Protein AF-A0A1J7HUA4-F1 (afdb_monomer)

Foldseek 3Di:
DDDDDDDDDDDDDDDDDDDDDDDDDDDDDDDDDDDDDDDDDWAWDQDPVVRDTDTDDDDDDDDDDPSVVVVVVVVVVVVVVVVVVVVVVVVLVVLCVVDPPSPPDDPVRSVVSSVVVVVVVVVVVCVVCVPHPDADPDWDWDKDWDPPDDPPGPTKIKIKTKAFDDPCPVVLLCLLCVLLQKDFPDWDWDDDDRMIMIITIIDHPDPDDPVDPVVVVVVSVLSRVSSVLVHLDDCPPVDPDDDDDDDDDDDDDPPLVVVLCVQPPPPDDDDDDDDDDDDDDDDDLDDPDDDPDDDDDPPAFDWAPDLFAPLFDDDSLVSSLVSQLVSVVSLLVLLVSVVVSLQVVLVVQVLNQVVQLVCQVPDPLVVLLVVADDPPADDDPLQCCFFDSRRRHCQDSSNLSRVVSSVLSVLCVQVVVDPDSVRSCSLLLVLLLVVQVVLLCVQLPPDDFAEEEEEQCFLNPSVVSVCVSRLNHAYEYEHQHSSRLSNNVVVQVVDDDGPHRYHYHNYQLLCRVDQFQAGQEYEYAAPLLQDALVSVLSNLLSRLRRHHASGKYKYKHFDSGQNCNNPDDSVVVSSVCSNRVRNSNSSVHPPVVSNVVSQWPPWDWGDSTNTMIMIMTGHHD

Sequence (621 aa):
MEMEAFEWGSGINGDGSYKRVINEGFQVNNHGVMGSGYGSSLSLVLDREKKELVEAPVKLERKGVSTERSIEALKNHSEAERNRRSRINAHLDTLRAVIPGAIKMDKASLLAEVIGHLKELKRNAGQACEGLMIPKDVDEIRVEEHEGGLNGFRYSIKASLCCEYKPGLLSDIRQALDALHLMIMKADIATLGDRMKNVFVIISCEEQNFEDAEYRQFLAGSVHQALRCFVLFPVALFHTTTTQHNNTMALSSSPLQNLSSLIFANSNAPIMAMPPTTASRHRNWAVHVAAPDTTTTVTSYEYGNLARPKWTGETHLSRFVRAIISFKPLYSVLKFGARQVLISTAEKNNIPWREMAKEVLESEVYKELDSIQNNSVVYPDYYLNPFHAYDEGNLTWQAAAEAEPATMSMVKRAIPYAPSVDEANQVLRGNWLNAIEQHHIQHSGASMIGDILDIGCSVGISTRYLAEKFPTAKVTGLDLSPYFLSVAQLKEKRGAPRKFPIKWLHAKGEDTGLPSKSFDLVSIAYVFHECPERAIADLVRESFRLLRPGGTLALTDNSPKSKIVQELSPVLFTLMKSTEPFLDEYYLTDMDKTLGEAGFVNIRSILTDPRHMTMTATVPQ

Solvent-accessible surface area (backbone atoms only — not comparable to full-atom values): 36764 Å² total; per-residue (Å²): 134,84,86,84,82,88,81,89,83,83,86,87,89,85,85,88,82,90,91,89,83,86,92,88,81,90,88,88,89,84,88,88,86,89,85,87,84,91,87,89,86,88,48,73,44,73,39,85,87,78,75,46,74,45,76,60,95,78,85,87,84,94,75,97,65,60,69,65,58,56,51,50,51,52,51,52,51,53,51,52,52,51,53,51,52,51,53,54,52,54,53,52,53,52,51,31,72,73,40,89,86,36,79,80,53,54,75,66,59,43,54,53,50,53,53,52,51,52,53,50,52,52,50,51,51,51,63,76,41,62,95,52,80,68,43,59,100,54,77,45,75,47,63,42,80,37,84,88,33,57,98,87,37,87,62,27,38,33,38,36,45,24,38,72,67,55,93,64,48,71,59,52,53,49,52,57,37,47,48,70,45,34,43,78,78,42,77,52,78,29,74,53,92,65,25,25,24,41,37,36,35,32,34,68,73,67,95,67,74,81,84,38,65,68,58,53,53,49,51,45,50,50,53,44,53,61,56,47,56,70,65,79,52,76,68,86,78,78,71,81,81,83,79,94,74,93,78,93,76,90,78,82,80,68,78,66,59,68,59,55,55,73,77,57,80,83,80,87,79,94,78,90,86,82,86,91,83,89,88,84,91,74,98,67,91,75,69,95,66,78,72,98,70,78,97,70,81,76,84,73,63,58,69,34,97,46,88,44,38,77,61,48,67,90,32,74,66,26,51,52,41,52,25,54,49,70,39,58,77,58,32,56,50,51,33,54,52,48,47,53,51,52,48,55,51,27,42,76,69,76,35,60,36,71,59,53,21,46,53,46,73,74,45,72,39,74,70,38,34,79,81,46,51,47,90,83,62,76,80,57,73,79,66,68,39,59,35,79,63,32,85,71,12,58,78,31,65,67,46,36,29,39,47,61,50,50,50,49,43,52,35,35,68,56,34,66,85,40,96,42,63,68,54,13,43,50,50,51,50,47,39,41,54,47,52,50,52,54,50,37,64,74,62,19,84,75,61,74,71,45,29,37,38,26,42,54,25,49,57,32,64,68,47,50,53,51,42,65,76,35,65,83,23,44,36,35,32,26,22,75,33,39,45,16,42,14,47,22,51,48,52,55,72,72,44,80,87,57,96,52,66,73,42,77,41,46,34,45,67,54,63,63,86,67,67,65,49,64,22,34,31,39,37,36,56,72,45,54,50,72,26,48,55,70,52,46,54,33,32,50,43,36,47,55,46,29,31,24,66,25,11,31,43,35,39,34,38,81,25,47,40,13,29,60,58,45,66,54,51,76,69,59,47,44,52,52,50,66,35,29,87,22,38,50,41,35,67,67,52,60,59,70,58,54,42,44,76,59,56,42,38,80,74,45,74,45,73,42,44,50,40,30,24,35,35,36,29,28,34,61,116

Organism: Lupinus angustifolius (NCBI:txid3871)

Structure (mmCIF, N/CA/C/O backbone):
data_AF-A0A1J7HUA4-F1
#
_entry.id   AF-A0A1J7HUA4-F1
#
loop_
_atom_site.group_PDB
_atom_site.id
_atom_site.type_symbol
_atom_site.label_atom_id
_atom_site.label_alt_id
_atom_site.label_comp_id
_atom_site.label_asym_id
_atom_site.label_entity_id
_atom_site.label_seq_id
_atom_site.pdbx_PDB_ins_code
_atom_site.Cartn_x
_atom_site.Cartn_y
_atom_site.Cartn_z
_atom_site.occupancy
_atom_site.B_iso_or_equiv
_atom_site.auth_seq_id
_atom_site.auth_comp_id
_atom_site.auth_asym_id
_atom_site.auth_atom_id
_atom_site.pdbx_PDB_model_num
ATOM 1 N N . MET A 1 1 ? 30.845 24.655 -42.068 1.00 27.86 1 MET A N 1
ATOM 2 C CA . MET A 1 1 ? 31.244 25.853 -41.305 1.00 27.86 1 MET A CA 1
ATOM 3 C C . MET A 1 1 ? 31.526 25.383 -39.894 1.00 27.86 1 MET A C 1
ATOM 5 O O . MET A 1 1 ? 30.765 24.569 -39.389 1.00 27.86 1 MET A O 1
ATOM 9 N N . GLU A 1 2 ? 32.713 25.718 -39.416 1.00 23.03 2 GLU A N 1
ATOM 10 C CA . GLU A 1 2 ? 33.572 24.899 -38.560 1.00 23.03 2 GLU A CA 1
ATOM 11 C C . GLU A 1 2 ? 33.063 24.638 -37.138 1.00 23.03 2 GLU A C 1
ATOM 13 O O . GLU A 1 2 ? 32.405 25.465 -36.515 1.00 23.03 2 GLU A O 1
ATOM 18 N N . MET A 1 3 ? 33.421 23.445 -36.653 1.00 19.09 3 MET A N 1
ATOM 19 C CA . MET A 1 3 ? 33.454 23.070 -35.244 1.00 19.09 3 MET A CA 1
ATOM 20 C C . MET A 1 3 ? 34.627 23.789 -34.570 1.00 19.09 3 MET A C 1
ATOM 22 O O . MET A 1 3 ? 35.769 23.581 -34.977 1.00 19.09 3 MET A O 1
ATOM 26 N N . GLU A 1 4 ? 34.371 24.545 -33.505 1.00 24.02 4 GLU A N 1
ATOM 27 C CA . GLU A 1 4 ? 35.420 24.941 -32.564 1.00 24.02 4 GLU A CA 1
ATOM 28 C C . GLU A 1 4 ? 35.583 23.876 -31.475 1.00 24.02 4 GLU A C 1
ATOM 30 O O . GLU A 1 4 ? 34.640 23.480 -30.786 1.00 24.02 4 GLU A O 1
ATOM 35 N N . ALA A 1 5 ? 36.821 23.399 -31.362 1.00 22.41 5 ALA A N 1
ATOM 36 C CA . ALA A 1 5 ? 37.333 22.580 -30.282 1.00 22.41 5 ALA A CA 1
ATOM 37 C C . ALA A 1 5 ? 37.725 23.479 -29.101 1.00 22.41 5 ALA A C 1
ATOM 39 O O . ALA A 1 5 ? 38.349 24.518 -29.297 1.00 22.41 5 ALA A O 1
ATOM 40 N N . PHE A 1 6 ? 37.407 23.061 -27.875 1.00 21.94 6 PHE A N 1
ATOM 41 C CA . PHE A 1 6 ? 37.908 23.710 -26.664 1.00 21.94 6 PHE A CA 1
ATOM 42 C C . PHE A 1 6 ? 39.112 22.923 -26.128 1.00 21.94 6 PHE A C 1
ATOM 44 O O . PHE A 1 6 ? 38.979 21.789 -25.661 1.00 21.94 6 PHE A O 1
ATOM 51 N N . GLU A 1 7 ? 40.293 23.528 -26.260 1.00 22.72 7 GLU A N 1
ATOM 52 C CA . GLU A 1 7 ? 41.583 23.045 -25.765 1.00 22.72 7 GLU A CA 1
ATOM 53 C C . GLU A 1 7 ? 41.777 23.313 -24.264 1.00 22.72 7 GLU A C 1
ATOM 55 O O . GLU A 1 7 ? 41.275 24.280 -23.691 1.00 22.72 7 GLU A O 1
ATOM 60 N N . TRP A 1 8 ? 42.562 22.439 -23.631 1.00 21.36 8 TRP A N 1
ATOM 61 C CA . TRP A 1 8 ? 43.015 22.544 -22.246 1.00 21.36 8 TRP A CA 1
ATOM 62 C C . TRP A 1 8 ? 44.195 23.523 -22.126 1.00 21.36 8 TRP A C 1
ATOM 64 O O . TRP A 1 8 ? 45.307 23.225 -22.559 1.00 21.36 8 TRP A O 1
ATOM 74 N N . GLY A 1 9 ? 43.969 24.674 -21.490 1.00 24.28 9 GLY A N 1
ATOM 75 C CA . GLY A 1 9 ? 44.999 25.673 -21.200 1.00 24.28 9 GLY A CA 1
ATOM 76 C C . GLY A 1 9 ? 45.793 25.367 -19.927 1.00 24.28 9 GLY A C 1
ATOM 77 O O . GLY A 1 9 ? 45.254 25.361 -18.823 1.00 24.28 9 GLY A O 1
ATOM 78 N N . SER A 1 10 ? 47.097 25.154 -20.102 1.00 23.98 10 SER A N 1
ATOM 79 C CA . SER A 1 10 ? 48.126 25.111 -19.058 1.00 23.98 10 SER A CA 1
ATOM 80 C C . SER A 1 10 ? 48.645 26.531 -18.807 1.00 23.98 10 SER A C 1
ATOM 82 O O . SER A 1 10 ? 48.981 27.218 -19.768 1.00 23.98 10 SER A O 1
ATOM 84 N N . GLY A 1 11 ? 48.758 26.971 -17.551 1.00 24.19 11 GLY A N 1
ATOM 85 C CA . GLY A 1 11 ? 49.342 28.271 -17.197 1.00 24.19 11 GLY A CA 1
ATOM 86 C C . GLY A 1 11 ? 50.464 28.126 -16.169 1.00 24.19 11 GLY A C 1
ATOM 87 O O . GLY A 1 11 ? 50.204 27.764 -15.025 1.00 24.19 11 GLY A O 1
ATOM 88 N N . ILE A 1 12 ? 51.700 28.417 -16.583 1.00 25.81 12 ILE A N 1
ATOM 89 C CA . ILE A 1 12 ? 52.878 28.635 -15.727 1.00 25.81 12 ILE A CA 1
ATOM 90 C C . ILE A 1 12 ? 53.412 30.050 -16.020 1.00 25.81 12 ILE A C 1
ATOM 92 O O . ILE A 1 12 ? 53.353 30.477 -17.173 1.00 25.81 12 ILE A O 1
ATOM 96 N N . ASN A 1 13 ? 53.981 30.690 -14.983 1.00 25.47 13 ASN A N 1
ATOM 97 C CA . ASN A 1 13 ? 54.945 31.820 -14.924 1.00 25.47 13 ASN A CA 1
ATOM 98 C C . ASN A 1 13 ? 54.378 33.045 -14.185 1.00 25.47 13 ASN A C 1
ATOM 100 O O . ASN A 1 13 ? 53.257 33.454 -14.457 1.00 25.47 13 ASN A O 1
ATOM 104 N N . GLY A 1 14 ? 55.074 33.704 -13.252 1.00 24.91 14 GLY A N 1
ATOM 105 C CA . GLY A 1 14 ? 56.434 33.606 -12.677 1.00 24.91 14 GLY A CA 1
ATOM 106 C C . GLY A 1 14 ? 56.448 34.461 -11.388 1.00 24.91 14 GLY A C 1
ATOM 107 O O . GLY A 1 14 ? 55.375 34.798 -10.900 1.00 24.91 14 GLY A O 1
ATOM 108 N N . ASP A 1 15 ? 57.524 34.932 -10.763 1.00 25.50 15 ASP A N 1
ATOM 109 C CA . ASP A 1 15 ? 58.981 34.729 -10.700 1.00 25.50 15 ASP A CA 1
ATOM 110 C C . ASP A 1 15 ? 59.441 35.573 -9.470 1.00 25.50 15 ASP A C 1
ATOM 112 O O . ASP A 1 15 ? 58.773 36.546 -9.114 1.00 25.50 15 ASP A O 1
ATOM 116 N N . GLY A 1 16 ? 60.585 35.237 -8.860 1.00 24.59 16 GLY A N 1
ATOM 117 C CA . GLY A 1 16 ? 61.392 36.105 -7.986 1.00 24.59 16 GLY A CA 1
ATOM 118 C C . GLY A 1 16 ? 61.358 35.713 -6.501 1.00 24.59 16 GLY A C 1
ATOM 119 O O . GLY A 1 16 ? 60.300 35.690 -5.896 1.00 24.59 16 GLY A O 1
ATOM 120 N N . SER A 1 17 ? 62.452 35.423 -5.785 1.00 25.00 17 SER A N 1
ATOM 121 C CA . SER A 1 17 ? 63.867 35.736 -6.009 1.00 25.00 17 SER A CA 1
ATOM 122 C C . SER A 1 17 ? 64.793 34.936 -5.062 1.00 25.00 17 SER A C 1
ATOM 124 O O . SER A 1 17 ? 64.411 34.562 -3.957 1.00 25.00 17 SER A O 1
ATOM 126 N N . TYR A 1 18 ? 66.032 34.741 -5.521 1.00 24.66 18 TYR A N 1
ATOM 127 C CA . TYR A 1 18 ? 67.220 34.096 -4.938 1.00 24.66 18 TYR A CA 1
ATOM 128 C C . TYR A 1 18 ? 67.619 34.452 -3.486 1.00 24.66 18 TYR A C 1
ATOM 130 O O . TYR A 1 18 ? 67.643 35.628 -3.133 1.00 24.66 18 TYR A O 1
ATOM 138 N N . LYS A 1 19 ? 68.189 33.475 -2.746 1.00 26.00 19 LYS A N 1
ATOM 139 C CA . LYS A 1 19 ? 69.600 33.484 -2.258 1.00 26.00 19 LYS A CA 1
ATOM 140 C C . LYS A 1 19 ? 69.981 32.215 -1.466 1.00 26.00 19 LYS A C 1
ATOM 142 O O . LYS A 1 19 ? 69.215 31.710 -0.658 1.00 26.00 19 LYS A O 1
ATOM 147 N N . ARG A 1 20 ? 71.209 31.735 -1.700 1.00 25.86 20 ARG A N 1
ATOM 148 C CA . ARG A 1 20 ? 71.896 30.593 -1.065 1.00 25.86 20 ARG A CA 1
ATOM 149 C C . ARG A 1 20 ? 73.114 31.132 -0.294 1.00 25.86 20 ARG A C 1
ATOM 151 O O . ARG A 1 20 ? 73.946 31.755 -0.943 1.00 25.86 20 ARG A O 1
ATOM 158 N N . VAL A 1 21 ? 73.244 30.861 1.012 1.00 25.75 21 VAL A N 1
ATOM 159 C CA . VAL A 1 21 ? 74.482 30.969 1.837 1.00 25.75 21 VAL A CA 1
ATOM 160 C C . VAL A 1 21 ? 74.343 29.965 3.010 1.00 25.75 21 VAL A C 1
ATOM 162 O O . VAL A 1 21 ? 73.338 30.021 3.703 1.00 25.75 21 VAL A O 1
ATOM 165 N N . ILE A 1 22 ? 75.033 28.815 3.016 1.00 25.55 22 ILE A N 1
ATOM 166 C CA . ILE A 1 22 ? 76.278 28.434 3.741 1.00 25.55 22 ILE A CA 1
ATOM 167 C C . ILE A 1 22 ? 76.225 28.541 5.291 1.00 25.55 22 ILE A C 1
ATOM 169 O O . ILE A 1 22 ? 76.240 29.633 5.834 1.00 25.55 22 ILE A O 1
ATOM 173 N N . ASN A 1 23 ? 76.202 27.354 5.924 1.00 26.62 23 ASN A N 1
ATOM 174 C CA . ASN A 1 23 ? 76.897 26.825 7.122 1.00 26.62 23 ASN A CA 1
ATOM 175 C C . ASN A 1 23 ? 77.294 27.721 8.324 1.00 26.62 23 ASN A C 1
ATOM 177 O O . ASN A 1 23 ? 78.057 28.656 8.147 1.00 26.62 23 ASN A O 1
ATOM 181 N N . GLU A 1 24 ? 76.900 27.287 9.534 1.00 25.80 24 GLU A N 1
ATOM 182 C CA . GLU A 1 24 ? 77.531 27.375 10.883 1.00 25.80 24 GLU A CA 1
ATOM 183 C C . GLU A 1 24 ? 76.439 26.915 11.887 1.00 25.80 24 GLU A C 1
ATOM 185 O O . GLU A 1 24 ? 75.263 27.142 11.637 1.00 25.80 24 GLU A O 1
ATOM 190 N N . GLY A 1 25 ? 76.614 26.223 13.011 1.00 23.81 25 GLY A N 1
ATOM 191 C CA . GLY A 1 25 ? 77.728 25.853 13.872 1.00 23.81 25 GLY A CA 1
ATOM 192 C C . GLY A 1 25 ? 77.103 25.517 15.247 1.00 23.81 25 GLY A C 1
ATOM 193 O O . GLY A 1 25 ? 76.153 26.160 15.677 1.00 23.81 25 GLY A O 1
ATOM 194 N N . PHE A 1 26 ? 77.590 24.450 15.874 1.00 23.77 26 PHE A N 1
ATOM 195 C CA . PHE A 1 26 ? 77.247 23.850 17.178 1.00 23.77 26 PHE A CA 1
ATOM 196 C C . PHE A 1 26 ? 76.773 24.778 18.325 1.00 23.77 26 PHE A C 1
ATOM 198 O O . PHE A 1 26 ? 77.386 25.814 18.556 1.00 23.77 26 PHE A O 1
ATOM 205 N N . GLN A 1 27 ? 75.866 24.285 19.188 1.00 24.81 27 GLN A N 1
ATOM 206 C CA . GLN A 1 27 ? 76.027 24.391 20.653 1.00 24.81 27 GLN A CA 1
ATOM 207 C C . GLN A 1 27 ? 75.224 23.320 21.420 1.00 24.81 27 GLN A C 1
ATOM 209 O O . GLN A 1 27 ? 74.025 23.141 21.227 1.00 24.81 27 GLN A O 1
ATOM 214 N N . VAL A 1 28 ? 75.936 22.608 22.296 1.00 27.25 28 VAL A N 1
ATOM 215 C CA . VAL A 1 28 ? 75.455 21.601 23.253 1.00 27.25 28 VAL A CA 1
ATOM 216 C C . VAL A 1 28 ? 75.381 22.257 24.628 1.00 27.25 28 VAL A C 1
ATOM 218 O O . VAL A 1 28 ? 76.301 22.983 24.988 1.00 27.25 28 VAL A O 1
ATOM 221 N N . ASN A 1 29 ? 74.361 21.931 25.426 1.00 25.20 29 ASN A N 1
ATOM 222 C CA . ASN A 1 29 ? 74.452 22.006 26.884 1.00 25.20 29 ASN A CA 1
ATOM 223 C C . ASN A 1 29 ? 73.778 20.788 27.522 1.00 25.20 29 ASN A C 1
ATOM 225 O O . ASN A 1 29 ? 72.733 20.322 27.072 1.00 25.20 29 ASN A O 1
ATOM 229 N N . ASN A 1 30 ? 74.448 20.256 28.540 1.00 26.92 30 ASN A N 1
ATOM 230 C CA . ASN A 1 30 ? 74.249 18.947 29.150 1.00 26.92 30 ASN A CA 1
ATOM 231 C C . ASN A 1 30 ? 73.937 19.100 30.656 1.00 26.92 30 ASN A C 1
ATOM 233 O O . ASN A 1 30 ? 74.253 20.138 31.233 1.00 26.92 30 ASN A O 1
ATOM 237 N N . HIS A 1 31 ? 73.445 18.009 31.265 1.00 28.42 31 HIS A N 1
ATOM 238 C CA . HIS A 1 31 ? 73.193 17.745 32.706 1.00 28.42 31 HIS A CA 1
ATOM 239 C C . HIS A 1 31 ? 71.799 18.127 33.240 1.00 28.42 31 HIS A C 1
ATOM 241 O O . HIS A 1 31 ? 71.336 19.238 33.039 1.00 28.42 31 HIS A O 1
ATOM 247 N N . GLY A 1 32 ? 71.068 17.285 33.981 1.00 24.11 32 GLY A N 1
ATOM 248 C CA . GLY A 1 32 ? 71.284 15.922 34.484 1.00 24.11 32 GLY A CA 1
ATOM 249 C C . GLY A 1 32 ? 70.192 15.570 35.520 1.00 24.11 32 GLY A C 1
ATOM 250 O O . GLY A 1 32 ? 69.557 16.480 36.043 1.00 24.11 32 GLY A O 1
ATOM 251 N N . VAL A 1 33 ? 69.999 14.266 35.788 1.00 26.25 33 VAL A N 1
ATOM 252 C CA . VAL A 1 33 ? 69.530 13.582 37.032 1.00 26.25 33 VAL A CA 1
ATOM 253 C C . VAL A 1 33 ? 68.654 12.343 36.723 1.00 26.25 33 VAL A C 1
ATOM 255 O O . VAL A 1 33 ? 67.773 12.359 35.871 1.00 26.25 33 VAL A O 1
ATOM 258 N N . MET A 1 34 ? 69.005 11.252 37.417 1.00 25.89 34 MET A N 1
ATOM 259 C CA . MET A 1 34 ? 68.635 9.831 37.296 1.00 25.89 34 MET A CA 1
ATOM 260 C C . MET A 1 34 ? 67.206 9.443 37.736 1.00 25.89 34 MET A C 1
ATOM 262 O O . MET A 1 34 ? 66.646 10.070 38.629 1.00 25.89 34 MET A O 1
ATOM 266 N N . GLY A 1 35 ? 66.729 8.278 37.255 1.00 24.62 35 GLY A N 1
ATOM 267 C CA . GLY A 1 35 ? 65.801 7.393 37.992 1.00 24.62 35 GLY A CA 1
ATOM 268 C C . GLY A 1 35 ? 64.918 6.476 37.122 1.00 24.62 35 GLY A C 1
ATOM 269 O O . GLY A 1 35 ? 64.069 6.966 36.397 1.00 24.62 35 GLY A O 1
ATOM 270 N N . SER A 1 36 ? 65.116 5.153 37.203 1.00 26.78 36 SER A N 1
ATOM 271 C CA . SER A 1 36 ? 64.554 4.028 36.406 1.00 26.78 36 SER A CA 1
ATOM 272 C C . SER A 1 36 ? 63.040 3.734 36.586 1.00 26.78 36 SER A C 1
ATOM 274 O O . SER A 1 36 ? 62.495 4.073 37.625 1.00 26.78 36 SER A O 1
ATOM 276 N N . GLY A 1 37 ? 62.315 3.012 35.708 1.00 24.14 37 GLY A N 1
ATOM 277 C CA . GLY A 1 37 ? 62.749 2.183 34.577 1.00 24.14 37 GLY A CA 1
ATOM 278 C C . GLY A 1 37 ? 61.642 1.505 33.729 1.00 24.14 37 GLY A C 1
ATOM 279 O O . GLY A 1 37 ? 60.454 1.609 34.011 1.00 24.14 37 GLY A O 1
ATOM 280 N N . TYR A 1 38 ? 62.151 0.793 32.709 1.00 32.06 38 TYR A N 1
ATOM 281 C CA . TYR A 1 38 ? 61.637 -0.281 31.831 1.00 32.06 38 TYR A CA 1
ATOM 282 C C . TYR A 1 38 ? 60.456 -0.080 30.856 1.00 32.06 38 TYR A C 1
ATOM 284 O O . TYR A 1 38 ? 59.302 0.056 31.243 1.00 32.06 38 TYR A O 1
ATOM 292 N N . GLY A 1 39 ? 60.782 -0.270 29.561 1.00 27.11 39 GLY A N 1
ATOM 293 C CA . GLY A 1 39 ? 59.872 -0.741 28.505 1.00 27.11 39 GLY A CA 1
ATOM 294 C C . GLY A 1 39 ? 60.029 -0.038 27.146 1.00 27.11 39 GLY A C 1
ATOM 295 O O . GLY A 1 39 ? 59.169 0.759 26.790 1.00 27.11 39 GLY A O 1
ATOM 296 N N . SER A 1 40 ? 61.098 -0.311 26.381 1.00 30.42 40 SER A N 1
ATOM 297 C CA . SER A 1 40 ? 61.310 0.239 25.022 1.00 30.42 40 SER A CA 1
ATOM 298 C C . SER A 1 40 ? 60.784 -0.714 23.937 1.00 30.42 40 SER A C 1
ATOM 300 O O . SER A 1 40 ? 61.075 -1.907 23.986 1.00 30.42 40 SER A O 1
ATOM 302 N N . SER A 1 41 ? 60.043 -0.192 22.954 1.00 36.25 41 SER A N 1
ATOM 303 C CA . SER A 1 41 ? 59.642 -0.885 21.719 1.00 36.25 41 SER A CA 1
ATOM 304 C C . SER A 1 41 ? 60.108 -0.047 20.522 1.00 36.25 41 SER A C 1
ATOM 306 O O . SER A 1 41 ? 59.866 1.159 20.490 1.00 36.25 41 SER A O 1
ATOM 308 N N . LEU A 1 42 ? 60.824 -0.676 19.585 1.00 37.00 42 LEU A N 1
ATOM 309 C CA . LEU A 1 42 ? 61.508 -0.051 18.444 1.00 37.00 42 LEU A CA 1
ATOM 310 C C . LEU A 1 42 ? 60.688 -0.209 17.142 1.00 37.00 42 LEU A C 1
ATOM 312 O O . LEU A 1 42 ? 59.932 -1.172 17.006 1.00 37.00 42 LEU A O 1
ATOM 316 N N . SER A 1 43 ? 60.825 0.721 16.180 1.00 41.41 43 SER A N 1
ATOM 317 C CA . SER A 1 43 ? 60.146 0.673 14.866 1.00 41.41 43 SER A CA 1
ATOM 318 C C . SER A 1 43 ? 61.142 0.709 13.703 1.00 41.41 43 SER A C 1
ATOM 320 O O . SER A 1 43 ? 62.057 1.531 13.716 1.00 41.41 43 SER A O 1
ATOM 322 N N . LEU A 1 44 ? 60.936 -0.159 12.704 1.00 49.47 44 LEU A N 1
ATOM 323 C CA . LEU A 1 44 ? 61.804 -0.388 11.540 1.00 49.47 44 LEU A CA 1
ATOM 324 C C . LEU A 1 44 ? 61.286 0.317 10.265 1.00 49.47 44 LEU A C 1
ATOM 326 O O . LEU A 1 44 ? 60.100 0.244 9.946 1.00 49.47 44 LEU A O 1
ATOM 330 N N . VAL A 1 45 ? 62.189 0.928 9.495 1.00 47.91 45 VAL A N 1
ATOM 331 C CA . VAL A 1 45 ? 61.972 1.640 8.222 1.00 47.91 45 VAL A CA 1
ATOM 332 C C . VAL A 1 45 ? 62.861 1.034 7.132 1.00 47.91 45 VAL A C 1
ATOM 334 O O . VAL A 1 45 ? 64.024 0.738 7.374 1.00 47.91 45 VAL A O 1
ATOM 337 N N . LEU A 1 46 ? 62.337 0.835 5.918 1.00 48.09 46 LEU A N 1
ATOM 338 C CA . LEU A 1 46 ? 63.092 0.208 4.826 1.00 48.09 46 LEU A CA 1
ATOM 339 C C . LEU A 1 46 ? 64.046 1.208 4.156 1.00 48.09 46 LEU A C 1
ATOM 341 O O . LEU A 1 46 ? 63.602 2.185 3.546 1.00 48.09 46 LEU A O 1
ATOM 345 N N . ASP A 1 47 ? 65.341 0.916 4.217 1.00 48.88 47 ASP A N 1
ATOM 346 C CA . ASP A 1 47 ? 66.386 1.631 3.493 1.00 48.88 47 ASP A CA 1
ATOM 347 C C . ASP A 1 47 ? 66.262 1.340 1.987 1.00 48.88 47 ASP A C 1
ATOM 349 O O . ASP A 1 47 ? 66.273 0.187 1.541 1.00 48.88 47 ASP A O 1
ATOM 353 N N . ARG A 1 48 ? 66.104 2.396 1.181 1.00 47.25 48 ARG A N 1
ATOM 354 C CA . ARG A 1 48 ? 65.854 2.277 -0.264 1.00 47.25 48 ARG A CA 1
ATOM 355 C C . ARG A 1 48 ? 67.093 1.939 -1.090 1.00 47.25 48 ARG A C 1
ATOM 357 O O . ARG A 1 48 ? 66.919 1.469 -2.214 1.00 47.25 48 ARG A O 1
ATOM 364 N N . GLU A 1 49 ? 68.298 2.139 -0.571 1.00 45.22 49 GLU A N 1
ATOM 365 C CA . GLU A 1 49 ? 69.529 1.768 -1.274 1.00 45.22 49 GLU A CA 1
ATOM 366 C C . GLU A 1 49 ? 69.912 0.317 -0.982 1.00 45.22 49 GLU A C 1
ATOM 368 O O . GLU A 1 49 ? 70.287 -0.418 -1.897 1.00 45.22 49 GLU A O 1
ATOM 373 N N . LYS A 1 50 ? 69.745 -0.127 0.269 1.00 51.34 50 LYS A N 1
ATOM 374 C CA . LYS A 1 50 ? 70.143 -1.477 0.707 1.00 51.34 50 LYS A CA 1
ATOM 375 C C . LYS A 1 50 ? 69.023 -2.519 0.683 1.00 51.34 50 LYS A C 1
ATOM 377 O O . LYS A 1 50 ? 69.313 -3.708 0.733 1.00 51.34 50 LYS A O 1
ATOM 382 N N . LYS A 1 51 ? 67.759 -2.097 0.553 1.00 53.84 51 LYS A N 1
ATOM 383 C CA . LYS A 1 51 ? 66.556 -2.957 0.613 1.00 53.84 51 LYS A CA 1
ATOM 384 C C . LYS A 1 51 ? 66.416 -3.752 1.924 1.00 53.84 51 LYS A C 1
ATOM 386 O O . LYS A 1 51 ? 65.795 -4.813 1.925 1.00 53.84 51 LYS A O 1
ATOM 391 N N . GLU A 1 52 ? 66.931 -3.229 3.032 1.00 42.31 52 GLU A N 1
ATOM 392 C CA . GLU A 1 52 ? 66.836 -3.834 4.370 1.00 42.31 52 GLU A CA 1
ATOM 393 C C . GLU A 1 52 ? 66.146 -2.879 5.361 1.00 42.31 52 GLU A C 1
ATOM 395 O O . GLU A 1 52 ? 66.080 -1.672 5.131 1.00 42.31 52 GLU A O 1
ATOM 400 N N . LEU A 1 53 ? 65.562 -3.422 6.433 1.00 45.38 53 LEU A N 1
ATOM 401 C CA . LEU A 1 53 ? 64.798 -2.676 7.444 1.00 45.38 53 LEU A CA 1
ATOM 402 C C . LEU A 1 53 ? 65.724 -2.162 8.567 1.00 45.38 53 LEU A C 1
ATOM 404 O O . LEU A 1 53 ? 66.493 -2.944 9.117 1.00 45.38 53 LEU A O 1
ATOM 408 N N . VAL A 1 54 ? 65.628 -0.879 8.938 1.00 54.56 54 VAL A N 1
ATOM 409 C CA . VAL A 1 54 ? 66.496 -0.192 9.921 1.00 54.56 54 VAL A CA 1
ATOM 410 C C . VAL A 1 54 ? 65.681 0.697 10.872 1.00 54.56 54 VAL A C 1
ATOM 412 O O . VAL A 1 54 ? 64.710 1.317 10.451 1.00 54.56 54 VAL A O 1
ATOM 415 N N . GLU A 1 55 ? 66.037 0.775 12.157 1.00 44.09 55 GLU A N 1
ATOM 416 C CA . GLU A 1 55 ? 65.203 1.426 13.185 1.00 44.09 55 GLU A CA 1
ATOM 417 C C . GLU A 1 55 ? 65.351 2.956 13.260 1.00 44.09 55 GLU A C 1
ATOM 419 O O . GLU A 1 55 ? 66.461 3.484 13.202 1.00 44.09 55 GLU A O 1
ATOM 424 N N . ALA A 1 56 ? 64.234 3.672 13.454 1.00 45.50 56 ALA A N 1
ATOM 425 C CA . ALA A 1 56 ? 64.202 5.130 13.631 1.00 45.50 56 ALA A CA 1
ATOM 426 C C . ALA A 1 56 ? 63.390 5.551 14.882 1.00 45.50 56 ALA A C 1
ATOM 428 O O . ALA A 1 56 ? 62.356 4.934 15.163 1.00 45.50 56 ALA A O 1
ATOM 429 N N . PRO A 1 57 ? 63.799 6.601 15.634 1.00 35.97 57 PRO A N 1
ATOM 430 C CA . PRO A 1 57 ? 63.136 6.992 16.879 1.00 35.97 57 PRO A CA 1
ATOM 431 C C . PRO A 1 57 ? 62.063 8.073 16.652 1.00 35.97 57 PRO A C 1
ATOM 433 O O . PRO A 1 57 ? 62.386 9.200 16.283 1.00 35.97 57 PRO A O 1
ATOM 436 N N . VAL A 1 58 ? 60.788 7.773 16.933 1.00 37.69 58 VAL A N 1
ATOM 437 C CA . VAL A 1 58 ? 59.691 8.767 16.997 1.00 37.69 58 VAL A CA 1
ATOM 438 C C . VAL A 1 58 ? 58.728 8.440 18.157 1.00 37.69 58 VAL A C 1
ATOM 440 O O . VAL A 1 58 ? 58.442 7.277 18.429 1.00 37.69 58 VAL A O 1
ATOM 443 N N . LYS A 1 59 ? 58.255 9.479 18.866 1.00 35.97 59 LYS A N 1
ATOM 444 C CA . LYS A 1 59 ? 57.356 9.444 20.044 1.00 35.97 59 LYS A CA 1
ATOM 445 C C . LYS A 1 59 ? 55.856 9.425 19.666 1.00 35.97 59 LYS A C 1
ATOM 447 O O . LYS A 1 59 ? 55.459 10.311 18.923 1.00 35.97 59 LYS A O 1
ATOM 452 N N . LEU A 1 60 ? 55.085 8.541 20.342 1.00 34.91 60 LEU A N 1
ATOM 453 C CA . LEU A 1 60 ? 53.619 8.531 20.663 1.00 34.91 60 LEU A CA 1
ATOM 454 C C . LEU A 1 60 ? 52.609 8.628 19.478 1.00 34.91 60 LEU A C 1
ATOM 456 O O . LEU A 1 60 ? 52.862 9.332 18.521 1.00 34.91 60 LEU A O 1
ATOM 460 N N . GLU A 1 61 ? 51.442 7.961 19.397 1.00 31.48 61 GLU A N 1
ATOM 461 C CA . GLU A 1 61 ? 50.440 7.443 20.355 1.00 31.48 61 GLU A CA 1
ATOM 462 C C . GLU A 1 61 ? 49.785 6.105 19.895 1.00 31.48 61 GLU A C 1
ATOM 464 O O . GLU A 1 61 ? 49.888 5.681 18.747 1.00 31.48 61 GLU A O 1
ATOM 469 N N . ARG A 1 62 ? 49.085 5.428 20.821 1.00 41.72 62 ARG A N 1
ATOM 470 C CA . ARG A 1 62 ? 48.476 4.083 20.710 1.00 41.72 62 ARG A CA 1
ATOM 471 C C . ARG A 1 62 ? 47.299 3.958 19.716 1.00 41.72 62 ARG A C 1
ATOM 473 O O . ARG A 1 62 ? 46.275 4.608 19.895 1.00 41.72 62 ARG A O 1
ATOM 480 N N . LYS A 1 63 ? 47.325 2.905 18.884 1.00 37.16 63 LYS A N 1
ATOM 481 C CA . LYS A 1 63 ? 46.215 1.933 18.709 1.00 37.16 63 LYS A CA 1
ATOM 482 C C . LYS A 1 63 ? 46.767 0.628 18.123 1.00 37.16 63 LYS A C 1
ATOM 484 O O . LYS A 1 63 ? 47.457 0.642 17.112 1.00 37.16 63 LYS A O 1
ATOM 489 N N . GLY A 1 64 ? 46.518 -0.486 18.811 1.00 49.06 64 GLY A N 1
ATOM 490 C CA . GLY A 1 64 ? 47.141 -1.781 18.539 1.00 49.06 64 GLY A CA 1
ATOM 491 C C . GLY A 1 64 ? 46.769 -2.372 17.180 1.00 49.06 64 GLY A C 1
ATOM 492 O O . GLY A 1 64 ? 45.676 -2.901 17.004 1.00 49.06 64 GLY A O 1
ATOM 493 N N . VAL A 1 65 ? 47.726 -2.348 16.260 1.00 46.06 65 VAL A N 1
ATOM 494 C CA . VAL A 1 65 ? 47.865 -3.305 15.158 1.00 46.06 65 VAL A CA 1
ATOM 495 C C . VAL A 1 65 ? 49.260 -3.900 15.330 1.00 46.06 65 VAL A C 1
ATOM 497 O O . VAL A 1 65 ? 50.206 -3.140 15.541 1.00 46.06 65 VAL A O 1
ATOM 500 N N . SER A 1 66 ? 49.401 -5.234 15.336 1.00 56.53 66 SER A N 1
ATOM 501 C CA . SER A 1 66 ? 50.727 -5.843 15.512 1.00 56.53 66 SER A CA 1
ATOM 502 C C . SER A 1 66 ? 51.654 -5.361 14.394 1.00 56.53 66 SER A C 1
ATOM 504 O O . SER A 1 66 ? 51.260 -5.301 13.228 1.00 56.53 66 SER A O 1
ATOM 506 N N . THR A 1 67 ? 52.872 -4.971 14.755 1.00 58.31 67 THR A N 1
ATOM 507 C CA . THR A 1 67 ? 53.908 -4.474 13.836 1.00 58.31 67 THR A CA 1
ATOM 508 C C . THR A 1 67 ? 54.148 -5.438 12.670 1.00 58.31 67 THR A C 1
ATOM 510 O O . THR A 1 67 ? 54.350 -5.002 11.540 1.00 58.31 67 THR A O 1
ATOM 513 N N . GLU A 1 68 ? 53.998 -6.739 12.913 1.00 57.25 68 GLU A N 1
ATOM 514 C CA . GLU A 1 68 ? 54.036 -7.809 11.910 1.00 57.25 68 GLU A CA 1
ATOM 515 C C . GLU A 1 68 ? 52.922 -7.687 10.860 1.00 57.25 68 GLU A C 1
ATOM 517 O O . GLU A 1 68 ? 53.207 -7.767 9.669 1.00 57.25 68 GLU A O 1
ATOM 522 N N . ARG A 1 69 ? 51.669 -7.401 11.256 1.00 57.56 69 ARG A N 1
ATOM 523 C CA . ARG A 1 69 ? 50.564 -7.180 10.299 1.00 57.56 69 ARG A CA 1
ATOM 524 C C . ARG A 1 69 ? 50.787 -5.939 9.437 1.00 57.56 69 ARG A C 1
ATOM 526 O O . ARG A 1 69 ? 50.413 -5.940 8.267 1.00 57.56 69 ARG A O 1
ATOM 533 N N . SER A 1 70 ? 51.403 -4.898 9.991 1.00 56.25 70 SER A N 1
ATOM 534 C CA . SER A 1 70 ? 51.737 -3.677 9.247 1.00 56.25 70 SER A CA 1
ATOM 535 C C . SER A 1 70 ? 52.863 -3.909 8.229 1.00 56.25 70 SER A C 1
ATOM 537 O O . SER A 1 70 ? 52.791 -3.402 7.110 1.00 56.25 70 SER A O 1
ATOM 539 N N . ILE A 1 71 ? 53.870 -4.720 8.577 1.00 68.06 71 ILE A N 1
ATOM 540 C CA . ILE A 1 71 ? 54.954 -5.125 7.664 1.00 68.06 71 ILE A CA 1
ATOM 541 C C . ILE A 1 71 ? 54.413 -6.033 6.548 1.00 68.06 71 ILE A C 1
ATOM 543 O O . ILE A 1 71 ? 54.720 -5.815 5.375 1.00 68.06 71 ILE A O 1
ATOM 547 N N . GLU A 1 72 ? 53.556 -6.997 6.891 1.00 66.69 72 GLU A N 1
ATOM 548 C CA . GLU A 1 72 ? 52.889 -7.885 5.931 1.00 66.69 72 GLU A CA 1
ATOM 549 C C . GLU A 1 72 ? 52.013 -7.086 4.949 1.00 66.69 72 GLU A C 1
ATOM 551 O O . GLU A 1 72 ? 52.075 -7.290 3.737 1.00 66.69 72 GLU A O 1
ATOM 556 N N . ALA A 1 73 ? 51.250 -6.104 5.444 1.00 60.66 73 ALA A N 1
ATOM 557 C CA . ALA A 1 73 ? 50.426 -5.230 4.610 1.00 60.66 73 ALA A CA 1
ATOM 558 C C . ALA A 1 73 ? 51.260 -4.392 3.623 1.00 60.66 73 ALA A C 1
ATOM 560 O O . ALA A 1 73 ? 50.884 -4.256 2.457 1.00 60.66 73 ALA A O 1
ATOM 561 N N . LEU A 1 74 ? 52.416 -3.871 4.051 1.00 65.00 74 LEU A N 1
ATOM 562 C CA . LEU A 1 74 ? 53.332 -3.120 3.184 1.00 65.00 74 LEU A CA 1
ATOM 563 C C . LEU A 1 74 ? 53.985 -4.009 2.118 1.00 65.00 74 LEU A C 1
ATOM 565 O O . LEU A 1 74 ? 54.130 -3.590 0.964 1.00 65.00 74 LEU A O 1
ATOM 569 N N . LYS A 1 75 ? 54.344 -5.246 2.477 1.00 72.31 75 LYS A N 1
ATOM 570 C CA . LYS A 1 75 ? 54.899 -6.235 1.545 1.00 72.31 75 LYS A CA 1
ATOM 571 C C . LYS A 1 75 ? 53.863 -6.647 0.497 1.00 72.31 75 LYS A C 1
ATOM 573 O O . LYS A 1 75 ? 54.157 -6.576 -0.696 1.00 72.31 75 LYS A O 1
ATOM 578 N N . ASN A 1 76 ? 52.633 -6.931 0.929 1.00 68.38 76 ASN A N 1
ATOM 579 C CA . ASN A 1 76 ? 51.501 -7.224 0.049 1.00 68.38 76 ASN A CA 1
ATOM 580 C C . ASN A 1 76 ? 51.182 -6.053 -0.891 1.00 68.38 76 ASN A C 1
ATOM 582 O O . ASN A 1 76 ? 50.955 -6.262 -2.080 1.00 68.38 76 ASN A O 1
ATOM 586 N N . HIS A 1 77 ? 51.220 -4.810 -0.400 1.00 68.00 77 HIS A N 1
ATOM 587 C CA . HIS A 1 77 ? 51.010 -3.623 -1.234 1.00 68.00 77 HIS A CA 1
ATOM 588 C C . HIS A 1 77 ? 52.118 -3.447 -2.292 1.00 68.00 77 HIS A C 1
ATOM 590 O O . HIS A 1 77 ? 51.836 -3.141 -3.451 1.00 68.00 77 HIS A O 1
ATOM 596 N N . SER A 1 78 ? 53.382 -3.677 -1.923 1.00 74.50 78 SER A N 1
ATOM 597 C CA . SER A 1 78 ? 54.521 -3.629 -2.854 1.00 74.50 78 SER A CA 1
ATOM 598 C C . SER A 1 78 ? 54.425 -4.706 -3.943 1.00 74.50 78 SER A C 1
ATOM 600 O O . SER A 1 78 ? 54.645 -4.434 -5.127 1.00 74.50 78 SER A O 1
ATOM 602 N N . GLU A 1 79 ? 54.038 -5.923 -3.562 1.00 73.31 79 GLU A N 1
ATOM 603 C CA . GLU A 1 79 ? 53.847 -7.037 -4.488 1.00 73.31 79 GLU A CA 1
ATOM 604 C C . GLU A 1 79 ? 52.643 -6.815 -5.416 1.00 73.31 79 GLU A C 1
ATOM 606 O O . GLU A 1 79 ? 52.752 -7.009 -6.630 1.00 73.31 79 GLU A O 1
ATOM 611 N N . ALA A 1 80 ? 51.531 -6.296 -4.888 1.00 66.19 80 ALA A N 1
ATOM 612 C CA . ALA A 1 80 ? 50.373 -5.896 -5.682 1.00 66.19 80 ALA A CA 1
ATOM 613 C C . ALA A 1 80 ? 50.733 -4.825 -6.728 1.00 66.19 80 ALA A C 1
ATOM 615 O O . ALA A 1 80 ? 50.333 -4.930 -7.892 1.00 66.19 80 ALA A O 1
ATOM 616 N N . GLU A 1 81 ? 51.546 -3.831 -6.358 1.00 75.94 81 GLU A N 1
ATOM 617 C CA . GLU A 1 81 ? 52.020 -2.797 -7.283 1.00 75.94 81 GLU A CA 1
ATOM 618 C C . GLU A 1 81 ? 52.985 -3.364 -8.340 1.00 75.94 81 GLU A C 1
ATOM 620 O O . GLU A 1 81 ? 52.902 -3.002 -9.520 1.00 75.94 81 GLU A O 1
ATOM 625 N N . ARG A 1 82 ? 53.863 -4.308 -7.972 1.00 78.00 82 ARG A N 1
ATOM 626 C CA . ARG A 1 82 ? 54.734 -5.010 -8.931 1.00 78.00 82 ARG A CA 1
ATOM 627 C C . ARG A 1 82 ? 53.918 -5.818 -9.941 1.00 78.00 82 ARG A C 1
ATOM 629 O O . ARG A 1 82 ? 54.172 -5.721 -11.144 1.00 78.00 82 ARG A O 1
ATOM 636 N N . ASN A 1 83 ? 52.905 -6.546 -9.477 1.00 77.88 83 ASN A N 1
ATOM 637 C CA . ASN A 1 83 ? 51.998 -7.314 -10.331 1.00 77.88 83 ASN A CA 1
ATOM 638 C C . ASN A 1 83 ? 51.180 -6.399 -11.252 1.00 77.88 83 ASN A C 1
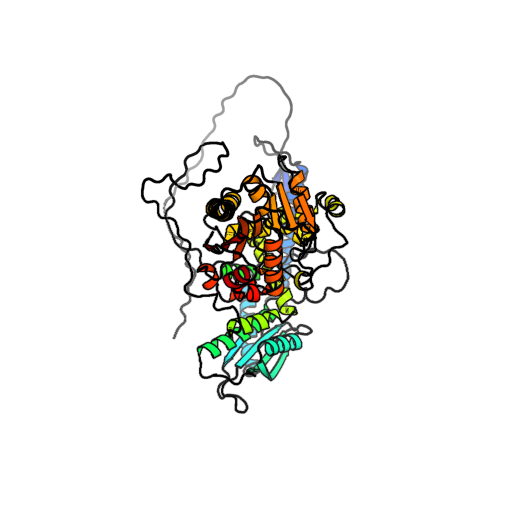ATOM 640 O O . ASN A 1 83 ? 51.018 -6.697 -12.437 1.00 77.88 83 ASN A O 1
ATOM 644 N N . ARG A 1 84 ? 50.737 -5.233 -10.764 1.00 84.50 84 ARG A N 1
ATOM 645 C CA . ARG A 1 84 ? 50.087 -4.209 -11.597 1.00 84.50 84 ARG A CA 1
ATOM 646 C C . ARG A 1 84 ? 51.002 -3.733 -12.728 1.00 84.50 84 ARG A C 1
ATOM 648 O O . ARG A 1 84 ? 50.566 -3.705 -13.877 1.00 84.50 84 ARG A O 1
ATOM 655 N N . ARG A 1 85 ? 52.264 -3.406 -12.429 1.00 81.69 85 ARG A N 1
ATOM 656 C CA . ARG A 1 85 ? 53.251 -2.967 -13.436 1.00 81.69 85 ARG A CA 1
ATOM 657 C C . ARG A 1 85 ? 53.566 -4.057 -14.455 1.00 81.69 85 ARG A C 1
ATOM 659 O O . ARG A 1 85 ? 53.669 -3.751 -15.640 1.00 81.69 85 ARG A O 1
ATOM 666 N N . SER A 1 86 ? 53.678 -5.305 -14.003 1.00 83.56 86 SER A N 1
ATOM 667 C CA . SER A 1 86 ? 53.881 -6.463 -14.878 1.00 83.56 86 SER A CA 1
ATOM 668 C C . SER A 1 86 ? 52.736 -6.606 -15.888 1.00 83.56 86 SER A C 1
ATOM 670 O O . SER A 1 86 ? 52.984 -6.640 -17.090 1.00 83.56 86 SER A O 1
ATOM 672 N N . ARG A 1 87 ? 51.477 -6.550 -15.425 1.00 85.50 87 ARG A N 1
ATOM 673 C CA . ARG A 1 87 ? 50.291 -6.604 -16.304 1.00 85.50 87 ARG A CA 1
ATOM 674 C C . ARG A 1 87 ? 50.245 -5.461 -17.318 1.00 85.50 87 ARG A C 1
ATOM 676 O O . ARG A 1 87 ? 49.977 -5.698 -18.489 1.00 85.50 87 ARG A O 1
ATOM 683 N N . ILE A 1 88 ? 50.538 -4.232 -16.887 1.00 82.06 88 ILE A N 1
ATOM 684 C CA . ILE A 1 88 ? 50.570 -3.071 -17.792 1.00 82.06 88 ILE A CA 1
ATOM 685 C C . ILE A 1 88 ? 51.626 -3.262 -18.884 1.00 82.06 88 ILE A C 1
ATOM 687 O O . ILE A 1 88 ? 51.349 -2.999 -20.051 1.00 82.06 88 ILE A O 1
ATOM 691 N N . ASN A 1 89 ? 52.825 -3.726 -18.527 1.00 85.25 89 ASN A N 1
ATOM 692 C CA . ASN A 1 89 ? 53.871 -3.980 -19.516 1.00 85.25 89 ASN A CA 1
ATOM 693 C C . ASN A 1 89 ? 53.471 -5.105 -20.484 1.00 85.25 89 ASN A C 1
ATOM 695 O O . ASN A 1 89 ? 53.637 -4.926 -21.683 1.00 85.25 89 ASN A O 1
ATOM 699 N N . ALA A 1 90 ? 52.845 -6.182 -19.998 1.00 87.50 90 ALA A N 1
ATOM 700 C CA . ALA A 1 90 ? 52.339 -7.258 -20.854 1.00 87.50 90 ALA A CA 1
ATOM 701 C C . ALA A 1 90 ? 51.277 -6.773 -21.865 1.00 87.50 90 ALA A C 1
ATOM 703 O O . ALA A 1 90 ? 51.298 -7.167 -23.032 1.00 87.50 90 ALA A O 1
ATOM 704 N N . HIS A 1 91 ? 50.371 -5.874 -21.457 1.00 86.69 91 HIS A N 1
ATOM 705 C CA . HIS A 1 91 ? 49.411 -5.254 -22.381 1.00 86.69 91 HIS A CA 1
ATOM 706 C C . HIS A 1 91 ? 50.111 -4.387 -23.438 1.00 86.69 91 HIS A C 1
ATOM 708 O O . HIS A 1 91 ? 49.749 -4.442 -24.610 1.00 86.69 91 HIS A O 1
ATOM 714 N N . LEU A 1 92 ? 51.133 -3.615 -23.051 1.00 87.31 92 LEU A N 1
ATOM 715 C CA . LEU A 1 92 ? 51.924 -2.822 -23.999 1.00 87.31 92 LEU A CA 1
ATOM 716 C C . LEU A 1 92 ? 52.677 -3.718 -24.991 1.00 87.31 92 LEU A C 1
ATOM 718 O O . LEU A 1 92 ? 52.732 -3.396 -26.173 1.00 87.31 92 LEU A O 1
ATOM 722 N N . ASP A 1 93 ? 53.202 -4.859 -24.550 1.00 85.38 93 ASP A N 1
ATOM 723 C CA . ASP A 1 93 ? 53.858 -5.823 -25.440 1.00 85.38 93 ASP A CA 1
ATOM 724 C C . ASP A 1 93 ? 52.869 -6.460 -26.425 1.00 85.38 93 ASP A C 1
ATOM 726 O O . ASP A 1 93 ? 53.192 -6.634 -27.599 1.00 85.38 93 ASP A O 1
ATOM 730 N N . THR A 1 94 ? 51.629 -6.705 -25.990 1.00 87.19 94 THR A N 1
ATOM 731 C CA . THR A 1 94 ? 50.546 -7.157 -26.879 1.00 87.19 94 THR A CA 1
ATOM 732 C C . THR A 1 94 ? 50.238 -6.106 -27.950 1.00 87.19 94 THR A C 1
ATOM 734 O O . THR A 1 94 ? 50.147 -6.435 -29.129 1.00 87.19 94 THR A O 1
ATOM 737 N N . LEU A 1 95 ? 50.150 -4.825 -27.574 1.00 87.81 95 LEU A N 1
ATOM 738 C CA . LEU A 1 95 ? 49.942 -3.733 -28.532 1.00 87.81 95 LEU A CA 1
ATOM 739 C C . LEU A 1 95 ? 51.093 -3.621 -29.543 1.00 87.81 95 LEU A C 1
ATOM 741 O O . LEU A 1 95 ? 50.842 -3.426 -30.730 1.00 87.81 95 LEU A O 1
ATOM 745 N N . ARG A 1 96 ? 52.347 -3.813 -29.108 1.00 87.94 96 ARG A N 1
ATOM 746 C CA . ARG A 1 96 ? 53.511 -3.839 -30.015 1.00 87.94 96 ARG A CA 1
ATOM 747 C C . ARG A 1 96 ? 53.462 -4.975 -31.031 1.00 87.94 96 ARG A C 1
ATOM 749 O O . ARG A 1 96 ? 54.023 -4.821 -32.109 1.00 87.94 96 ARG A O 1
ATOM 756 N N . ALA A 1 97 ? 52.839 -6.100 -30.687 1.00 84.75 97 ALA A N 1
ATOM 757 C CA . ALA A 1 97 ? 52.699 -7.239 -31.589 1.00 84.75 97 ALA A CA 1
ATOM 758 C C . ALA A 1 97 ? 51.619 -7.020 -32.663 1.00 84.75 97 ALA A C 1
ATOM 760 O O . ALA A 1 97 ? 51.723 -7.583 -33.749 1.00 84.75 97 ALA A O 1
ATOM 761 N N . VAL A 1 98 ? 50.595 -6.211 -32.368 1.00 83.81 98 VAL A N 1
ATOM 762 C CA . VAL A 1 98 ? 49.466 -5.943 -33.278 1.00 83.81 98 VAL A CA 1
ATOM 763 C C . VAL A 1 98 ? 49.761 -4.791 -34.243 1.00 83.81 98 VAL A C 1
ATOM 765 O O . VAL A 1 98 ? 49.252 -4.791 -35.361 1.00 83.81 98 VAL A O 1
ATOM 768 N N . ILE A 1 99 ? 50.594 -3.823 -33.845 1.00 83.38 99 ILE A N 1
ATOM 769 C CA . ILE A 1 99 ? 50.947 -2.674 -34.688 1.00 83.38 99 ILE A CA 1
ATOM 770 C C . ILE A 1 99 ? 52.218 -2.963 -35.507 1.00 83.38 99 ILE A C 1
ATOM 772 O O . ILE A 1 99 ? 53.281 -3.213 -34.925 1.00 83.38 99 ILE A O 1
ATOM 776 N N . PRO A 1 100 ? 52.165 -2.881 -36.850 1.00 77.94 100 PRO A N 1
ATOM 777 C CA . PRO A 1 100 ? 53.341 -3.058 -37.697 1.00 77.94 100 PRO A CA 1
ATOM 778 C C . PRO A 1 100 ? 54.477 -2.092 -37.319 1.00 77.94 100 PRO A C 1
ATOM 780 O O . PRO A 1 100 ? 54.286 -0.884 -37.264 1.00 77.94 100 PRO A O 1
ATOM 783 N N . GLY A 1 101 ? 55.682 -2.614 -37.060 1.00 78.50 101 GLY A N 1
ATOM 784 C CA . GLY A 1 101 ? 56.876 -1.793 -36.797 1.00 78.50 101 GLY A CA 1
ATOM 785 C C . GLY A 1 101 ? 57.004 -1.209 -35.379 1.00 78.50 101 GLY A C 1
ATOM 786 O O . GLY A 1 101 ? 57.998 -0.544 -35.089 1.00 78.50 101 GLY A O 1
ATOM 787 N N . ALA A 1 102 ? 56.081 -1.507 -34.459 1.00 77.88 102 ALA A N 1
ATOM 788 C CA . ALA A 1 102 ? 56.023 -0.875 -33.135 1.00 77.88 102 ALA A CA 1
ATOM 789 C C . ALA A 1 102 ? 57.004 -1.425 -32.071 1.00 77.88 102 ALA A C 1
ATOM 791 O O . ALA A 1 102 ? 57.021 -0.969 -30.924 1.00 77.88 102 ALA A O 1
ATOM 792 N N . ILE A 1 103 ? 57.865 -2.382 -32.438 1.00 73.69 103 ILE A N 1
ATOM 793 C CA . ILE A 1 103 ? 58.752 -3.127 -31.521 1.00 73.69 103 ILE A CA 1
ATOM 794 C C . ILE A 1 103 ? 59.699 -2.207 -30.726 1.00 73.69 103 ILE A C 1
ATOM 796 O O . ILE A 1 103 ? 60.033 -2.509 -29.582 1.00 73.69 103 ILE A O 1
ATOM 800 N N . LYS A 1 104 ? 60.122 -1.073 -31.301 1.00 78.06 104 LYS A N 1
ATOM 801 C CA . LYS A 1 104 ? 61.094 -0.146 -30.686 1.00 78.06 104 LYS A CA 1
ATOM 802 C C . LYS A 1 104 ? 60.478 1.129 -30.099 1.00 78.06 104 LYS A C 1
ATOM 804 O O . LYS A 1 104 ? 61.220 2.007 -29.669 1.00 78.06 104 LYS A O 1
ATOM 809 N N . MET A 1 105 ? 59.152 1.251 -30.080 1.00 85.50 105 MET A N 1
ATOM 810 C CA . MET A 1 105 ? 58.488 2.472 -29.616 1.00 85.50 105 MET A CA 1
ATOM 811 C C . MET A 1 105 ? 58.476 2.562 -28.085 1.00 85.50 105 MET A C 1
ATOM 813 O O . MET A 1 105 ? 58.228 1.571 -27.375 1.00 85.50 105 MET A O 1
ATOM 817 N N . ASP A 1 106 ? 58.712 3.770 -27.569 1.00 87.94 106 ASP A N 1
ATOM 818 C CA . ASP A 1 106 ? 58.448 4.082 -26.168 1.00 87.94 106 ASP A CA 1
ATOM 819 C C . ASP A 1 106 ? 56.935 4.025 -25.880 1.00 87.94 106 ASP A C 1
ATOM 821 O O . ASP A 1 106 ? 56.099 3.952 -26.782 1.00 87.94 106 ASP A O 1
ATOM 825 N N . LYS A 1 107 ? 56.567 4.011 -24.596 1.00 85.81 107 LYS A N 1
ATOM 826 C CA . LYS A 1 107 ? 55.184 3.748 -24.172 1.00 85.81 107 LYS A CA 1
ATOM 827 C C . LYS A 1 107 ? 54.191 4.806 -24.656 1.00 85.81 107 LYS A C 1
ATOM 829 O O . LYS A 1 107 ? 53.056 4.450 -24.956 1.00 85.81 107 LYS A O 1
ATOM 834 N N . ALA A 1 108 ? 54.591 6.076 -24.692 1.00 85.56 108 ALA A N 1
ATOM 835 C CA . ALA A 1 108 ? 53.701 7.159 -25.095 1.00 85.56 108 ALA A CA 1
ATOM 836 C C . ALA A 1 108 ? 53.495 7.136 -26.612 1.00 85.56 108 ALA A C 1
ATOM 838 O O . ALA A 1 108 ? 52.354 7.167 -27.075 1.00 85.56 108 ALA A O 1
ATOM 839 N N . SER A 1 109 ? 54.583 6.969 -27.367 1.00 87.88 109 SER A N 1
ATOM 840 C CA . SER A 1 109 ? 54.535 6.851 -28.827 1.00 87.88 109 SER A CA 1
ATOM 841 C C . SER A 1 109 ? 53.739 5.626 -29.280 1.00 87.88 109 SER A C 1
ATOM 843 O O . SER A 1 109 ? 52.933 5.730 -30.199 1.00 87.88 109 SER A O 1
ATOM 845 N N . LEU A 1 110 ? 53.893 4.482 -28.601 1.00 89.25 110 LEU A N 1
ATOM 846 C CA . LEU A 1 110 ? 53.116 3.274 -28.890 1.00 89.25 110 LEU A CA 1
ATOM 847 C C . LEU A 1 110 ? 51.609 3.521 -28.758 1.00 89.25 110 LEU A C 1
ATOM 849 O O . LEU A 1 110 ? 50.846 3.124 -29.629 1.00 89.25 110 LEU A O 1
ATOM 853 N N . LEU A 1 111 ? 51.167 4.165 -27.674 1.00 86.94 111 LEU A N 1
ATOM 854 C CA . LEU A 1 111 ? 49.743 4.433 -27.460 1.00 86.94 111 LEU A CA 1
ATOM 855 C C . LEU A 1 111 ? 49.188 5.418 -28.494 1.00 86.94 111 LEU A C 1
ATOM 857 O O . LEU A 1 111 ? 48.079 5.214 -28.984 1.00 86.94 111 LEU A O 1
ATOM 861 N N . ALA A 1 112 ? 49.955 6.453 -28.846 1.00 86.31 112 ALA A N 1
ATOM 862 C CA . ALA A 1 112 ? 49.567 7.400 -29.887 1.00 86.31 112 ALA A CA 1
ATOM 863 C C . ALA A 1 112 ? 49.400 6.703 -31.249 1.00 86.31 112 ALA A C 1
ATOM 865 O O . ALA A 1 112 ? 48.381 6.898 -31.913 1.00 86.31 112 ALA A O 1
ATOM 866 N N . GLU A 1 113 ? 50.345 5.834 -31.613 1.00 89.19 113 GLU A N 1
ATOM 867 C CA . GLU A 1 113 ? 50.316 5.073 -32.866 1.00 89.19 113 GLU A CA 1
ATOM 868 C C . GLU A 1 113 ? 49.171 4.058 -32.901 1.00 89.19 113 GLU A C 1
ATOM 870 O O . GLU A 1 113 ? 48.445 3.978 -33.886 1.00 89.19 113 GLU A O 1
ATOM 875 N N . VAL A 1 114 ? 48.933 3.336 -31.799 1.00 89.62 114 VAL A N 1
ATOM 876 C CA . VAL A 1 114 ? 47.787 2.421 -31.665 1.00 89.62 114 VAL A CA 1
ATOM 877 C C . VAL A 1 114 ? 46.473 3.163 -31.898 1.00 89.62 114 VAL A C 1
ATOM 879 O O . VAL A 1 114 ? 45.613 2.680 -32.632 1.00 89.62 114 VAL A O 1
ATOM 882 N N . ILE A 1 115 ? 46.305 4.345 -31.296 1.00 86.06 115 ILE A N 1
ATOM 883 C CA . ILE A 1 115 ? 45.101 5.165 -31.480 1.00 86.06 115 ILE A CA 1
ATOM 884 C C . ILE A 1 115 ? 44.988 5.638 -32.934 1.00 86.06 115 ILE A C 1
ATOM 886 O O . ILE A 1 115 ? 43.891 5.608 -33.496 1.00 86.06 115 ILE A O 1
ATOM 890 N N . GLY A 1 116 ? 46.096 6.069 -33.543 1.00 87.50 116 GLY A N 1
ATOM 891 C CA . GLY A 1 116 ? 46.151 6.472 -34.949 1.00 87.50 116 GLY A CA 1
ATOM 892 C C . GLY A 1 116 ? 45.719 5.344 -35.884 1.00 87.50 116 GLY A C 1
ATOM 893 O O . GLY A 1 116 ? 44.783 5.512 -36.667 1.00 87.50 116 GLY A O 1
ATOM 894 N N . HIS A 1 117 ? 46.317 4.166 -35.720 1.00 87.38 117 HIS A N 1
ATOM 895 C CA . HIS A 1 117 ? 46.011 2.986 -36.519 1.00 87.38 117 HIS A CA 1
ATOM 896 C C . HIS A 1 117 ? 44.565 2.509 -36.323 1.00 87.38 117 HIS A C 1
ATOM 898 O O . HIS A 1 117 ? 43.875 2.196 -37.290 1.00 87.38 117 HIS A O 1
ATOM 904 N N . LEU A 1 118 ? 44.046 2.532 -35.089 1.00 85.12 118 LEU A N 1
ATOM 905 C CA . LEU A 1 118 ? 42.647 2.195 -34.808 1.00 85.12 118 LEU A CA 1
ATOM 906 C C . LEU A 1 118 ? 41.675 3.163 -35.504 1.00 85.12 118 LEU A C 1
ATOM 908 O O . LEU A 1 118 ? 40.663 2.734 -36.061 1.00 85.12 118 LEU A O 1
ATOM 912 N N . LYS A 1 119 ? 41.975 4.469 -35.501 1.00 84.25 119 LYS A N 1
ATOM 913 C CA . LYS A 1 119 ? 41.172 5.476 -36.214 1.00 84.25 119 LYS A CA 1
ATOM 914 C C . LYS A 1 119 ? 41.194 5.243 -37.722 1.00 84.25 119 LYS A C 1
ATOM 916 O O . LYS A 1 119 ? 40.148 5.354 -38.362 1.00 84.25 119 LYS A O 1
ATOM 921 N N . GLU A 1 120 ? 42.349 4.898 -38.283 1.00 88.19 120 GLU A N 1
ATOM 922 C CA . GLU A 1 120 ? 42.478 4.583 -39.705 1.00 88.19 120 GLU A CA 1
ATOM 923 C C . GLU A 1 120 ? 41.702 3.317 -40.086 1.00 88.19 120 GLU A C 1
ATOM 925 O O . GLU A 1 120 ? 40.923 3.346 -41.039 1.00 88.19 120 GLU A O 1
ATOM 930 N N . LEU A 1 121 ? 41.831 2.240 -39.307 1.00 85.38 121 LEU A N 1
ATOM 931 C CA . LEU A 1 121 ? 41.057 1.014 -39.504 1.00 85.38 121 LEU A CA 1
ATOM 932 C C . LEU A 1 121 ? 39.551 1.281 -39.414 1.00 85.38 121 LEU A C 1
ATOM 934 O O . LEU A 1 121 ? 38.802 0.819 -40.271 1.00 85.38 121 LEU A O 1
ATOM 938 N N . LYS A 1 122 ? 39.101 2.085 -38.440 1.00 77.31 122 LYS A N 1
ATOM 939 C CA . LYS A 1 122 ? 37.687 2.473 -38.304 1.00 77.31 122 LYS A CA 1
ATOM 940 C C . LYS A 1 122 ? 37.198 3.301 -39.499 1.00 77.31 122 LYS A C 1
ATOM 942 O O . LYS A 1 122 ? 36.073 3.096 -39.950 1.00 77.31 122 LYS A O 1
ATOM 947 N N . ARG A 1 123 ? 38.036 4.191 -40.048 1.00 83.81 123 ARG A N 1
ATOM 948 C CA . ARG A 1 123 ? 37.734 4.962 -41.269 1.00 83.81 123 ARG A CA 1
ATOM 949 C C . ARG A 1 123 ? 37.628 4.055 -42.497 1.00 83.81 123 ARG A C 1
ATOM 951 O O . ARG A 1 123 ? 36.649 4.155 -43.230 1.00 83.81 123 ARG A O 1
ATOM 958 N N . ASN A 1 124 ? 38.603 3.170 -42.705 1.00 84.88 124 ASN A N 1
ATOM 959 C CA . ASN A 1 124 ? 38.630 2.240 -43.837 1.00 84.88 124 ASN A CA 1
ATOM 960 C C . ASN A 1 124 ? 37.448 1.263 -43.783 1.00 84.88 124 ASN A C 1
ATOM 962 O O . ASN A 1 124 ? 36.776 1.062 -44.790 1.00 84.88 124 ASN A O 1
ATOM 966 N N . ALA A 1 125 ? 37.148 0.718 -42.600 1.00 77.94 125 ALA A N 1
ATOM 967 C CA . ALA A 1 125 ? 35.960 -0.098 -42.381 1.00 77.94 125 ALA A CA 1
ATOM 968 C C . ALA A 1 125 ? 34.682 0.701 -42.678 1.00 77.94 125 ALA A C 1
ATOM 970 O O . ALA A 1 125 ? 33.831 0.223 -43.415 1.00 77.94 125 ALA A O 1
ATOM 971 N N . GLY A 1 126 ? 34.567 1.942 -42.190 1.00 72.50 126 GLY A N 1
ATOM 972 C CA . GLY A 1 126 ? 33.420 2.808 -42.479 1.00 72.50 126 GLY A CA 1
ATOM 973 C C . GLY A 1 126 ? 33.178 3.029 -43.977 1.00 72.50 126 GLY A C 1
ATOM 974 O O . GLY A 1 126 ? 32.043 2.903 -44.422 1.00 72.50 126 GLY A O 1
ATOM 975 N N . GLN A 1 127 ? 34.235 3.291 -44.752 1.00 81.25 127 GLN A N 1
ATOM 976 C CA . GLN A 1 127 ? 34.152 3.465 -46.210 1.00 81.25 127 GLN A CA 1
ATOM 977 C C . GLN A 1 127 ? 33.801 2.163 -46.940 1.00 81.25 127 GLN A C 1
ATOM 979 O O . GLN A 1 127 ? 32.957 2.157 -47.828 1.00 81.25 127 GLN A O 1
ATOM 984 N N . ALA A 1 128 ? 34.409 1.040 -46.550 1.00 77.88 128 ALA A N 1
ATOM 985 C CA . ALA A 1 128 ? 34.131 -0.261 -47.162 1.00 77.88 128 ALA A CA 1
ATOM 986 C C . ALA A 1 128 ? 32.705 -0.767 -46.877 1.00 77.88 128 ALA A C 1
ATOM 988 O O . ALA A 1 128 ? 32.177 -1.588 -47.622 1.00 77.88 128 ALA A O 1
ATOM 989 N N . CYS A 1 129 ? 32.090 -0.286 -45.794 1.00 69.81 129 CYS A N 1
ATOM 990 C CA . CYS A 1 129 ? 30.755 -0.682 -45.352 1.00 69.81 129 CYS A CA 1
ATOM 991 C C . CYS A 1 129 ? 29.667 0.332 -45.748 1.00 69.81 129 CYS A C 1
ATOM 993 O O . CYS A 1 129 ? 28.520 0.200 -45.313 1.00 69.81 129 CYS A O 1
ATOM 995 N N . GLU A 1 130 ? 30.002 1.352 -46.541 1.00 74.88 130 GLU A N 1
ATOM 996 C CA . GLU A 1 130 ? 29.055 2.374 -46.981 1.00 74.88 130 GLU A CA 1
ATOM 997 C C . GLU A 1 130 ? 27.918 1.746 -47.808 1.00 74.88 130 GLU A C 1
ATOM 999 O O . GLU A 1 130 ? 28.143 0.956 -48.721 1.00 74.88 130 GLU A O 1
ATOM 1004 N N . GLY A 1 131 ? 26.666 2.038 -47.439 1.00 71.00 131 GLY A N 1
ATOM 1005 C CA . GLY A 1 131 ? 25.475 1.436 -48.055 1.00 71.00 131 GLY A CA 1
ATOM 1006 C C . GLY A 1 131 ? 25.148 0.003 -47.605 1.00 71.00 131 GLY A C 1
ATOM 1007 O O . GLY A 1 131 ? 24.067 -0.494 -47.922 1.00 71.00 131 GLY A O 1
ATOM 1008 N N . LEU A 1 132 ? 26.015 -0.651 -46.823 1.00 76.06 132 LEU A N 1
ATOM 1009 C CA . LEU A 1 132 ? 25.771 -1.987 -46.279 1.00 76.06 132 LEU A CA 1
ATOM 1010 C C . LEU A 1 132 ? 25.171 -1.921 -44.867 1.00 76.06 132 LEU A C 1
ATOM 1012 O O . LEU A 1 132 ? 25.543 -1.109 -44.017 1.00 76.06 132 LEU A O 1
ATOM 1016 N N . MET A 1 133 ? 24.230 -2.821 -44.585 1.00 80.38 133 MET A N 1
ATOM 1017 C CA . MET A 1 133 ? 23.659 -2.998 -43.250 1.00 80.38 133 MET A CA 1
ATOM 1018 C C . MET A 1 133 ? 24.607 -3.828 -42.387 1.00 80.38 133 MET A C 1
ATOM 1020 O O . MET A 1 133 ? 24.457 -5.037 -42.286 1.00 80.38 133 MET A O 1
ATOM 1024 N N . ILE A 1 134 ? 25.592 -3.175 -41.766 1.00 83.62 134 ILE A N 1
ATOM 1025 C CA . ILE A 1 134 ? 26.560 -3.843 -40.885 1.00 83.62 134 ILE A CA 1
ATOM 1026 C C . ILE A 1 134 ? 26.330 -3.434 -39.421 1.00 83.62 134 ILE A C 1
ATOM 1028 O O . ILE A 1 134 ? 26.158 -2.238 -39.144 1.00 83.62 134 ILE A O 1
ATOM 1032 N N . PRO A 1 135 ? 26.280 -4.396 -38.476 1.00 86.69 135 PRO A N 1
ATOM 1033 C CA . PRO A 1 135 ? 26.236 -4.098 -37.049 1.00 86.69 135 PRO A CA 1
ATOM 1034 C C . PRO A 1 135 ? 27.449 -3.281 -36.595 1.00 86.69 135 PRO A C 1
ATOM 1036 O O . PRO A 1 135 ? 28.582 -3.565 -36.975 1.00 86.69 135 PRO A O 1
ATOM 1039 N N . LYS A 1 136 ? 27.206 -2.258 -35.773 1.00 81.50 136 LYS A N 1
ATOM 1040 C CA . LYS A 1 136 ? 28.254 -1.413 -35.192 1.00 81.50 136 LYS A CA 1
ATOM 1041 C C . LYS A 1 136 ? 28.825 -2.036 -33.918 1.00 81.50 136 LYS A C 1
ATOM 1043 O O . LYS A 1 136 ? 28.172 -2.847 -33.261 1.00 81.50 136 LYS A O 1
ATOM 1048 N N . ASP A 1 137 ? 30.016 -1.569 -33.550 1.00 77.25 137 ASP A N 1
ATOM 1049 C CA . ASP A 1 137 ? 30.720 -1.861 -32.292 1.00 77.25 137 ASP A CA 1
ATOM 1050 C C . ASP A 1 137 ? 30.050 -1.237 -31.053 1.00 77.25 137 ASP A C 1
ATOM 1052 O O . ASP A 1 137 ? 30.424 -1.543 -29.926 1.00 77.25 137 ASP A O 1
ATOM 1056 N N . VAL A 1 138 ? 29.054 -0.373 -31.255 1.00 79.38 138 VAL A N 1
ATOM 1057 C CA . VAL A 1 138 ? 28.292 0.307 -30.205 1.00 79.38 138 VAL A CA 1
ATOM 1058 C C . VAL A 1 138 ? 26.806 0.019 -30.339 1.00 79.38 138 VAL A C 1
ATOM 1060 O O . VAL A 1 138 ? 26.295 -0.159 -31.450 1.00 79.38 138 VAL A O 1
ATOM 1063 N N . ASP A 1 139 ? 26.106 -0.009 -29.207 1.00 84.81 139 ASP A N 1
ATOM 1064 C CA . ASP A 1 139 ? 24.652 -0.100 -29.202 1.00 84.81 139 ASP A CA 1
ATOM 1065 C C . ASP A 1 139 ? 24.026 1.164 -29.783 1.00 84.81 139 ASP A C 1
ATOM 1067 O O . ASP A 1 139 ? 24.397 2.286 -29.434 1.00 84.81 139 ASP A O 1
ATOM 1071 N N . GLU A 1 140 ? 23.070 0.982 -30.687 1.00 88.00 140 GLU A N 1
ATOM 1072 C CA . GLU A 1 140 ? 22.429 2.085 -31.393 1.00 88.00 140 GLU A CA 1
ATOM 1073 C C . GLU A 1 140 ? 20.947 1.801 -31.588 1.00 88.00 140 GLU A C 1
ATOM 1075 O O . GLU A 1 140 ? 20.558 0.718 -32.030 1.00 88.00 140 GLU A O 1
ATOM 1080 N N . ILE A 1 141 ? 20.125 2.809 -31.306 1.00 88.69 141 ILE A N 1
ATOM 1081 C CA . ILE A 1 141 ? 18.691 2.791 -31.575 1.00 88.69 141 ILE A CA 1
ATOM 1082 C C . ILE A 1 141 ? 18.360 4.024 -32.392 1.00 88.69 141 ILE A C 1
ATOM 1084 O O . ILE A 1 141 ? 18.794 5.126 -32.062 1.00 88.69 141 ILE A O 1
ATOM 1088 N N . ARG A 1 142 ? 17.597 3.833 -33.464 1.00 88.94 142 ARG A N 1
ATOM 1089 C CA . ARG A 1 142 ? 17.040 4.929 -34.258 1.00 88.94 142 ARG A CA 1
ATOM 1090 C C . ARG A 1 142 ? 15.582 4.647 -34.526 1.00 88.94 142 ARG A C 1
ATOM 1092 O O . ARG A 1 142 ? 15.237 3.518 -34.860 1.00 88.94 142 ARG A O 1
ATOM 1099 N N . VAL A 1 143 ? 14.744 5.659 -34.384 1.00 88.62 143 VAL A N 1
ATOM 1100 C CA . VAL A 1 143 ? 13.330 5.591 -34.738 1.00 88.62 143 VAL A CA 1
ATOM 1101 C C . VAL A 1 143 ? 13.032 6.838 -35.545 1.00 88.62 143 VAL A C 1
ATOM 1103 O O . VAL A 1 143 ? 13.196 7.947 -35.048 1.00 88.62 143 VAL A O 1
ATOM 1106 N N . GLU A 1 144 ? 12.676 6.638 -36.803 1.00 87.75 144 GLU A N 1
ATOM 1107 C CA . GLU A 1 144 ? 12.490 7.694 -37.792 1.00 87.75 144 GLU A CA 1
ATOM 1108 C C . GLU A 1 144 ? 11.145 7.476 -38.494 1.00 87.75 144 GLU A C 1
ATOM 1110 O O . GLU A 1 144 ? 10.698 6.337 -38.670 1.00 87.75 144 GLU A O 1
ATOM 1115 N N . GLU A 1 145 ? 10.488 8.561 -38.897 1.00 81.12 145 GLU A N 1
ATOM 1116 C CA . GLU A 1 145 ? 9.334 8.473 -39.790 1.00 81.12 145 GLU A CA 1
ATOM 1117 C C . GLU A 1 145 ? 9.801 7.957 -41.156 1.00 81.12 145 GLU A C 1
ATOM 1119 O O . GLU A 1 145 ? 10.832 8.369 -41.688 1.00 81.12 145 GLU A O 1
ATOM 1124 N N . HIS A 1 146 ? 9.067 7.001 -41.713 1.00 73.12 146 HIS A N 1
ATOM 1125 C CA . HIS A 1 146 ? 9.379 6.432 -43.012 1.00 73.12 146 HIS A CA 1
ATOM 1126 C C . HIS A 1 146 ? 8.647 7.223 -44.103 1.00 73.12 146 HIS A C 1
ATOM 1128 O O . HIS A 1 146 ? 7.429 7.098 -44.258 1.00 73.12 146 HIS A O 1
ATOM 1134 N N . GLU A 1 147 ? 9.402 8.054 -44.831 1.00 58.56 147 GLU A N 1
ATOM 1135 C CA . GLU A 1 147 ? 8.892 8.906 -45.910 1.00 58.56 147 GLU A CA 1
ATOM 1136 C C . GLU A 1 147 ? 8.179 8.093 -47.004 1.00 58.56 147 GLU A C 1
ATOM 1138 O O . GLU A 1 147 ? 8.698 7.092 -47.496 1.00 58.56 147 GLU A O 1
ATOM 1143 N N . GLY A 1 148 ? 6.989 8.556 -47.406 1.00 57.19 148 GLY A N 1
ATOM 1144 C CA . GLY A 1 148 ? 6.208 7.990 -48.514 1.00 57.19 148 GLY A CA 1
ATOM 1145 C C . GLY A 1 148 ? 5.140 6.964 -48.124 1.00 57.19 148 GLY A C 1
ATOM 1146 O O . GLY A 1 148 ? 4.342 6.587 -48.983 1.00 57.19 148 GLY A O 1
ATOM 1147 N N . GLY A 1 149 ? 5.073 6.553 -46.851 1.00 57.91 149 GLY A N 1
ATOM 1148 C CA . GLY A 1 149 ? 4.158 5.496 -46.414 1.00 57.91 149 GLY A CA 1
ATOM 1149 C C . GLY A 1 149 ? 4.495 4.133 -47.033 1.00 57.91 149 GLY A C 1
ATOM 1150 O O . GLY A 1 149 ? 5.340 4.012 -47.918 1.00 57.91 149 GLY A O 1
ATOM 1151 N N . LEU A 1 150 ? 3.839 3.067 -46.576 1.00 60.25 150 LEU A N 1
ATOM 1152 C CA . LEU A 1 150 ? 4.044 1.719 -47.120 1.00 60.25 150 LEU A CA 1
ATOM 1153 C C . LEU A 1 150 ? 2.686 1.104 -47.462 1.00 60.25 150 LEU A C 1
ATOM 1155 O O . LEU A 1 150 ? 1.787 1.135 -46.632 1.00 60.25 150 LEU A O 1
ATOM 1159 N N . ASN A 1 151 ? 2.519 0.541 -48.664 1.00 57.44 151 ASN A N 1
ATOM 1160 C CA . ASN A 1 151 ? 1.313 -0.201 -49.076 1.00 57.44 151 ASN A CA 1
ATOM 1161 C C . ASN A 1 151 ? -0.038 0.510 -48.803 1.00 57.44 151 ASN A C 1
ATOM 1163 O O . ASN A 1 151 ? -1.020 -0.144 -48.465 1.00 57.44 151 ASN A O 1
ATOM 1167 N N . GLY A 1 152 ? -0.106 1.840 -48.943 1.00 58.59 152 GLY A N 1
ATOM 1168 C CA . GLY A 1 152 ? -1.341 2.619 -48.743 1.00 58.59 152 GLY A CA 1
ATOM 1169 C C . GLY A 1 152 ? -1.558 3.169 -47.326 1.00 58.59 152 GLY A C 1
ATOM 1170 O O . GLY A 1 152 ? -2.492 3.942 -47.119 1.00 58.59 152 GLY A O 1
ATOM 1171 N N . PHE A 1 153 ? -0.681 2.856 -46.366 1.00 63.28 153 PHE A N 1
ATOM 1172 C CA . PHE A 1 153 ? -0.681 3.483 -45.041 1.00 63.28 153 PHE A CA 1
ATOM 1173 C C . PHE A 1 153 ? 0.030 4.842 -45.090 1.00 63.28 153 PHE A C 1
ATOM 1175 O O . PHE A 1 153 ? 1.180 4.923 -45.518 1.00 63.28 153 PHE A O 1
ATOM 1182 N N . ARG A 1 154 ? -0.640 5.914 -44.634 1.00 61.91 154 ARG A N 1
ATOM 1183 C CA . ARG A 1 154 ? -0.110 7.297 -44.679 1.00 61.91 154 ARG A CA 1
ATOM 1184 C C . ARG A 1 154 ? 1.038 7.568 -43.702 1.00 61.91 154 ARG A C 1
ATOM 1186 O O . ARG A 1 154 ? 1.712 8.581 -43.842 1.00 61.91 154 ARG A O 1
ATOM 1193 N N . TYR A 1 155 ? 1.236 6.701 -42.712 1.00 73.44 155 TYR A N 1
ATOM 1194 C CA . TYR A 1 155 ? 2.280 6.836 -41.704 1.00 73.44 155 TYR A CA 1
ATOM 1195 C C . TYR A 1 155 ? 2.897 5.472 -41.407 1.00 73.44 155 TYR A C 1
ATOM 1197 O O . TYR A 1 155 ? 2.191 4.495 -41.154 1.00 73.44 155 TYR A O 1
ATOM 1205 N N . SER A 1 156 ? 4.222 5.415 -41.437 1.00 82.31 156 SER A N 1
ATOM 1206 C CA . SER A 1 156 ? 5.001 4.228 -41.094 1.00 82.31 156 SER A CA 1
ATOM 1207 C C . SER A 1 156 ? 6.257 4.649 -40.349 1.00 82.31 156 SER A C 1
ATOM 1209 O O . SER A 1 156 ? 6.815 5.710 -40.616 1.00 82.31 156 SER A O 1
ATOM 1211 N N . ILE A 1 157 ? 6.704 3.816 -39.416 1.00 86.81 157 ILE A N 1
ATOM 1212 C CA . ILE A 1 157 ? 7.892 4.057 -38.600 1.00 86.81 157 ILE A CA 1
ATOM 1213 C C . ILE A 1 157 ? 8.990 3.107 -39.057 1.00 86.81 157 ILE A C 1
ATOM 1215 O O . ILE A 1 157 ? 8.777 1.897 -39.159 1.00 86.81 157 ILE A O 1
ATOM 1219 N N . LYS A 1 158 ? 10.186 3.643 -39.283 1.00 90.31 158 LYS A N 1
ATOM 1220 C CA . LYS A 1 158 ? 11.401 2.857 -39.464 1.00 90.31 158 LYS A CA 1
ATOM 1221 C C . LYS A 1 158 ? 12.176 2.839 -38.152 1.00 90.31 158 LYS A C 1
ATOM 1223 O O . LYS A 1 158 ? 12.675 3.866 -37.702 1.00 90.31 158 LYS A O 1
ATOM 1228 N N . ALA A 1 159 ? 12.295 1.664 -37.547 1.00 91.25 159 ALA A N 1
ATOM 1229 C CA . ALA A 1 159 ? 12.997 1.478 -36.286 1.00 91.25 159 ALA A CA 1
ATOM 1230 C C . ALA A 1 159 ? 14.225 0.581 -36.478 1.00 91.25 159 ALA A C 1
ATOM 1232 O O . ALA A 1 159 ? 14.124 -0.503 -37.038 1.00 91.25 159 ALA A O 1
ATOM 1233 N N . SER A 1 160 ? 15.390 1.023 -36.016 1.00 92.19 160 SER A N 1
ATOM 1234 C CA . SER A 1 160 ? 16.660 0.298 -36.077 1.00 92.19 160 SER A CA 1
ATOM 1235 C C . SER A 1 160 ? 17.162 0.014 -34.668 1.00 92.19 160 SER A C 1
ATOM 1237 O O . SER A 1 160 ? 17.225 0.927 -33.851 1.00 92.19 160 SER A O 1
ATOM 1239 N N . LEU A 1 161 ? 17.605 -1.216 -34.420 1.00 92.31 161 LEU A N 1
ATOM 1240 C CA . LEU A 1 161 ? 18.256 -1.661 -33.190 1.00 92.31 161 LEU A CA 1
ATOM 1241 C C . LEU A 1 161 ? 19.550 -2.398 -33.542 1.00 92.31 161 LEU A C 1
ATOM 1243 O O . LEU A 1 161 ? 19.504 -3.440 -34.192 1.00 92.31 161 LEU A O 1
ATOM 1247 N N . CYS A 1 162 ? 20.691 -1.883 -33.091 1.00 90.62 162 CYS A N 1
ATOM 1248 C CA . CYS A 1 162 ? 21.969 -2.583 -33.120 1.00 90.62 162 CYS A CA 1
ATOM 1249 C C . CYS A 1 162 ? 22.396 -2.935 -31.695 1.00 90.62 162 CYS A C 1
ATOM 1251 O O . CYS A 1 162 ? 22.527 -2.039 -30.863 1.00 90.62 162 CYS A O 1
ATOM 1253 N N . CYS A 1 163 ? 22.585 -4.224 -31.424 1.00 87.25 163 CYS A N 1
ATOM 1254 C CA . CYS A 1 163 ? 22.943 -4.749 -30.110 1.00 87.25 163 CYS A CA 1
ATOM 1255 C C . CYS A 1 163 ? 23.677 -6.093 -30.223 1.00 87.25 163 CYS A C 1
ATOM 1257 O O . CYS A 1 163 ? 23.818 -6.649 -31.313 1.00 87.25 163 CYS A O 1
ATOM 1259 N N . GLU A 1 164 ? 24.155 -6.622 -29.099 1.00 85.44 164 GLU A N 1
ATOM 1260 C CA . GLU A 1 164 ? 24.624 -8.008 -29.026 1.00 85.44 164 GLU A CA 1
ATOM 1261 C C . GLU A 1 164 ? 23.472 -8.991 -29.273 1.00 85.44 164 GLU A C 1
ATOM 1263 O O . GLU A 1 164 ? 22.336 -8.781 -28.834 1.00 85.44 164 GLU A O 1
ATOM 1268 N N . TYR A 1 165 ? 23.782 -10.08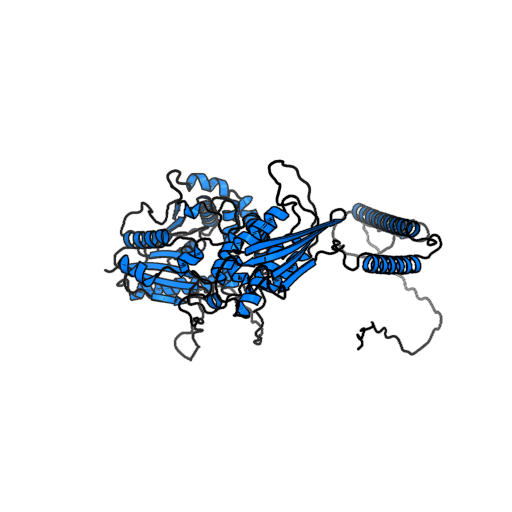2 -29.967 1.00 83.31 165 TYR A N 1
ATOM 1269 C CA . TYR A 1 165 ? 22.876 -11.181 -30.230 1.00 83.31 165 TYR A CA 1
ATOM 1270 C C . TYR A 1 165 ? 22.467 -11.865 -28.929 1.00 83.31 165 TYR A C 1
ATOM 1272 O O . TYR A 1 165 ? 23.299 -12.234 -28.099 1.00 83.31 165 TYR A O 1
ATOM 1280 N N . LYS A 1 166 ? 21.157 -12.065 -28.773 1.00 78.50 166 LYS A N 1
ATOM 1281 C CA . LYS A 1 166 ? 20.551 -12.707 -27.606 1.00 78.50 166 LYS A CA 1
ATOM 1282 C C . LYS A 1 166 ? 19.517 -13.735 -28.079 1.00 78.50 166 LYS A C 1
ATOM 1284 O O . LYS A 1 166 ? 18.694 -13.400 -28.938 1.00 78.50 166 LYS A O 1
ATOM 1289 N N . PRO A 1 167 ? 19.514 -14.966 -27.534 1.00 76.88 167 PRO A N 1
ATOM 1290 C CA . PRO A 1 167 ? 18.439 -15.920 -27.791 1.00 76.88 167 PRO A CA 1
ATOM 1291 C C . PRO A 1 167 ? 17.081 -15.302 -27.441 1.00 76.88 167 PRO A C 1
ATOM 1293 O O . PRO A 1 167 ? 16.949 -14.660 -26.405 1.00 76.88 167 PRO A O 1
ATOM 1296 N N . GLY A 1 168 ? 16.084 -15.468 -28.310 1.00 76.12 168 GLY A N 1
ATOM 1297 C CA . GLY A 1 168 ? 14.732 -14.940 -28.083 1.00 76.12 168 GLY A CA 1
ATOM 1298 C C . GLY A 1 168 ? 14.520 -13.467 -28.455 1.00 76.12 168 GLY A C 1
ATOM 1299 O O . GLY A 1 168 ? 13.370 -13.067 -28.605 1.00 76.12 168 GLY A O 1
ATOM 1300 N N . LEU A 1 169 ? 15.575 -12.689 -28.738 1.00 81.44 169 LEU A N 1
ATOM 1301 C CA . LEU A 1 169 ? 15.460 -11.242 -28.974 1.00 81.44 169 LEU A CA 1
ATOM 1302 C C . LEU A 1 169 ? 14.424 -10.862 -30.043 1.00 81.44 169 LEU A C 1
ATOM 1304 O O . LEU A 1 169 ? 13.659 -9.924 -29.860 1.00 81.44 169 LEU A O 1
ATOM 1308 N N . LEU A 1 170 ? 14.390 -11.574 -31.171 1.00 83.25 170 LEU A N 1
ATOM 1309 C CA . LEU A 1 170 ? 13.431 -11.281 -32.243 1.00 83.25 170 LEU A CA 1
ATOM 1310 C C . LEU A 1 170 ? 11.981 -11.543 -31.812 1.00 83.25 170 LEU A C 1
ATOM 1312 O O . LEU A 1 170 ? 11.082 -10.806 -32.211 1.00 83.25 170 LEU A O 1
ATOM 1316 N N . SER A 1 171 ? 11.765 -12.572 -30.988 1.00 78.44 171 SER A N 1
ATOM 1317 C CA . SER A 1 171 ? 10.457 -12.869 -30.399 1.00 78.44 171 SER A CA 1
ATOM 1318 C C . SER A 1 171 ? 10.047 -11.771 -29.421 1.00 78.44 171 SER A C 1
ATOM 1320 O O . SER A 1 171 ? 8.915 -11.300 -29.472 1.00 78.44 171 SER A O 1
ATOM 1322 N N . ASP A 1 172 ? 10.982 -11.322 -28.586 1.00 72.44 172 ASP A N 1
ATOM 1323 C CA . ASP A 1 172 ? 10.756 -10.269 -27.598 1.00 72.44 172 ASP A CA 1
ATOM 1324 C C . ASP A 1 172 ? 10.448 -8.919 -28.256 1.00 72.44 172 ASP A C 1
ATOM 1326 O O . ASP A 1 172 ? 9.515 -8.227 -27.852 1.00 72.44 172 ASP A O 1
ATOM 1330 N N . ILE A 1 173 ? 11.189 -8.557 -29.312 1.00 80.56 173 ILE A N 1
ATOM 1331 C CA . ILE A 1 173 ? 10.926 -7.343 -30.095 1.00 80.56 173 ILE A CA 1
ATOM 1332 C C . ILE A 1 173 ? 9.538 -7.417 -30.727 1.00 80.56 173 ILE A C 1
ATOM 1334 O O . ILE A 1 173 ? 8.775 -6.458 -30.631 1.00 80.56 173 ILE A O 1
ATOM 1338 N N . ARG A 1 174 ? 9.193 -8.548 -31.353 1.00 81.12 174 ARG A N 1
ATOM 1339 C CA . ARG A 1 174 ? 7.867 -8.737 -31.946 1.00 81.12 174 ARG A CA 1
ATOM 1340 C C . ARG A 1 174 ? 6.770 -8.579 -30.896 1.00 81.12 174 ARG A C 1
ATOM 1342 O O . ARG A 1 174 ? 5.845 -7.812 -31.118 1.00 81.12 174 ARG A O 1
ATOM 1349 N N . GLN A 1 175 ? 6.898 -9.243 -29.751 1.00 69.12 175 GLN A N 1
ATOM 1350 C CA . GLN A 1 175 ? 5.902 -9.175 -28.685 1.00 69.12 175 GLN A CA 1
ATOM 1351 C C . GLN A 1 175 ? 5.750 -7.754 -28.122 1.00 69.12 175 GLN A C 1
ATOM 1353 O O . GLN A 1 175 ? 4.632 -7.315 -27.856 1.00 69.12 175 GLN A O 1
ATOM 1358 N N . ALA A 1 176 ? 6.856 -7.020 -27.971 1.00 68.19 176 ALA A N 1
ATOM 1359 C CA . ALA A 1 176 ? 6.825 -5.631 -27.528 1.00 68.19 176 ALA A CA 1
ATOM 1360 C C . ALA A 1 176 ? 6.115 -4.715 -28.538 1.00 68.19 176 ALA A C 1
ATOM 1362 O O . ALA A 1 176 ? 5.365 -3.832 -28.131 1.00 68.19 176 ALA A O 1
ATOM 1363 N N . LEU A 1 177 ? 6.318 -4.927 -29.842 1.00 77.12 177 LEU A N 1
ATOM 1364 C CA . LEU A 1 177 ? 5.627 -4.170 -30.889 1.00 77.12 177 LEU A CA 1
ATOM 1365 C C . LEU A 1 177 ? 4.141 -4.558 -30.992 1.00 77.12 177 LEU A C 1
ATOM 1367 O O . LEU A 1 177 ? 3.293 -3.670 -31.048 1.00 77.12 177 LEU A O 1
ATOM 1371 N N . ASP A 1 178 ? 3.813 -5.848 -30.905 1.00 74.00 178 ASP A N 1
ATOM 1372 C CA . ASP A 1 178 ? 2.429 -6.341 -30.905 1.00 74.00 178 ASP A CA 1
ATOM 1373 C C . ASP A 1 178 ? 1.629 -5.749 -29.724 1.00 74.00 178 ASP A C 1
ATOM 1375 O O . ASP A 1 178 ? 0.488 -5.323 -29.898 1.00 74.00 178 ASP A O 1
ATOM 1379 N N . ALA A 1 179 ? 2.236 -5.632 -28.533 1.00 64.44 179 ALA A N 1
ATOM 1380 C CA . ALA A 1 179 ? 1.608 -5.000 -27.366 1.00 64.44 179 ALA A CA 1
ATOM 1381 C C . ALA A 1 179 ? 1.258 -3.520 -27.611 1.00 64.44 179 ALA A C 1
ATOM 1383 O O . ALA A 1 179 ? 0.251 -3.016 -27.112 1.00 64.44 179 ALA A O 1
ATOM 1384 N N . LEU A 1 180 ? 2.055 -2.823 -28.425 1.00 67.75 180 LEU A N 1
ATOM 1385 C CA . LEU A 1 180 ? 1.793 -1.446 -28.851 1.00 67.75 180 LEU A CA 1
ATOM 1386 C C . LEU A 1 180 ? 0.745 -1.348 -29.969 1.00 67.75 180 LEU A C 1
ATOM 1388 O O . LEU A 1 180 ? 0.514 -0.251 -30.468 1.00 67.75 180 LEU A O 1
ATOM 1392 N N . HIS A 1 181 ? 0.098 -2.459 -30.338 1.00 72.12 181 HIS A N 1
ATOM 1393 C CA . HIS A 1 181 ? -0.820 -2.555 -31.477 1.00 72.12 181 HIS A CA 1
ATOM 1394 C C . HIS A 1 181 ? -0.134 -2.153 -32.791 1.00 72.12 181 HIS A C 1
ATOM 1396 O O . HIS A 1 181 ? -0.737 -1.530 -33.666 1.00 72.12 181 HIS A O 1
ATOM 1402 N N . LEU A 1 182 ? 1.150 -2.495 -32.917 1.00 79.75 182 LEU A N 1
ATOM 1403 C CA . LEU A 1 182 ? 1.962 -2.224 -34.090 1.00 79.75 182 LEU A CA 1
ATOM 1404 C C . LEU A 1 182 ? 2.236 -3.514 -34.863 1.00 79.75 182 LEU A C 1
ATOM 1406 O O . LEU A 1 182 ? 2.535 -4.549 -34.278 1.00 79.75 182 LEU A O 1
ATOM 1410 N N . MET A 1 183 ? 2.205 -3.431 -36.189 1.00 81.88 183 MET A N 1
ATOM 1411 C CA . MET A 1 183 ? 2.483 -4.538 -37.097 1.00 81.88 183 MET A CA 1
ATOM 1412 C C . MET A 1 183 ? 3.800 -4.314 -37.835 1.00 81.88 183 MET A C 1
ATOM 1414 O O . MET A 1 183 ? 4.026 -3.263 -38.440 1.00 81.88 183 MET A O 1
ATOM 1418 N N . ILE A 1 184 ? 4.672 -5.323 -37.819 1.00 87.25 184 ILE A N 1
ATOM 1419 C CA . ILE A 1 184 ? 5.919 -5.321 -38.590 1.00 87.25 184 ILE A CA 1
ATOM 1420 C C . ILE A 1 184 ? 5.594 -5.665 -40.048 1.00 87.25 184 ILE A C 1
ATOM 1422 O O . ILE A 1 184 ? 5.189 -6.784 -40.350 1.00 87.25 184 ILE A O 1
ATOM 1426 N N . MET A 1 185 ? 5.823 -4.720 -40.957 1.00 86.44 185 MET A N 1
ATOM 1427 C CA . MET A 1 185 ? 5.619 -4.898 -42.400 1.00 86.44 185 MET A CA 1
ATOM 1428 C C . MET A 1 185 ? 6.872 -5.395 -43.113 1.00 86.44 185 MET A C 1
ATOM 1430 O O . MET A 1 185 ? 6.789 -6.116 -44.106 1.00 86.44 185 MET A O 1
ATOM 1434 N N . LYS A 1 186 ? 8.044 -4.993 -42.619 1.00 87.06 186 LYS A N 1
ATOM 1435 C CA . LYS A 1 186 ? 9.341 -5.414 -43.148 1.00 87.06 186 LYS A CA 1
ATOM 1436 C C . LYS A 1 186 ? 10.341 -5.541 -42.010 1.00 87.06 186 LYS A C 1
ATOM 1438 O O . LYS A 1 186 ? 10.342 -4.706 -41.109 1.00 87.06 186 LYS A O 1
ATOM 1443 N N . ALA A 1 187 ? 11.208 -6.544 -42.080 1.00 90.81 187 ALA A N 1
ATOM 1444 C CA . ALA A 1 187 ? 12.340 -6.704 -41.180 1.00 90.81 187 ALA A CA 1
ATOM 1445 C C . ALA A 1 187 ? 13.597 -7.044 -41.991 1.00 90.81 187 ALA A C 1
ATOM 1447 O O . ALA A 1 187 ? 13.621 -8.046 -42.700 1.00 90.81 187 ALA A O 1
ATOM 1448 N N . ASP A 1 188 ? 14.629 -6.214 -41.871 1.00 90.38 188 ASP A N 1
ATOM 1449 C CA . ASP A 1 188 ? 15.959 -6.447 -42.426 1.00 90.38 188 ASP A CA 1
ATOM 1450 C C . ASP A 1 188 ? 16.920 -6.726 -41.259 1.00 90.38 188 ASP A C 1
ATOM 1452 O O . ASP A 1 188 ? 17.042 -5.913 -40.338 1.00 90.38 188 ASP A O 1
ATOM 1456 N N . ILE A 1 189 ? 17.592 -7.879 -41.277 1.00 91.75 189 ILE A N 1
ATOM 1457 C CA . ILE A 1 189 ? 18.457 -8.341 -40.182 1.00 91.75 189 ILE A CA 1
ATOM 1458 C C . ILE A 1 189 ? 19.860 -8.599 -40.725 1.00 91.75 189 ILE A C 1
ATOM 1460 O O . ILE A 1 189 ? 20.025 -9.266 -41.744 1.00 91.75 189 ILE A O 1
ATOM 1464 N N . ALA A 1 190 ? 20.868 -8.096 -40.020 1.00 90.38 190 ALA A N 1
ATOM 1465 C CA . ALA A 1 190 ? 22.271 -8.355 -40.302 1.00 90.38 190 ALA A CA 1
ATOM 1466 C C . ALA A 1 190 ? 23.014 -8.772 -39.033 1.00 90.38 190 ALA A C 1
ATOM 1468 O O . ALA A 1 190 ? 22.741 -8.258 -37.949 1.00 90.38 190 ALA A O 1
ATOM 1469 N N . THR A 1 191 ? 23.982 -9.672 -39.173 1.00 89.12 191 THR A N 1
ATOM 1470 C CA . THR A 1 191 ? 24.791 -10.196 -38.065 1.00 89.12 191 THR A CA 1
ATOM 1471 C C . THR A 1 191 ? 26.271 -10.132 -38.410 1.00 89.12 191 THR A C 1
ATOM 1473 O O . THR A 1 191 ? 26.654 -10.446 -39.535 1.00 89.12 191 THR A O 1
ATOM 1476 N N . LEU A 1 192 ? 27.101 -9.760 -37.439 1.00 85.75 192 LEU A N 1
ATOM 1477 C CA . LEU A 1 192 ? 28.555 -9.751 -37.553 1.00 85.75 192 LEU A CA 1
ATOM 1478 C C . LEU A 1 192 ? 29.152 -10.141 -36.199 1.00 85.75 192 LEU A C 1
ATOM 1480 O O . LEU A 1 192 ? 29.067 -9.377 -35.241 1.00 85.75 192 LEU A O 1
ATOM 1484 N N . GLY A 1 193 ? 29.743 -11.334 -36.122 1.00 85.62 193 GLY A N 1
ATOM 1485 C CA . GLY A 1 193 ? 30.207 -11.895 -34.853 1.00 85.62 193 GLY A CA 1
ATOM 1486 C C . GLY A 1 193 ? 29.044 -12.122 -33.885 1.00 85.62 193 GLY A C 1
ATOM 1487 O O . GLY A 1 193 ? 28.052 -12.755 -34.237 1.00 85.62 193 GLY A O 1
ATOM 1488 N N . ASP A 1 194 ? 29.170 -11.583 -32.680 1.00 86.88 194 ASP A N 1
ATOM 1489 C CA . ASP A 1 194 ? 28.147 -11.566 -31.633 1.00 86.88 194 ASP A CA 1
ATOM 1490 C C . ASP A 1 194 ? 27.209 -10.354 -31.729 1.00 86.88 194 ASP A C 1
ATOM 1492 O O . ASP A 1 194 ? 26.333 -10.195 -30.887 1.00 86.88 194 ASP A O 1
ATOM 1496 N N . ARG A 1 195 ? 27.353 -9.492 -32.741 1.00 89.19 195 ARG A N 1
ATOM 1497 C CA . ARG A 1 195 ? 26.514 -8.305 -32.933 1.00 89.19 195 ARG A CA 1
ATOM 1498 C C . ARG A 1 195 ? 25.434 -8.564 -33.969 1.00 89.19 195 ARG A C 1
ATOM 1500 O O . ARG A 1 195 ? 25.661 -9.205 -34.997 1.00 89.19 195 ARG A O 1
ATOM 1507 N N . MET A 1 196 ? 24.271 -7.970 -33.746 1.00 90.69 196 MET A N 1
ATOM 1508 C CA . MET A 1 196 ? 23.174 -7.947 -34.701 1.00 90.69 196 MET A CA 1
ATOM 1509 C C . MET A 1 196 ? 22.615 -6.541 -34.884 1.00 90.69 196 MET A C 1
ATOM 1511 O O . MET A 1 196 ? 22.638 -5.704 -33.982 1.00 90.69 196 MET A O 1
ATOM 1515 N N . LYS A 1 197 ? 22.107 -6.277 -36.084 1.00 91.38 197 LYS A N 1
ATOM 1516 C CA . LYS A 1 197 ? 21.381 -5.067 -36.439 1.00 91.38 197 LYS A CA 1
ATOM 1517 C C . LYS A 1 197 ? 20.053 -5.469 -37.053 1.00 91.38 197 LYS A C 1
ATOM 1519 O O . LYS A 1 197 ? 20.025 -6.183 -38.049 1.00 91.38 197 LYS A O 1
ATOM 1524 N N . ASN A 1 198 ? 18.976 -4.989 -36.457 1.00 91.94 198 ASN A N 1
ATOM 1525 C CA . ASN A 1 198 ? 17.609 -5.230 -36.881 1.00 91.94 198 ASN A CA 1
ATOM 1526 C C . ASN A 1 198 ? 17.008 -3.904 -37.324 1.00 91.94 198 ASN A C 1
ATOM 1528 O O . ASN A 1 198 ? 17.074 -2.929 -36.578 1.00 91.94 198 ASN A O 1
ATOM 1532 N N . VAL A 1 199 ? 16.426 -3.858 -38.516 1.00 91.50 199 VAL A N 1
ATOM 1533 C CA . VAL A 1 199 ? 15.678 -2.703 -39.008 1.00 91.50 199 VAL A CA 1
ATOM 1534 C C . VAL A 1 199 ? 14.276 -3.152 -39.362 1.00 91.50 199 VAL A C 1
ATOM 1536 O O . VAL A 1 199 ? 14.089 -4.013 -40.214 1.00 91.50 199 VAL A O 1
ATOM 1539 N N . PHE A 1 200 ? 13.296 -2.547 -38.713 1.00 91.25 200 PHE A N 1
ATOM 1540 C CA . PHE A 1 200 ? 11.884 -2.831 -38.878 1.00 91.25 200 PHE A CA 1
ATOM 1541 C C . PHE A 1 200 ? 11.201 -1.651 -39.560 1.00 91.25 200 PHE A C 1
ATOM 1543 O O . PHE A 1 200 ? 11.462 -0.497 -39.219 1.00 91.25 200 PHE A O 1
ATOM 1550 N N . VAL A 1 201 ? 10.303 -1.942 -40.495 1.00 89.06 201 VAL A N 1
ATOM 1551 C CA . VAL A 1 201 ? 9.290 -0.993 -40.963 1.00 89.06 201 VAL A CA 1
ATOM 1552 C C . VAL A 1 201 ? 7.972 -1.421 -40.346 1.00 89.06 201 VAL A C 1
ATOM 1554 O O . VAL A 1 201 ? 7.548 -2.564 -40.522 1.00 89.06 201 VAL A O 1
ATOM 1557 N N . ILE A 1 202 ? 7.368 -0.522 -39.582 1.00 88.12 202 ILE A N 1
ATOM 1558 C CA . ILE A 1 202 ? 6.275 -0.815 -38.665 1.00 88.12 202 ILE A CA 1
ATOM 1559 C C . ILE A 1 202 ? 5.111 0.133 -38.966 1.00 88.12 202 ILE A C 1
ATOM 1561 O O . ILE A 1 202 ? 5.323 1.323 -39.208 1.00 88.12 202 ILE A O 1
ATOM 1565 N N . ILE A 1 203 ? 3.888 -0.387 -38.932 1.00 82.19 203 ILE A N 1
ATOM 1566 C CA . ILE A 1 203 ? 2.644 0.387 -39.044 1.00 82.19 203 ILE A CA 1
ATOM 1567 C C . ILE A 1 203 ? 1.785 0.174 -37.797 1.00 82.19 203 ILE A C 1
ATOM 1569 O O . ILE A 1 203 ? 1.932 -0.839 -37.119 1.00 82.19 203 ILE A O 1
ATOM 1573 N N . SER A 1 204 ? 0.894 1.110 -37.482 1.00 72.44 204 SER A N 1
ATOM 1574 C CA . SER A 1 204 ? -0.099 0.911 -36.420 1.00 72.44 204 SER A CA 1
ATOM 1575 C C . SER A 1 204 ? -1.335 0.198 -36.967 1.00 72.44 204 SER A C 1
ATOM 1577 O O . SER A 1 204 ? -1.767 0.474 -38.085 1.00 72.44 204 SER A O 1
ATOM 1579 N N . CYS A 1 205 ? -1.887 -0.725 -36.177 1.00 62.97 205 CYS A N 1
ATOM 1580 C CA . CYS A 1 205 ? -3.110 -1.466 -36.485 1.00 62.97 205 CYS A CA 1
ATOM 1581 C C . CYS A 1 205 ? -4.389 -0.648 -36.235 1.00 62.97 205 CYS A C 1
ATOM 1583 O O . CYS A 1 205 ? -5.477 -1.119 -36.555 1.00 62.97 205 CYS A O 1
ATOM 1585 N N . GLU A 1 206 ? -4.286 0.541 -35.635 1.00 62.56 206 GLU A N 1
ATOM 1586 C CA . GLU A 1 206 ? -5.439 1.392 -35.334 1.00 62.56 206 GLU A CA 1
ATOM 1587 C C . GLU A 1 206 ? -5.726 2.379 -36.472 1.00 62.56 206 GLU A C 1
ATOM 1589 O O . GLU A 1 206 ? -4.880 3.191 -36.847 1.00 62.56 206 GLU A O 1
ATOM 1594 N N . GLU A 1 207 ? -6.951 2.346 -37.000 1.00 50.72 207 GLU A N 1
ATOM 1595 C CA . GLU A 1 207 ? -7.440 3.282 -38.019 1.00 50.72 207 GLU A CA 1
ATOM 1596 C C . GLU A 1 207 ? -7.861 4.635 -37.408 1.00 50.72 207 GLU A C 1
ATOM 1598 O O . GLU A 1 207 ? -9.026 5.003 -37.516 1.00 50.72 207 GLU A O 1
ATOM 1603 N N . GLN A 1 208 ? -6.981 5.403 -36.744 1.00 54.09 208 GLN A N 1
ATOM 1604 C CA . GLN A 1 208 ? -7.338 6.776 -36.323 1.00 54.09 208 GLN A CA 1
ATOM 1605 C C . GLN A 1 208 ? -6.201 7.810 -36.428 1.00 54.09 208 GLN A C 1
ATOM 1607 O O . GLN A 1 208 ? -5.045 7.543 -36.119 1.00 54.09 208 GLN A O 1
ATOM 1612 N N . ASN A 1 209 ? -6.599 9.001 -36.906 1.00 53.22 209 ASN A N 1
ATOM 1613 C CA . ASN A 1 209 ? -5.924 10.305 -37.017 1.00 53.22 209 ASN A CA 1
ATOM 1614 C C . ASN A 1 209 ? -4.390 10.361 -36.916 1.00 53.22 209 ASN A C 1
ATOM 1616 O O . ASN A 1 209 ? -3.824 11.114 -36.127 1.00 53.22 209 ASN A O 1
ATOM 1620 N N . PHE A 1 210 ? -3.706 9.725 -37.866 1.00 56.91 210 PHE A N 1
ATOM 1621 C CA . PHE A 1 210 ? -2.292 10.006 -38.129 1.00 56.91 210 PHE A CA 1
ATOM 1622 C C . PHE A 1 210 ? -2.028 11.444 -38.599 1.00 56.91 210 PHE A C 1
ATOM 1624 O O . PHE A 1 210 ? -0.883 11.752 -38.873 1.00 56.91 210 PHE A O 1
ATOM 1631 N N . GLU A 1 211 ? -3.005 12.341 -38.748 1.00 57.75 211 GLU A N 1
ATOM 1632 C CA . GLU A 1 211 ? -2.721 13.761 -39.041 1.00 57.75 211 GLU A CA 1
ATOM 1633 C C . GLU A 1 211 ? -2.264 14.550 -37.802 1.00 57.75 211 GLU A C 1
ATOM 1635 O O . GLU A 1 211 ? -1.738 15.651 -37.941 1.00 57.75 211 GLU A O 1
ATOM 1640 N N . ASP A 1 212 ? -2.385 13.967 -36.605 1.00 65.62 212 ASP A N 1
ATOM 1641 C CA . ASP A 1 212 ? -1.899 14.560 -35.362 1.00 65.62 212 ASP A CA 1
ATOM 1642 C C . ASP A 1 212 ? -0.388 14.320 -35.168 1.00 65.62 212 ASP A C 1
ATOM 1644 O O . ASP A 1 212 ? 0.080 13.191 -34.974 1.00 65.62 212 ASP A O 1
ATOM 1648 N N . ALA A 1 213 ? 0.387 15.405 -35.211 1.00 68.75 213 ALA A N 1
ATOM 1649 C CA . ALA A 1 213 ? 1.831 15.385 -35.001 1.00 68.75 213 ALA A CA 1
ATOM 1650 C C . ALA A 1 213 ? 2.225 14.972 -33.570 1.00 68.75 213 ALA A C 1
ATOM 1652 O O . ALA A 1 213 ? 3.258 14.322 -33.394 1.00 68.75 213 ALA A O 1
ATOM 1653 N N . GLU A 1 214 ? 1.410 15.286 -32.555 1.00 62.97 214 GLU A N 1
ATOM 1654 C CA . GLU A 1 214 ? 1.675 14.869 -31.172 1.00 62.97 214 GLU A CA 1
ATOM 1655 C C . GLU A 1 214 ? 1.552 13.349 -31.031 1.00 62.97 214 GLU A C 1
ATOM 1657 O O . GLU A 1 214 ? 2.400 12.711 -30.400 1.00 62.97 214 GLU A O 1
ATOM 1662 N N . TYR A 1 215 ? 0.557 12.746 -31.689 1.00 67.00 215 TYR A N 1
ATOM 1663 C CA . TYR A 1 215 ? 0.374 11.294 -31.708 1.00 67.00 215 TYR A CA 1
ATOM 1664 C C . TYR A 1 215 ? 1.525 10.569 -32.424 1.00 67.00 215 TYR A C 1
ATOM 1666 O O . TYR A 1 215 ? 2.035 9.566 -31.917 1.00 67.00 215 TYR A O 1
ATOM 1674 N N . ARG A 1 216 ? 1.999 11.095 -33.564 1.00 72.00 216 ARG A N 1
ATOM 1675 C CA . ARG A 1 216 ? 3.172 10.544 -34.277 1.00 72.00 216 ARG A CA 1
ATOM 1676 C C . ARG A 1 216 ? 4.427 10.569 -33.409 1.00 72.00 216 ARG A C 1
ATOM 1678 O O . ARG A 1 216 ? 5.122 9.555 -33.301 1.00 72.00 216 ARG A O 1
ATOM 1685 N N . GLN A 1 217 ? 4.684 11.706 -32.761 1.00 70.50 217 GLN A N 1
ATOM 1686 C CA . GLN A 1 217 ? 5.834 11.893 -31.880 1.00 70.50 217 GLN A CA 1
ATOM 1687 C C . GLN A 1 217 ? 5.763 10.968 -30.660 1.00 70.50 217 GLN A C 1
ATOM 1689 O O . GLN A 1 217 ? 6.767 10.361 -30.279 1.00 70.50 217 GLN A O 1
ATOM 1694 N N . PHE A 1 218 ? 4.574 10.824 -30.072 1.00 67.62 218 PHE A N 1
ATOM 1695 C CA . PHE A 1 218 ? 4.319 9.884 -28.987 1.00 67.62 218 PHE A CA 1
ATOM 1696 C C . PHE A 1 218 ? 4.631 8.447 -29.414 1.00 67.62 218 PHE A C 1
ATOM 1698 O O . PHE A 1 218 ? 5.429 7.779 -28.760 1.00 67.62 218 PHE A O 1
ATOM 1705 N N . LEU A 1 219 ? 4.085 7.996 -30.547 1.00 69.75 219 LEU A N 1
ATOM 1706 C CA . LEU A 1 219 ? 4.262 6.630 -31.038 1.00 69.75 219 LEU A CA 1
ATOM 1707 C C . LEU A 1 219 ? 5.728 6.315 -31.381 1.00 69.75 219 LEU A C 1
ATOM 1709 O O . LEU A 1 219 ? 6.228 5.238 -31.052 1.00 69.75 219 LEU A O 1
ATOM 1713 N N . ALA A 1 220 ? 6.452 7.263 -31.982 1.00 76.19 220 ALA A N 1
ATOM 1714 C CA . ALA A 1 220 ? 7.888 7.129 -32.221 1.00 76.19 220 ALA A CA 1
ATOM 1715 C C . ALA A 1 220 ? 8.680 7.032 -30.902 1.00 76.19 220 ALA A C 1
ATOM 1717 O O . ALA A 1 220 ? 9.549 6.166 -30.755 1.00 76.19 220 ALA A O 1
ATOM 1718 N N . GLY A 1 221 ? 8.342 7.862 -29.908 1.00 67.25 221 GLY A N 1
ATOM 1719 C CA . GLY A 1 221 ? 8.923 7.797 -28.564 1.00 67.25 221 GLY A CA 1
ATOM 1720 C C . GLY A 1 221 ? 8.656 6.460 -27.865 1.00 67.25 221 GLY A C 1
ATOM 1721 O O . GLY A 1 221 ? 9.558 5.886 -27.251 1.00 67.25 221 GLY A O 1
ATOM 1722 N N . SER A 1 222 ? 7.447 5.922 -28.022 1.00 69.06 222 SER A N 1
ATOM 1723 C CA . SER A 1 222 ? 7.023 4.616 -27.517 1.00 69.06 222 SER A CA 1
ATOM 1724 C C . SER A 1 222 ? 7.849 3.465 -28.092 1.00 69.06 222 SER A C 1
ATOM 1726 O O . SER A 1 222 ? 8.377 2.648 -27.334 1.00 69.06 222 SER A O 1
ATOM 1728 N N . VAL A 1 223 ? 8.027 3.426 -29.417 1.00 77.81 223 VAL A N 1
ATOM 1729 C CA . VAL A 1 223 ? 8.862 2.418 -30.094 1.00 77.81 223 VAL A CA 1
ATOM 1730 C C . VAL A 1 223 ? 10.321 2.543 -29.661 1.00 77.81 223 VAL A C 1
ATOM 1732 O O . VAL A 1 223 ? 10.966 1.540 -29.350 1.00 77.81 223 VAL A O 1
ATOM 1735 N N . HIS A 1 224 ? 10.843 3.769 -29.581 1.00 80.38 224 HIS A N 1
ATOM 1736 C CA . HIS A 1 224 ? 12.217 4.010 -29.147 1.00 80.38 224 HIS A CA 1
ATOM 1737 C C . HIS A 1 224 ? 12.450 3.485 -27.727 1.00 80.38 224 HIS A C 1
ATOM 1739 O O . HIS A 1 224 ? 13.449 2.814 -27.462 1.00 80.38 224 HIS A O 1
ATOM 1745 N N . GLN A 1 225 ? 11.521 3.759 -26.809 1.00 64.94 225 GLN A N 1
ATOM 1746 C CA . GLN A 1 225 ? 11.627 3.303 -25.429 1.00 64.94 225 GLN A CA 1
ATOM 1747 C C . GLN A 1 225 ? 11.528 1.777 -25.316 1.00 64.94 225 GLN A C 1
ATOM 1749 O O . GLN A 1 225 ? 12.324 1.187 -24.587 1.00 64.94 225 GLN A O 1
ATOM 1754 N N . ALA A 1 226 ? 10.624 1.137 -26.065 1.00 68.44 226 ALA A N 1
ATOM 1755 C CA . ALA A 1 226 ? 10.515 -0.321 -26.105 1.00 68.44 226 ALA A CA 1
ATOM 1756 C C . ALA A 1 226 ? 11.821 -0.974 -26.590 1.00 68.44 226 ALA A C 1
ATOM 1758 O O . ALA A 1 226 ? 12.329 -1.897 -25.954 1.00 68.44 226 ALA A O 1
ATOM 1759 N N . LEU A 1 227 ? 12.426 -0.445 -27.661 1.00 78.25 227 LEU A N 1
ATOM 1760 C CA . LEU A 1 227 ? 13.696 -0.961 -28.179 1.00 78.25 227 LEU A CA 1
ATOM 1761 C C . LEU A 1 227 ? 14.875 -0.717 -27.228 1.00 78.25 227 LEU A C 1
ATOM 1763 O O . LEU A 1 227 ? 15.781 -1.546 -27.129 1.00 78.25 227 LEU A O 1
ATOM 1767 N N . ARG A 1 228 ? 14.852 0.399 -26.488 1.00 76.38 228 ARG A N 1
ATOM 1768 C CA . ARG A 1 228 ? 15.887 0.763 -25.506 1.00 76.38 228 ARG A CA 1
ATOM 1769 C C . ARG A 1 228 ? 16.041 -0.260 -24.396 1.00 76.38 228 ARG A C 1
ATOM 1771 O O . ARG A 1 228 ? 17.155 -0.471 -23.910 1.00 76.38 228 ARG A O 1
ATOM 1778 N N . CYS A 1 229 ? 14.963 -0.940 -24.043 1.00 63.75 229 CYS A N 1
ATOM 1779 C CA . CYS A 1 229 ? 14.993 -2.005 -23.056 1.00 63.75 229 CYS A CA 1
ATOM 1780 C C . CYS A 1 229 ? 15.873 -3.188 -23.493 1.00 63.75 229 CYS A C 1
ATOM 1782 O O . CYS A 1 229 ? 16.545 -3.781 -22.658 1.00 63.75 229 CYS A O 1
ATOM 1784 N N . PHE A 1 230 ? 15.981 -3.495 -24.785 1.00 70.25 230 PHE A N 1
ATOM 1785 C CA . PHE A 1 230 ? 16.806 -4.623 -25.239 1.00 70.25 230 PHE A CA 1
ATOM 1786 C C . PHE A 1 230 ? 18.314 -4.342 -25.209 1.00 70.25 230 PHE A C 1
ATOM 1788 O O . PHE A 1 230 ? 19.116 -5.278 -25.201 1.00 70.25 230 PHE A O 1
ATOM 1795 N N . VAL A 1 231 ? 18.702 -3.066 -25.159 1.00 68.50 231 VAL A N 1
ATOM 1796 C CA . VAL A 1 231 ? 20.099 -2.617 -25.066 1.00 68.50 231 VAL A CA 1
ATOM 1797 C C . VA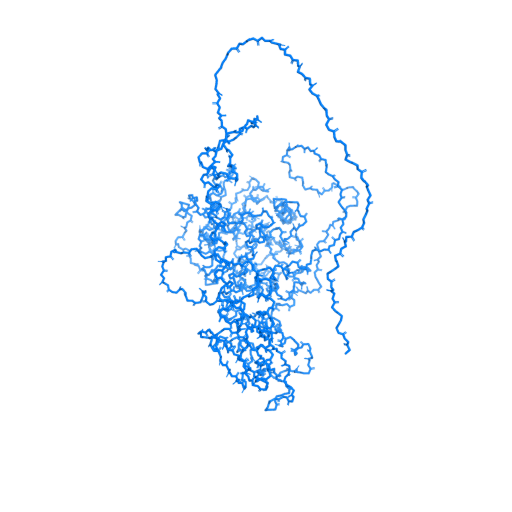L A 1 231 ? 20.575 -2.567 -23.615 1.00 68.50 231 VAL A C 1
ATOM 1799 O O . VAL A 1 231 ? 21.648 -3.064 -23.297 1.00 68.50 231 VAL A O 1
ATOM 1802 N N . LEU A 1 232 ? 19.770 -1.999 -22.713 1.00 54.75 232 LEU A N 1
ATOM 1803 C CA . LEU A 1 232 ? 20.209 -1.666 -21.351 1.00 54.75 232 LEU A CA 1
ATOM 1804 C C . LEU A 1 232 ? 20.341 -2.860 -20.389 1.00 54.75 232 LEU A C 1
ATOM 1806 O O . LEU A 1 232 ? 20.896 -2.691 -19.304 1.00 54.75 232 LEU A O 1
ATOM 1810 N N . PHE A 1 233 ? 19.849 -4.047 -20.754 1.00 50.31 233 PHE A N 1
ATOM 1811 C CA . PHE A 1 233 ? 19.774 -5.190 -19.841 1.00 50.31 233 PHE A CA 1
ATOM 1812 C C . PHE A 1 233 ? 20.461 -6.448 -20.427 1.00 50.31 233 PHE A C 1
ATOM 1814 O O . PHE A 1 233 ? 20.019 -6.979 -21.456 1.00 50.31 233 PHE A O 1
ATOM 1821 N N . PRO A 1 234 ? 21.559 -6.941 -19.812 1.00 40.00 234 PRO A N 1
ATOM 1822 C CA . PRO A 1 234 ? 22.157 -8.242 -20.126 1.00 40.00 234 PRO A CA 1
ATOM 1823 C C . PRO A 1 234 ? 21.261 -9.397 -19.662 1.00 40.00 234 PRO A C 1
ATOM 1825 O O . PRO A 1 234 ? 20.639 -9.333 -18.603 1.00 40.00 234 PRO A O 1
ATOM 1828 N N . VAL A 1 235 ? 21.230 -10.488 -20.431 1.00 40.47 235 VAL A N 1
ATOM 1829 C CA . VAL A 1 235 ? 20.261 -11.589 -20.274 1.00 40.47 235 VAL A CA 1
ATOM 1830 C C . VAL A 1 235 ? 20.593 -12.576 -19.140 1.00 40.47 235 VAL A C 1
ATOM 1832 O O . VAL A 1 235 ? 19.889 -13.560 -18.941 1.00 40.47 235 VAL A O 1
ATOM 1835 N N . ALA A 1 236 ? 21.587 -12.282 -18.297 1.00 35.75 236 ALA A N 1
ATOM 1836 C CA . ALA A 1 236 ? 21.894 -13.101 -17.117 1.00 35.75 236 ALA A CA 1
ATOM 1837 C C . ALA A 1 236 ? 20.723 -13.215 -16.106 1.00 35.75 236 ALA A C 1
ATOM 1839 O O . ALA A 1 236 ? 20.804 -13.994 -15.165 1.00 35.75 236 ALA A O 1
ATOM 1840 N N . LEU A 1 237 ? 19.628 -12.474 -16.313 1.00 38.09 237 LEU A N 1
ATOM 1841 C CA . LEU A 1 237 ? 18.396 -12.516 -15.520 1.00 38.09 237 LEU A CA 1
ATOM 1842 C C . LEU A 1 237 ? 17.230 -13.301 -16.160 1.00 38.09 237 LEU A C 1
ATOM 1844 O O . LEU A 1 237 ? 16.200 -13.437 -15.510 1.00 38.09 237 LEU A O 1
ATOM 1848 N N . PHE A 1 238 ? 17.345 -13.829 -17.388 1.00 36.25 238 PHE A N 1
ATOM 1849 C CA . PHE A 1 238 ? 16.207 -14.499 -18.058 1.00 36.25 238 PHE A CA 1
ATOM 1850 C C . PHE A 1 238 ? 16.271 -16.033 -18.074 1.00 36.25 238 PHE A C 1
ATOM 1852 O O . PHE A 1 238 ? 15.296 -16.677 -18.459 1.00 36.25 238 PHE A O 1
ATOM 1859 N N . HIS A 1 239 ? 17.362 -16.640 -17.597 1.00 29.17 239 HIS A N 1
ATOM 1860 C CA . HIS A 1 239 ? 17.451 -18.085 -17.363 1.00 29.17 239 HIS A CA 1
ATOM 1861 C C . HIS A 1 239 ? 18.093 -18.385 -16.004 1.00 29.17 239 HIS A C 1
ATOM 1863 O O . HIS A 1 239 ? 19.283 -18.663 -15.907 1.00 29.17 239 HIS A O 1
ATOM 1869 N N . THR A 1 240 ? 17.279 -18.391 -14.950 1.00 27.05 240 THR A N 1
ATOM 1870 C CA . THR A 1 240 ? 17.568 -19.167 -13.736 1.00 27.05 240 THR A CA 1
ATOM 1871 C C . THR A 1 240 ? 16.376 -20.056 -13.413 1.00 27.05 240 THR A C 1
ATOM 1873 O O . THR A 1 240 ? 15.646 -19.833 -12.453 1.00 27.05 240 THR A O 1
ATOM 1876 N N . THR A 1 241 ? 16.184 -21.098 -14.217 1.00 27.20 241 THR A N 1
ATOM 1877 C CA . THR A 1 241 ? 15.648 -22.351 -13.683 1.00 27.20 241 THR A CA 1
ATOM 1878 C C . THR A 1 241 ? 16.824 -23.164 -13.160 1.00 27.20 241 THR A C 1
ATOM 1880 O O . THR A 1 241 ? 17.637 -23.661 -13.933 1.00 27.20 241 THR A O 1
ATOM 1883 N N . THR A 1 242 ? 16.880 -23.271 -11.833 1.00 28.94 242 THR A N 1
ATOM 1884 C CA . THR A 1 242 ? 17.494 -24.378 -11.090 1.00 28.94 242 THR A CA 1
ATOM 1885 C C . THR A 1 242 ? 19.005 -24.567 -11.254 1.00 28.94 242 THR A C 1
ATOM 1887 O O . THR A 1 242 ? 19.447 -25.394 -12.040 1.00 28.94 242 THR A O 1
ATOM 1890 N N . THR A 1 243 ? 19.808 -23.900 -10.417 1.00 23.36 243 THR A N 1
ATOM 1891 C CA . THR A 1 243 ? 20.853 -24.558 -9.594 1.00 23.36 243 THR A CA 1
ATOM 1892 C C . THR A 1 243 ? 21.523 -23.562 -8.642 1.00 23.36 243 THR A C 1
ATOM 1894 O O . THR A 1 243 ? 22.033 -22.523 -9.048 1.00 23.36 243 THR A O 1
ATOM 1897 N N . GLN A 1 244 ? 21.523 -23.891 -7.347 1.00 32.91 244 GLN A N 1
ATOM 1898 C CA . GLN A 1 244 ? 22.330 -23.228 -6.323 1.00 32.91 244 GLN A CA 1
ATOM 1899 C C . GLN A 1 244 ? 23.823 -23.427 -6.622 1.00 32.91 244 GLN A C 1
ATOM 1901 O O . GLN A 1 244 ? 24.288 -24.563 -6.553 1.00 32.91 244 GLN A O 1
ATOM 1906 N N . HIS A 1 245 ? 24.591 -22.351 -6.816 1.00 24.70 245 HIS A N 1
ATOM 1907 C CA . HIS A 1 245 ? 25.870 -22.180 -6.114 1.00 24.70 245 HIS A CA 1
ATOM 1908 C C . HIS A 1 245 ? 26.428 -20.755 -6.204 1.00 24.70 245 HIS A C 1
ATOM 1910 O O . HIS A 1 245 ? 26.329 -20.076 -7.221 1.00 24.70 245 HIS A O 1
ATOM 1916 N N . ASN A 1 246 ? 27.026 -20.345 -5.085 1.00 29.61 246 ASN A N 1
ATOM 1917 C CA . ASN A 1 246 ? 27.719 -19.087 -4.834 1.00 29.61 246 ASN A CA 1
ATOM 1918 C C . ASN A 1 246 ? 28.729 -18.718 -5.931 1.00 29.61 246 ASN A C 1
ATOM 1920 O O . ASN A 1 246 ? 29.623 -19.510 -6.215 1.00 29.61 246 ASN A O 1
ATOM 1924 N N . ASN A 1 247 ? 28.660 -17.480 -6.433 1.00 23.31 247 ASN A N 1
ATOM 1925 C CA . ASN A 1 247 ? 29.839 -16.637 -6.657 1.00 23.31 247 ASN A CA 1
ATOM 1926 C C . ASN A 1 247 ? 29.448 -15.170 -6.889 1.00 23.31 247 ASN A C 1
ATOM 1928 O O . ASN A 1 247 ? 28.618 -14.833 -7.729 1.00 23.31 247 ASN A O 1
ATOM 1932 N N . THR A 1 248 ? 30.079 -14.294 -6.116 1.00 25.78 248 THR A N 1
ATOM 1933 C CA . THR A 1 248 ? 29.937 -12.839 -6.122 1.00 25.78 248 THR A CA 1
ATOM 1934 C C . THR A 1 248 ? 30.606 -12.253 -7.372 1.00 25.78 248 THR A C 1
ATOM 1936 O O . THR A 1 248 ? 31.826 -12.321 -7.501 1.00 25.78 248 THR A O 1
ATOM 1939 N N . MET A 1 249 ? 29.839 -11.639 -8.280 1.00 23.27 249 MET A N 1
ATOM 1940 C CA . MET A 1 249 ? 30.376 -10.777 -9.345 1.00 23.27 249 MET A CA 1
ATOM 1941 C C . MET A 1 249 ? 30.017 -9.315 -9.068 1.00 23.27 249 MET A C 1
ATOM 1943 O O . MET A 1 249 ? 28.849 -8.956 -8.934 1.00 23.27 249 MET A O 1
ATOM 1947 N N . ALA A 1 250 ? 31.044 -8.471 -8.976 1.00 24.03 250 ALA A N 1
ATOM 1948 C CA . ALA A 1 250 ? 30.914 -7.027 -8.850 1.00 24.03 250 ALA A CA 1
ATOM 1949 C C . ALA A 1 250 ? 30.510 -6.413 -10.204 1.00 24.03 250 ALA A C 1
ATOM 1951 O O . ALA A 1 250 ? 31.267 -6.493 -11.169 1.00 24.03 250 ALA A O 1
ATOM 1952 N N . LEU A 1 251 ? 29.331 -5.790 -10.266 1.00 25.72 251 LEU A N 1
ATOM 1953 C CA . LEU A 1 251 ? 28.863 -5.005 -11.413 1.00 25.72 251 LEU A CA 1
ATOM 1954 C C . LEU A 1 251 ? 29.190 -3.520 -11.198 1.00 25.72 251 LEU A C 1
ATOM 1956 O O . LEU A 1 251 ? 28.888 -2.947 -10.150 1.00 25.72 251 LEU A O 1
ATOM 1960 N N . SER A 1 252 ? 29.827 -2.902 -12.195 1.00 24.27 252 SER A N 1
ATOM 1961 C CA . SER A 1 252 ? 30.162 -1.477 -12.227 1.00 24.27 252 SER A CA 1
ATOM 1962 C C . SER A 1 252 ? 28.908 -0.603 -12.403 1.00 24.27 252 SER A C 1
ATOM 1964 O O . SER A 1 252 ? 27.956 -0.938 -13.103 1.00 24.27 252 SER A O 1
ATOM 1966 N N . SER A 1 253 ? 28.899 0.536 -11.714 1.00 27.41 253 SER A N 1
ATOM 1967 C CA . SER A 1 253 ? 27.729 1.322 -11.295 1.00 27.41 253 SER A CA 1
ATOM 1968 C C . SER A 1 253 ? 27.188 2.355 -12.305 1.00 27.41 253 SER A C 1
ATOM 1970 O O . SER A 1 253 ? 26.564 3.340 -11.910 1.00 27.41 253 SER A O 1
ATOM 1972 N N . SER A 1 254 ? 27.392 2.169 -13.608 1.00 29.88 254 SER A N 1
ATOM 1973 C CA . SER A 1 254 ? 27.167 3.235 -14.604 1.00 29.88 254 SER A CA 1
ATOM 1974 C C . SER A 1 254 ? 25.715 3.424 -15.101 1.00 29.88 254 SER A C 1
ATOM 1976 O O . SER A 1 254 ? 25.296 4.573 -15.233 1.00 29.88 254 SER A O 1
ATOM 1978 N N . PRO A 1 255 ? 24.893 2.383 -15.368 1.00 28.41 255 PRO A N 1
ATOM 1979 C CA . PRO A 1 255 ? 23.581 2.590 -16.008 1.00 28.41 255 PRO A CA 1
ATOM 1980 C C . PRO A 1 255 ? 22.484 3.103 -15.056 1.00 28.41 255 PRO A C 1
ATOM 1982 O O . PRO A 1 255 ? 21.512 3.715 -15.496 1.00 28.41 255 PRO A O 1
ATOM 1985 N N . LEU A 1 256 ? 22.637 2.877 -13.745 1.00 30.69 256 LEU A N 1
ATOM 1986 C CA . LEU A 1 256 ? 21.622 3.179 -12.722 1.00 30.69 256 LEU A CA 1
ATOM 1987 C C . LEU A 1 256 ? 21.533 4.671 -12.358 1.00 30.69 256 LEU A C 1
ATOM 1989 O O . LEU A 1 256 ? 20.526 5.113 -11.804 1.00 30.69 256 LEU A O 1
ATOM 1993 N N . GLN A 1 257 ? 22.553 5.470 -12.683 1.00 27.97 257 GLN A N 1
ATOM 1994 C CA . GLN A 1 257 ? 22.574 6.898 -12.346 1.00 27.97 257 GLN A CA 1
ATOM 1995 C C . GLN A 1 257 ? 21.578 7.718 -13.188 1.00 27.97 257 GLN A C 1
ATOM 1997 O O . GLN A 1 257 ? 20.960 8.641 -12.660 1.00 27.97 257 GLN A O 1
ATOM 2002 N N . ASN A 1 258 ? 21.313 7.327 -14.440 1.00 29.94 258 ASN A N 1
ATOM 2003 C CA . ASN A 1 258 ? 20.399 8.056 -15.336 1.00 29.94 258 ASN A CA 1
ATOM 2004 C C . ASN A 1 258 ? 18.904 7.822 -15.051 1.00 29.94 258 ASN A C 1
ATOM 2006 O O . ASN A 1 258 ? 18.075 8.639 -15.436 1.00 29.94 258 ASN A O 1
ATOM 2010 N N . LEU A 1 259 ? 18.539 6.742 -14.352 1.00 29.62 259 LEU A N 1
ATOM 2011 C CA . LEU A 1 259 ? 17.168 6.541 -13.856 1.00 29.62 259 LEU A CA 1
ATOM 2012 C C . LEU A 1 259 ? 16.876 7.411 -12.625 1.00 29.62 259 LEU A C 1
ATOM 2014 O O . LEU A 1 259 ? 15.747 7.853 -12.434 1.00 29.62 259 LEU A O 1
ATOM 2018 N N . SER A 1 260 ? 17.899 7.707 -11.816 1.00 28.30 260 SER A N 1
ATOM 2019 C CA . SER A 1 260 ? 17.740 8.517 -10.604 1.00 28.30 260 SER A CA 1
ATOM 2020 C C . SER A 1 260 ? 17.425 9.991 -10.891 1.00 28.30 260 SER A C 1
ATOM 2022 O O . SER A 1 260 ? 16.652 10.599 -10.155 1.00 28.30 260 SER A O 1
ATOM 2024 N N . SER A 1 261 ? 17.941 10.556 -11.987 1.00 28.48 261 SER A N 1
ATOM 2025 C CA . SER A 1 261 ? 17.669 11.944 -12.391 1.00 28.48 261 SER A CA 1
ATOM 2026 C C . SER A 1 261 ? 16.248 12.147 -12.934 1.00 28.48 261 SER A C 1
ATOM 2028 O O . SER A 1 261 ? 15.666 13.207 -12.728 1.00 28.48 261 SER A O 1
ATOM 2030 N N . LEU A 1 262 ? 15.652 11.124 -13.556 1.00 30.23 262 LEU A N 1
ATOM 2031 C CA . LEU A 1 262 ? 14.281 11.164 -14.088 1.00 30.23 262 LEU A CA 1
ATOM 2032 C C . LEU A 1 262 ? 13.195 11.065 -13.002 1.00 30.23 262 LEU A C 1
ATOM 2034 O O . LEU A 1 262 ? 12.078 11.527 -13.218 1.00 30.23 262 LEU A O 1
ATOM 2038 N N . ILE A 1 263 ? 13.512 10.488 -11.838 1.00 32.59 263 ILE A N 1
ATOM 2039 C CA . ILE A 1 263 ? 12.567 10.331 -10.716 1.00 32.59 263 ILE A CA 1
ATOM 2040 C C . ILE A 1 263 ? 12.514 11.593 -9.833 1.00 32.59 263 ILE A C 1
ATOM 2042 O O . ILE A 1 263 ? 11.502 11.836 -9.178 1.00 32.59 263 ILE A O 1
ATOM 2046 N N . PHE A 1 264 ? 13.567 12.420 -9.835 1.00 34.19 264 PHE A N 1
ATOM 2047 C CA . PHE A 1 264 ? 13.746 13.524 -8.877 1.00 34.19 264 PHE A CA 1
ATOM 2048 C C . PHE A 1 264 ? 13.864 14.928 -9.490 1.00 34.19 264 PHE A C 1
ATOM 2050 O O . PHE A 1 264 ? 14.083 15.894 -8.760 1.00 34.19 264 PHE A O 1
ATOM 2057 N N . ALA A 1 265 ? 13.678 15.091 -10.801 1.00 26.16 265 ALA A N 1
ATOM 2058 C CA . ALA A 1 265 ? 13.678 16.405 -11.447 1.00 26.16 265 ALA A CA 1
ATOM 2059 C C . ALA A 1 265 ? 12.381 17.197 -11.168 1.00 26.16 265 ALA A C 1
ATOM 2061 O O . ALA A 1 265 ? 11.607 17.447 -12.082 1.00 26.16 265 ALA A O 1
ATOM 2062 N N . ASN A 1 266 ? 12.114 17.549 -9.902 1.00 28.88 266 ASN A N 1
ATOM 2063 C CA . ASN A 1 266 ? 11.279 18.703 -9.527 1.00 28.88 266 ASN A CA 1
ATOM 2064 C C . ASN A 1 266 ? 11.388 19.066 -8.032 1.00 28.88 266 ASN A C 1
ATOM 2066 O O . ASN A 1 266 ? 10.396 19.259 -7.334 1.00 28.88 266 ASN A O 1
ATOM 2070 N N . SER A 1 267 ? 12.611 19.185 -7.516 1.00 33.62 267 SER A N 1
ATOM 2071 C CA . SER A 1 267 ? 12.855 19.749 -6.183 1.00 33.62 267 SER A CA 1
ATOM 2072 C C . SER A 1 267 ? 13.927 20.833 -6.243 1.00 33.62 267 SER A C 1
ATOM 2074 O O . SER A 1 267 ? 15.031 20.630 -5.757 1.00 33.62 267 SER A O 1
ATOM 2076 N N . ASN A 1 268 ? 13.624 21.970 -6.870 1.00 24.81 268 ASN A N 1
ATOM 2077 C CA . ASN A 1 268 ? 14.426 23.186 -6.729 1.00 24.81 268 ASN A CA 1
ATOM 2078 C C . ASN A 1 268 ? 13.505 24.414 -6.724 1.00 24.81 268 ASN A C 1
ATOM 2080 O O . ASN A 1 268 ? 13.183 24.967 -7.771 1.00 24.81 268 ASN A O 1
ATOM 2084 N N . ALA A 1 269 ? 13.111 24.848 -5.529 1.00 24.98 269 ALA A N 1
ATOM 2085 C CA . ALA A 1 269 ? 12.673 26.215 -5.263 1.00 24.98 269 ALA A CA 1
ATOM 2086 C C . ALA A 1 269 ? 13.452 26.714 -4.028 1.00 24.98 269 ALA A C 1
ATOM 2088 O O . ALA A 1 269 ? 13.509 25.984 -3.036 1.00 24.98 269 ALA A O 1
ATOM 2089 N N . PRO A 1 270 ? 14.103 27.893 -4.065 1.00 24.61 270 PRO A N 1
ATOM 2090 C CA . PRO A 1 270 ? 14.963 28.344 -2.976 1.00 24.61 270 PRO A CA 1
ATOM 2091 C C . PRO A 1 270 ? 14.168 29.186 -1.975 1.00 24.61 270 PRO A C 1
ATOM 2093 O O . PRO A 1 270 ? 13.575 30.185 -2.370 1.00 24.61 270 PRO A O 1
ATOM 2096 N N . ILE A 1 271 ? 14.197 28.851 -0.679 1.00 26.34 271 ILE A N 1
ATOM 2097 C CA . ILE A 1 271 ? 13.819 29.794 0.389 1.00 26.34 271 ILE A CA 1
ATOM 2098 C C . ILE A 1 271 ? 14.804 29.669 1.565 1.00 26.34 271 ILE A C 1
ATOM 2100 O O . ILE A 1 271 ? 15.197 28.572 1.958 1.00 26.34 271 ILE A O 1
ATOM 2104 N N . MET A 1 272 ? 15.244 30.833 2.053 1.00 23.95 272 MET A N 1
ATOM 2105 C CA . MET A 1 272 ? 16.333 31.084 3.007 1.00 23.95 272 MET A CA 1
ATOM 2106 C C . MET A 1 272 ? 16.191 30.353 4.352 1.00 23.95 272 MET A C 1
ATOM 2108 O O . MET A 1 272 ? 15.132 30.367 4.973 1.00 23.95 272 MET A O 1
ATOM 2112 N N . ALA A 1 273 ? 17.306 29.801 4.838 1.00 23.11 273 ALA A N 1
ATOM 2113 C CA . ALA A 1 273 ? 17.447 29.207 6.167 1.00 23.11 273 ALA A CA 1
ATOM 2114 C C . ALA A 1 273 ? 17.866 30.247 7.228 1.00 23.11 273 ALA A C 1
ATOM 2116 O O . ALA A 1 273 ? 18.663 31.142 6.944 1.00 23.11 273 ALA A O 1
ATOM 2117 N N . MET A 1 274 ? 17.399 30.073 8.470 1.00 23.59 274 MET A N 1
ATOM 2118 C CA . MET A 1 274 ? 17.939 30.724 9.676 1.00 23.59 274 MET A CA 1
ATOM 2119 C C . MET A 1 274 ? 18.345 29.672 10.733 1.00 23.59 274 MET A C 1
ATOM 2121 O O . MET A 1 274 ? 17.826 28.555 10.692 1.00 23.59 274 MET A O 1
ATOM 2125 N N . PRO A 1 275 ? 19.308 29.978 11.632 1.00 25.72 275 PRO A N 1
ATOM 2126 C CA . PRO A 1 275 ? 20.064 28.971 12.383 1.00 25.72 275 PRO A CA 1
ATOM 2127 C C . PRO A 1 275 ? 19.387 28.524 13.698 1.00 25.72 275 PRO A C 1
ATOM 2129 O O . PRO A 1 275 ? 18.500 29.216 14.198 1.00 25.72 275 PRO A O 1
ATOM 2132 N N . PRO A 1 276 ? 19.810 27.380 14.282 1.00 27.41 276 PRO A N 1
ATOM 2133 C CA . PRO A 1 276 ? 19.085 26.711 15.359 1.00 27.41 276 PRO A CA 1
ATOM 2134 C C . PRO A 1 276 ? 19.517 27.170 16.760 1.00 27.41 276 PRO A C 1
ATOM 2136 O O . PRO A 1 276 ? 20.691 27.453 17.005 1.00 27.41 276 PRO A O 1
ATOM 2139 N N . THR A 1 277 ? 18.582 27.135 17.712 1.00 25.67 277 THR A N 1
ATOM 2140 C CA . THR A 1 277 ? 18.856 27.196 19.156 1.00 25.67 277 THR A CA 1
ATOM 2141 C C . THR A 1 277 ? 18.414 25.910 19.857 1.00 25.67 277 THR A C 1
ATOM 2143 O O . THR A 1 277 ? 17.382 25.312 19.567 1.00 25.67 277 THR A O 1
ATOM 2146 N N . THR A 1 278 ? 19.269 25.457 20.768 1.00 28.34 278 THR A N 1
ATOM 2147 C CA . THR A 1 278 ? 19.226 24.204 21.533 1.00 28.34 278 THR A CA 1
ATOM 2148 C C . THR A 1 278 ? 18.317 24.281 22.766 1.00 28.34 278 THR A C 1
ATOM 2150 O O . THR A 1 278 ? 18.437 25.264 23.493 1.00 28.34 278 THR A O 1
ATOM 2153 N N . ALA A 1 279 ? 17.539 23.228 23.080 1.00 25.91 279 ALA A N 1
ATOM 2154 C CA . ALA A 1 279 ? 17.418 22.597 24.419 1.00 25.91 279 ALA A CA 1
ATOM 2155 C C . ALA A 1 279 ? 16.281 21.542 24.503 1.00 25.91 279 ALA A C 1
ATOM 2157 O O . ALA A 1 279 ? 15.482 21.373 23.594 1.00 25.91 279 ALA A O 1
ATOM 2158 N N . SER A 1 280 ? 16.283 20.782 25.602 1.00 25.44 280 SER A N 1
ATOM 2159 C CA . SER A 1 280 ? 15.896 19.377 25.785 1.00 25.44 280 SER A CA 1
ATOM 2160 C C . SER A 1 280 ? 14.450 19.032 26.199 1.00 25.44 280 SER A C 1
ATOM 2162 O O . SER A 1 280 ? 13.854 19.708 27.026 1.00 25.44 280 SER A O 1
ATOM 2164 N N . ARG A 1 281 ? 14.024 17.834 25.751 1.00 35.75 281 ARG A N 1
ATOM 2165 C CA . ARG A 1 281 ? 13.220 16.771 26.413 1.00 35.75 281 ARG A CA 1
ATOM 2166 C C . ARG A 1 281 ? 12.075 17.174 27.366 1.00 35.75 281 ARG A C 1
ATOM 2168 O O . ARG A 1 281 ? 12.286 17.266 28.565 1.00 35.75 281 ARG A O 1
ATOM 2175 N N . HIS A 1 282 ? 10.851 17.133 26.834 1.00 27.17 282 HIS A N 1
ATOM 2176 C CA . HIS A 1 282 ? 9.695 16.383 27.362 1.00 27.17 282 HIS A CA 1
ATOM 2177 C C . HIS A 1 282 ? 8.728 16.126 26.185 1.00 27.17 282 HIS A C 1
ATOM 2179 O O . HIS A 1 282 ? 8.404 17.052 25.448 1.00 27.17 282 HIS A O 1
ATOM 2185 N N . ARG A 1 283 ? 8.325 14.866 25.940 1.00 37.72 283 ARG A N 1
ATOM 2186 C CA . ARG A 1 283 ? 7.429 14.486 24.825 1.00 37.72 283 ARG A CA 1
ATOM 2187 C C . ARG A 1 283 ? 5.988 14.921 25.134 1.00 37.72 283 ARG A C 1
ATOM 2189 O O . ARG A 1 283 ? 5.208 14.129 25.647 1.00 37.72 283 ARG A O 1
ATOM 2196 N N . ASN A 1 284 ? 5.662 16.170 24.814 1.00 28.16 284 ASN A N 1
ATOM 2197 C CA . ASN A 1 284 ? 4.290 16.627 24.600 1.00 28.16 284 ASN A CA 1
ATOM 2198 C C . ASN A 1 284 ? 3.997 16.587 23.095 1.00 28.16 284 ASN A C 1
ATOM 2200 O O . ASN A 1 284 ? 4.843 16.987 22.299 1.00 28.16 284 ASN A O 1
ATOM 2204 N N . TRP A 1 285 ? 2.802 16.128 22.713 1.00 38.03 285 TRP A N 1
ATOM 2205 C CA . TRP A 1 285 ? 2.285 16.113 21.335 1.00 38.03 285 TRP A CA 1
ATOM 2206 C C . TRP A 1 285 ? 1.950 17.538 20.846 1.00 38.03 285 TRP A C 1
ATOM 2208 O O . TRP A 1 285 ? 0.834 17.835 20.427 1.00 38.03 285 TRP A O 1
ATOM 2218 N N . ALA A 1 286 ? 2.896 18.470 20.959 1.00 24.19 286 ALA A N 1
ATOM 2219 C CA . ALA A 1 286 ? 2.709 19.840 20.514 1.00 24.19 286 ALA A CA 1
ATOM 2220 C C . ALA A 1 286 ? 2.801 19.890 18.985 1.00 24.19 286 ALA A C 1
ATOM 2222 O O . ALA A 1 286 ? 3.864 20.086 18.403 1.00 24.19 286 ALA A O 1
ATOM 2223 N N . VAL A 1 287 ? 1.653 19.716 18.338 1.00 34.41 287 VAL A N 1
ATOM 2224 C CA . VAL A 1 287 ? 1.415 20.280 17.014 1.00 34.41 287 VAL A CA 1
ATOM 2225 C C . VAL A 1 287 ? 1.549 21.799 17.159 1.00 34.41 287 VAL A C 1
ATOM 2227 O O . VAL A 1 287 ? 0.863 22.404 17.984 1.00 34.41 287 VAL A O 1
ATOM 2230 N N . HIS A 1 288 ? 2.408 22.430 16.359 1.00 27.44 288 HIS A N 1
ATOM 2231 C CA . HIS A 1 288 ? 2.316 23.867 16.115 1.00 27.44 288 HIS A CA 1
ATOM 2232 C C . HIS A 1 288 ? 1.029 24.150 15.327 1.00 27.44 288 HIS A C 1
ATOM 2234 O O . HIS A 1 288 ? 1.037 24.257 14.106 1.00 27.44 288 HIS A O 1
ATOM 2240 N N . VAL A 1 289 ? -0.088 24.273 16.038 1.00 31.48 289 VAL A N 1
ATOM 2241 C CA . VAL A 1 289 ? -1.192 25.140 15.631 1.00 31.48 289 VAL A CA 1
ATOM 2242 C C . VAL A 1 289 ? -1.331 26.147 16.758 1.00 31.48 289 VAL A C 1
ATOM 2244 O O . VAL A 1 289 ? -1.678 25.796 17.885 1.00 31.48 289 VAL A O 1
ATOM 2247 N N . ALA A 1 290 ? -0.943 27.386 16.465 1.00 23.36 290 ALA A N 1
ATOM 2248 C CA . ALA A 1 290 ? -1.105 28.510 17.367 1.00 23.36 290 ALA A CA 1
ATOM 2249 C C . ALA A 1 290 ? -2.562 28.586 17.848 1.00 23.36 290 ALA A C 1
ATOM 2251 O O . ALA A 1 290 ? -3.500 28.412 17.066 1.00 23.36 290 ALA A O 1
ATOM 2252 N N . ALA A 1 291 ? -2.735 28.854 19.142 1.00 24.05 291 ALA A N 1
ATOM 2253 C CA . ALA A 1 291 ? -3.995 29.338 19.688 1.00 24.05 291 ALA A CA 1
ATOM 2254 C C . ALA A 1 291 ? -4.465 30.576 18.887 1.00 24.05 291 ALA A C 1
ATOM 2256 O O . ALA A 1 291 ? -3.631 31.251 18.276 1.00 24.05 291 ALA A O 1
ATOM 2257 N N . PRO A 1 292 ? -5.777 30.861 18.845 1.00 31.27 292 PRO A N 1
ATOM 2258 C CA . PRO A 1 292 ? -6.371 31.747 17.858 1.00 31.27 292 PRO A CA 1
ATOM 2259 C C . PRO A 1 292 ? -6.118 33.202 18.233 1.00 31.27 292 PRO A C 1
ATOM 2261 O O . PRO A 1 292 ? -6.995 33.860 18.761 1.00 31.27 292 PRO A O 1
ATOM 2264 N N . ASP A 1 293 ? -4.920 33.690 17.954 1.00 26.62 293 ASP A N 1
ATOM 2265 C CA . ASP A 1 293 ? -4.637 35.108 17.817 1.00 26.62 293 ASP A CA 1
ATOM 2266 C C . ASP A 1 293 ? -3.459 35.256 16.854 1.00 26.62 293 ASP A C 1
ATOM 2268 O O . ASP A 1 293 ? -2.420 34.621 17.011 1.00 26.62 293 ASP A O 1
ATOM 2272 N N . THR A 1 294 ? -3.647 36.103 15.841 1.00 25.45 294 THR A N 1
ATOM 2273 C CA . THR A 1 294 ? -2.748 36.419 14.714 1.00 25.45 294 THR A CA 1
ATOM 2274 C C . THR A 1 294 ? -2.649 35.383 13.579 1.00 25.45 294 THR A C 1
ATOM 2276 O O . THR A 1 294 ? -1.951 34.375 13.639 1.00 25.45 294 THR A O 1
ATOM 2279 N N . THR A 1 295 ? -3.374 35.698 12.495 1.00 29.03 295 THR A N 1
ATOM 2280 C CA . THR A 1 295 ? -3.110 35.385 11.073 1.00 29.03 295 THR A CA 1
ATOM 2281 C C . THR A 1 295 ? -1.879 34.515 10.803 1.00 29.03 295 THR A C 1
ATOM 2283 O O . THR A 1 295 ? -0.832 35.006 10.388 1.00 29.03 295 THR A O 1
ATOM 2286 N N . THR A 1 296 ? -2.032 33.205 10.984 1.00 25.92 296 THR A N 1
ATOM 2287 C CA . THR A 1 296 ? -1.116 32.200 10.446 1.00 25.92 296 THR A CA 1
ATOM 2288 C C . THR A 1 296 ? -1.890 31.470 9.359 1.00 25.92 296 THR A C 1
ATOM 2290 O O . THR A 1 296 ? -2.885 30.802 9.630 1.00 25.92 296 THR A O 1
ATOM 2293 N N . THR A 1 297 ? -1.501 31.687 8.106 1.00 26.89 297 THR A N 1
ATOM 2294 C CA . THR A 1 297 ? -2.070 31.015 6.936 1.00 26.89 297 THR A CA 1
ATOM 2295 C C . THR A 1 297 ? -2.028 29.503 7.142 1.00 26.89 297 THR A C 1
ATOM 2297 O O . THR A 1 297 ? -0.945 28.922 7.194 1.00 26.89 297 THR A O 1
ATOM 2300 N N . VAL A 1 298 ? -3.199 28.870 7.244 1.00 35.91 298 VAL A N 1
ATOM 2301 C CA . VAL A 1 298 ? -3.358 27.428 7.032 1.00 35.91 298 VAL A CA 1
ATOM 2302 C C . VAL A 1 298 ? -2.708 27.130 5.685 1.00 35.91 298 VAL A C 1
ATOM 2304 O O . VAL A 1 298 ? -3.173 27.633 4.663 1.00 35.91 298 VAL A O 1
ATOM 2307 N N . THR A 1 299 ? -1.609 26.382 5.662 1.00 44.47 299 THR A N 1
ATOM 2308 C CA . THR A 1 299 ? -1.038 25.868 4.416 1.00 44.47 299 THR A CA 1
ATOM 2309 C C . THR A 1 299 ? -2.040 24.878 3.831 1.00 44.47 299 THR A C 1
ATOM 2311 O O . THR A 1 299 ? -2.023 23.690 4.132 1.00 44.47 299 THR A O 1
ATOM 2314 N N . SER A 1 300 ? -2.989 25.381 3.042 1.00 67.38 300 SER A N 1
ATOM 2315 C CA . SER A 1 300 ? -3.934 24.556 2.302 1.00 67.38 300 SER A CA 1
ATOM 2316 C C . SER A 1 300 ? -3.160 23.755 1.258 1.00 67.38 300 SER A C 1
ATOM 2318 O O . SER A 1 300 ? -2.520 24.347 0.388 1.00 67.38 300 SER A O 1
ATOM 2320 N N . TYR A 1 301 ? -3.206 22.425 1.339 1.00 87.88 301 TYR A N 1
ATOM 2321 C CA . TYR A 1 301 ? -2.665 21.563 0.289 1.00 87.88 301 TYR A CA 1
ATOM 2322 C C . TYR A 1 301 ? -3.372 21.841 -1.042 1.00 87.88 301 TYR A C 1
ATOM 2324 O O . TYR A 1 301 ? -4.582 22.072 -1.080 1.00 87.88 301 TYR A O 1
ATOM 2332 N N . GLU A 1 302 ? -2.609 21.844 -2.133 1.00 88.06 302 GLU A N 1
ATOM 2333 C CA . GLU A 1 302 ? -3.120 22.240 -3.444 1.00 88.06 302 GLU A CA 1
ATOM 2334 C C . GLU A 1 302 ? -3.951 21.122 -4.086 1.00 88.06 302 GLU A C 1
ATOM 2336 O O . GLU A 1 302 ? -3.468 20.012 -4.341 1.00 88.06 302 GLU A O 1
ATOM 2341 N N . TYR A 1 303 ? -5.205 21.446 -4.395 1.00 89.31 303 TYR A N 1
ATOM 2342 C CA . TYR A 1 303 ? -6.074 20.603 -5.205 1.00 89.31 303 TYR A CA 1
ATOM 2343 C C . TYR A 1 303 ? -5.753 20.807 -6.687 1.00 89.31 303 TYR A C 1
ATOM 2345 O O . TYR A 1 303 ? -5.513 21.926 -7.140 1.00 89.31 303 TYR A O 1
ATOM 2353 N N . GLY A 1 304 ? -5.739 19.718 -7.444 1.00 84.31 304 GLY A N 1
ATOM 2354 C CA . GLY A 1 304 ? -5.637 19.763 -8.893 1.00 84.31 304 GLY A CA 1
ATOM 2355 C C . GLY A 1 304 ? -6.958 20.184 -9.542 1.00 84.31 304 GLY A C 1
ATOM 2356 O O . GLY A 1 304 ? -8.027 20.107 -8.937 1.00 84.31 304 GLY A O 1
ATOM 2357 N N . ASN A 1 305 ? -6.884 20.616 -10.801 1.00 85.81 305 ASN A N 1
ATOM 2358 C CA . ASN A 1 305 ? -8.040 21.132 -11.546 1.00 85.81 305 ASN A CA 1
ATOM 2359 C C . ASN A 1 305 ? -8.867 20.036 -12.238 1.00 85.81 305 ASN A C 1
ATOM 2361 O O . ASN A 1 305 ? -9.868 20.335 -12.888 1.00 85.81 305 ASN A O 1
ATOM 2365 N N . LEU A 1 306 ? -8.440 18.774 -12.161 1.00 82.06 306 LEU A N 1
ATOM 2366 C CA . LEU A 1 306 ? -9.128 17.647 -12.784 1.00 82.06 306 LEU A CA 1
ATOM 2367 C C . LEU A 1 306 ? -9.951 16.878 -11.750 1.00 82.06 306 LEU A C 1
ATOM 2369 O O . LEU A 1 306 ? -9.601 16.830 -10.572 1.00 82.06 306 LEU A O 1
ATOM 2373 N N . ALA A 1 307 ? -11.006 16.202 -12.209 1.00 77.25 307 ALA A N 1
ATOM 2374 C CA . ALA A 1 307 ? -11.753 15.264 -11.369 1.00 77.25 307 ALA A CA 1
ATOM 2375 C C . ALA A 1 307 ? -10.883 14.072 -10.925 1.00 77.25 307 ALA A C 1
ATOM 2377 O O . ALA A 1 307 ? -11.025 13.578 -9.810 1.00 77.25 307 ALA A O 1
ATOM 2378 N N . ARG A 1 308 ? -9.974 13.633 -11.805 1.00 79.06 308 ARG A N 1
ATOM 2379 C CA . ARG A 1 308 ? -9.018 12.541 -11.595 1.00 79.06 308 ARG A CA 1
ATOM 2380 C C . ARG A 1 308 ? -7.776 12.732 -12.476 1.00 79.06 308 ARG A C 1
ATOM 2382 O O . ARG A 1 308 ? -7.832 13.521 -13.426 1.00 79.06 308 ARG A O 1
ATOM 2389 N N . PRO A 1 309 ? -6.667 12.021 -12.219 1.00 77.56 309 PRO A N 1
ATOM 2390 C CA . PRO A 1 309 ? -5.465 12.136 -13.039 1.00 77.56 309 PRO A CA 1
ATOM 2391 C C . PRO A 1 309 ? -5.692 11.713 -14.505 1.00 77.56 309 PRO A C 1
ATOM 2393 O O . PRO A 1 309 ? -6.395 10.736 -14.773 1.00 77.56 309 PRO A O 1
ATOM 2396 N N . LYS A 1 310 ? -5.064 12.412 -15.470 1.00 72.69 310 LYS A N 1
ATOM 2397 C CA . LYS A 1 310 ? -5.257 12.195 -16.931 1.00 72.69 310 LYS A CA 1
ATOM 2398 C C . LYS A 1 310 ? -4.841 10.803 -17.433 1.00 72.69 310 LYS A C 1
ATOM 2400 O O . LYS A 1 310 ? -5.176 10.413 -18.548 1.00 72.69 310 LYS A O 1
ATOM 2405 N N . TRP A 1 311 ? -4.075 10.073 -16.634 1.00 69.81 311 TRP A N 1
ATOM 2406 C CA . TRP A 1 311 ? -3.524 8.757 -16.961 1.00 69.81 311 TRP A CA 1
ATOM 2407 C C . TRP A 1 311 ? -4.403 7.587 -16.489 1.00 69.81 311 TRP A C 1
ATOM 2409 O O . TRP A 1 311 ? -4.029 6.434 -16.683 1.00 69.81 311 TRP A O 1
ATOM 2419 N N . THR A 1 312 ? -5.569 7.870 -15.903 1.00 66.81 312 THR A N 1
ATOM 2420 C CA . THR A 1 312 ? -6.557 6.863 -15.477 1.00 66.81 312 THR A CA 1
ATOM 2421 C C . THR A 1 312 ? -7.591 6.595 -16.580 1.00 66.81 312 THR A C 1
ATOM 2423 O O . THR A 1 312 ? -7.883 7.472 -17.399 1.00 66.81 312 THR A O 1
ATOM 2426 N N . GLY A 1 313 ? -8.159 5.385 -16.621 1.00 69.56 313 GLY A N 1
ATOM 2427 C CA . GLY A 1 313 ? -9.180 4.996 -17.606 1.00 69.56 313 GLY A CA 1
ATOM 2428 C C . GLY A 1 313 ? -8.618 4.627 -18.987 1.00 69.56 313 GLY A C 1
ATOM 2429 O O . GLY A 1 313 ? -7.512 4.098 -19.094 1.00 69.56 313 GLY A O 1
ATOM 2430 N N . GLU A 1 314 ? -9.380 4.888 -20.054 1.00 64.38 314 GLU A N 1
ATOM 2431 C CA . GLU A 1 314 ? -9.086 4.462 -21.441 1.00 64.38 314 GLU A CA 1
ATOM 2432 C C . GLU A 1 314 ? -8.328 5.510 -22.284 1.00 64.38 314 GLU A C 1
ATOM 2434 O O . GLU A 1 314 ? -8.451 5.563 -23.507 1.00 64.38 314 GLU A O 1
ATOM 2439 N N . THR A 1 315 ? -7.526 6.377 -21.658 1.00 65.81 315 THR A N 1
ATOM 2440 C CA . THR A 1 315 ? -6.721 7.366 -22.400 1.00 65.81 315 THR A CA 1
ATOM 2441 C C . THR A 1 315 ? -5.574 6.707 -23.180 1.00 65.81 315 THR A C 1
ATOM 2443 O O . THR A 1 315 ? -5.062 5.661 -22.777 1.00 65.81 315 THR A O 1
ATOM 2446 N N . HIS A 1 316 ? -5.108 7.326 -24.278 1.00 61.00 316 HIS A N 1
ATOM 2447 C CA . HIS A 1 316 ? -3.998 6.796 -25.098 1.00 61.00 316 HIS A CA 1
ATOM 2448 C C . HIS A 1 316 ? -2.745 6.472 -24.266 1.00 61.00 316 HIS A C 1
ATOM 2450 O O . HIS A 1 316 ? -2.117 5.427 -24.432 1.00 61.00 316 HIS A O 1
ATOM 2456 N N . LEU A 1 317 ? -2.432 7.344 -23.307 1.00 60.66 317 LEU A N 1
ATOM 2457 C CA . LEU A 1 317 ? -1.319 7.184 -22.379 1.00 60.66 317 LEU A CA 1
ATOM 2458 C C . LEU A 1 317 ? -1.518 5.991 -21.421 1.00 60.66 317 LEU A C 1
ATOM 2460 O O . LEU A 1 317 ? -0.578 5.239 -21.170 1.00 60.66 317 LEU A O 1
ATOM 2464 N N . SER A 1 318 ? -2.744 5.776 -20.932 1.00 64.88 318 SER A N 1
ATOM 2465 C CA . SER A 1 318 ? -3.097 4.625 -20.090 1.00 64.88 318 SER A CA 1
ATOM 2466 C C . SER A 1 318 ? -2.987 3.298 -20.847 1.00 64.88 318 SER A C 1
ATOM 2468 O O . SER A 1 318 ? -2.447 2.324 -20.314 1.00 64.88 318 SER A O 1
ATOM 2470 N N . ARG A 1 319 ? -3.449 3.266 -22.105 1.00 65.19 319 ARG A N 1
ATOM 2471 C CA . ARG A 1 319 ? -3.372 2.089 -22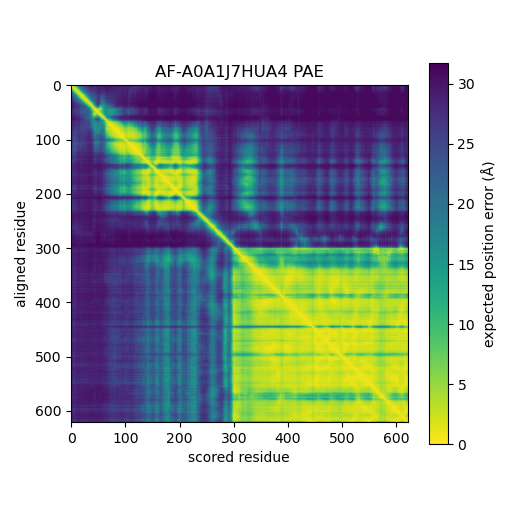.987 1.00 65.19 319 ARG A CA 1
ATOM 2472 C C . ARG A 1 319 ? -1.922 1.710 -23.293 1.00 65.19 319 ARG A C 1
ATOM 2474 O O . ARG A 1 319 ? -1.557 0.544 -23.166 1.00 65.19 319 ARG A O 1
ATOM 2481 N N . PHE A 1 320 ? -1.080 2.698 -23.595 1.00 62.91 320 PHE A N 1
ATOM 2482 C CA . PHE A 1 320 ? 0.357 2.503 -23.805 1.00 62.91 320 PHE A CA 1
ATOM 2483 C C . PHE A 1 320 ? 1.062 1.903 -22.582 1.00 62.91 320 PHE A C 1
ATOM 2485 O O . PHE A 1 320 ? 1.860 0.975 -22.703 1.00 62.91 320 PHE A O 1
ATOM 2492 N N . VAL A 1 321 ? 0.743 2.385 -21.381 1.00 61.88 321 VAL A N 1
ATOM 2493 C CA . VAL A 1 321 ? 1.337 1.839 -20.156 1.00 61.88 321 VAL A CA 1
ATOM 2494 C C . VAL A 1 321 ? 0.848 0.432 -19.849 1.00 61.88 321 VAL A C 1
ATOM 2496 O O . VAL A 1 321 ? 1.660 -0.414 -19.477 1.00 61.88 321 VAL A O 1
ATOM 2499 N N . ARG A 1 322 ? -0.439 0.137 -20.074 1.00 65.38 322 ARG A N 1
ATOM 2500 C CA . ARG A 1 322 ? -0.955 -1.237 -19.977 1.00 65.38 322 ARG A CA 1
ATOM 2501 C C . ARG A 1 322 ? -0.233 -2.182 -20.938 1.00 65.38 322 ARG A C 1
ATOM 2503 O O . ARG A 1 322 ? 0.143 -3.276 -20.527 1.00 65.38 322 ARG A O 1
ATOM 2510 N N . ALA A 1 323 ? 0.034 -1.741 -22.166 1.00 64.00 323 ALA A N 1
ATOM 2511 C CA . ALA A 1 323 ? 0.818 -2.505 -23.132 1.00 64.00 323 ALA A CA 1
ATOM 2512 C C . ALA A 1 323 ? 2.234 -2.821 -22.616 1.00 64.00 323 ALA A C 1
ATOM 2514 O O . ALA A 1 323 ? 2.630 -3.987 -22.615 1.00 64.00 323 ALA A O 1
ATOM 2515 N N . ILE A 1 324 ? 2.961 -1.824 -22.093 1.00 61.47 324 ILE A N 1
ATOM 2516 C CA . ILE A 1 324 ? 4.296 -2.024 -21.497 1.00 61.47 324 ILE A CA 1
ATOM 2517 C C . ILE A 1 324 ? 4.255 -3.025 -20.335 1.00 61.47 324 ILE A C 1
ATOM 2519 O O . ILE A 1 324 ? 5.100 -3.916 -20.266 1.00 61.47 324 ILE A O 1
ATOM 2523 N N . ILE A 1 325 ? 3.278 -2.893 -19.432 1.00 61.94 325 ILE A N 1
ATOM 2524 C CA . ILE A 1 325 ? 3.128 -3.768 -18.257 1.00 61.94 325 ILE A CA 1
ATOM 2525 C C . ILE A 1 325 ? 2.782 -5.205 -18.671 1.00 61.94 325 ILE A C 1
ATOM 2527 O O . ILE A 1 325 ? 3.263 -6.156 -18.060 1.00 61.94 325 ILE A O 1
ATOM 2531 N N . SER A 1 326 ? 1.985 -5.385 -19.728 1.00 63.81 326 SER A N 1
ATOM 2532 C CA . SER A 1 326 ? 1.569 -6.711 -20.204 1.00 63.81 326 SER A CA 1
ATOM 2533 C C . SER A 1 326 ? 2.722 -7.563 -20.762 1.00 63.81 326 SER A C 1
ATOM 2535 O O . SER A 1 326 ? 2.622 -8.793 -20.814 1.00 63.81 326 SER A O 1
ATOM 2537 N N . PHE A 1 327 ? 3.849 -6.942 -21.131 1.00 64.31 327 PHE A N 1
ATOM 2538 C CA . PHE A 1 327 ? 5.031 -7.642 -21.623 1.00 64.31 327 PHE A CA 1
ATOM 2539 C C . PHE A 1 327 ? 5.899 -8.148 -20.455 1.00 64.31 327 PHE A C 1
ATOM 2541 O O . PHE A 1 327 ? 6.794 -7.457 -19.967 1.00 64.31 327 PHE A O 1
ATOM 2548 N N . LYS A 1 328 ? 5.638 -9.386 -20.005 1.00 60.25 328 LYS A N 1
ATOM 2549 C CA . LYS A 1 328 ? 6.259 -10.009 -18.813 1.00 60.25 328 LYS A CA 1
ATOM 2550 C C . LYS A 1 328 ? 7.793 -9.876 -18.712 1.00 60.25 328 LYS A C 1
ATOM 2552 O O . LYS A 1 328 ? 8.253 -9.506 -17.635 1.00 60.25 328 LYS A O 1
ATOM 2557 N N . PRO A 1 329 ? 8.599 -10.132 -19.763 1.00 56.53 329 PRO A N 1
ATOM 2558 C CA . PRO A 1 329 ? 10.057 -9.999 -19.672 1.00 56.53 329 PRO A CA 1
ATOM 2559 C C . PRO A 1 329 ? 10.505 -8.571 -19.331 1.00 56.53 329 PRO A C 1
ATOM 2561 O O . PRO A 1 329 ? 11.358 -8.368 -18.467 1.00 56.53 329 PRO A O 1
ATOM 2564 N N . LEU A 1 330 ? 9.894 -7.567 -19.966 1.00 57.97 330 LEU A N 1
ATOM 2565 C CA . LEU A 1 330 ? 10.154 -6.157 -19.678 1.00 57.97 330 LEU A CA 1
ATOM 2566 C C . LEU A 1 330 ? 9.647 -5.765 -18.293 1.00 57.97 330 LEU A C 1
ATOM 2568 O O . LEU A 1 330 ? 10.350 -5.082 -17.551 1.00 57.97 330 LEU A O 1
ATOM 2572 N N . TYR A 1 331 ? 8.451 -6.229 -17.941 1.00 61.44 331 TYR A N 1
ATOM 2573 C CA . TYR A 1 331 ? 7.844 -5.999 -16.642 1.00 61.44 331 TYR A CA 1
ATOM 2574 C C . TYR A 1 331 ? 8.741 -6.486 -15.496 1.00 61.44 331 TYR A C 1
ATOM 2576 O O . TYR A 1 331 ? 9.046 -5.710 -14.594 1.00 61.44 331 TYR A O 1
ATOM 2584 N N . SER A 1 332 ? 9.248 -7.722 -15.560 1.00 60.25 332 SER A N 1
ATOM 2585 C CA . SER A 1 332 ? 10.136 -8.291 -14.536 1.00 60.25 332 SER A CA 1
ATOM 2586 C C . SER A 1 332 ? 11.433 -7.492 -14.364 1.00 60.25 332 SER A C 1
ATOM 2588 O O . SER A 1 332 ? 11.885 -7.269 -13.240 1.00 60.25 332 SER A O 1
ATOM 2590 N N . VAL A 1 333 ? 12.014 -6.992 -15.457 1.00 60.88 333 VAL A N 1
ATOM 2591 C CA . VAL A 1 333 ? 13.233 -6.172 -15.399 1.00 60.88 333 VAL A CA 1
ATOM 2592 C C . VAL A 1 333 ? 12.961 -4.768 -14.857 1.00 60.88 333 VAL A C 1
ATOM 2594 O O . VAL A 1 333 ? 13.709 -4.292 -13.998 1.00 60.88 333 VAL A O 1
ATOM 2597 N N . LEU A 1 334 ? 11.891 -4.108 -15.315 1.00 62.44 334 LEU A N 1
ATOM 2598 C CA . LEU A 1 334 ? 11.469 -2.803 -14.795 1.00 62.44 334 LEU A CA 1
ATOM 2599 C C . LEU A 1 334 ? 11.188 -2.885 -13.295 1.00 62.44 334 LEU A C 1
ATOM 2601 O O . LEU A 1 334 ? 11.656 -2.036 -12.541 1.00 62.44 334 LEU A O 1
ATOM 2605 N N . LYS A 1 335 ? 10.506 -3.946 -12.861 1.00 64.31 335 LYS A N 1
ATOM 2606 C CA . LYS A 1 335 ? 10.194 -4.241 -11.463 1.00 64.31 335 LYS A CA 1
ATOM 2607 C C . LYS A 1 335 ? 11.455 -4.418 -10.613 1.00 64.31 335 LYS A C 1
ATOM 2609 O O . LYS A 1 335 ? 11.593 -3.769 -9.575 1.00 64.31 335 LYS A O 1
ATOM 2614 N N . PHE A 1 336 ? 12.417 -5.225 -11.071 1.00 65.00 336 PHE A N 1
ATOM 2615 C CA . PHE A 1 336 ? 13.686 -5.421 -10.361 1.00 65.00 336 PHE A CA 1
ATOM 2616 C C . PHE A 1 336 ? 14.498 -4.120 -10.259 1.00 65.00 336 PHE A C 1
ATOM 2618 O O . PHE A 1 336 ? 14.967 -3.755 -9.177 1.00 65.00 336 PHE A O 1
ATOM 2625 N N . GLY A 1 337 ? 14.633 -3.393 -11.374 1.00 63.34 337 GLY A N 1
ATOM 2626 C CA . GLY A 1 337 ? 15.337 -2.112 -11.418 1.00 63.34 337 GLY A CA 1
ATOM 2627 C C . GLY A 1 337 ? 14.682 -1.065 -10.517 1.00 63.34 337 GLY A C 1
ATOM 2628 O O . GLY A 1 337 ? 15.367 -0.410 -9.731 1.00 63.34 337 GLY A O 1
ATOM 2629 N N . ALA A 1 338 ? 13.355 -0.964 -10.562 1.00 68.00 338 ALA A N 1
ATOM 2630 C CA . ALA A 1 338 ? 12.576 -0.079 -9.709 1.00 68.00 338 ALA A CA 1
ATOM 2631 C C . ALA A 1 338 ? 12.796 -0.365 -8.228 1.00 68.00 338 ALA A C 1
ATOM 2633 O O . ALA A 1 338 ? 13.066 0.559 -7.462 1.00 68.00 338 ALA A O 1
ATOM 2634 N N . ARG A 1 339 ? 12.763 -1.640 -7.828 1.00 74.12 339 ARG A N 1
ATOM 2635 C CA . ARG A 1 339 ? 13.005 -2.033 -6.440 1.00 74.12 339 ARG A CA 1
ATOM 2636 C C . ARG A 1 339 ? 14.408 -1.636 -5.974 1.00 74.12 339 ARG A C 1
ATOM 2638 O O . ARG A 1 339 ? 14.544 -1.038 -4.911 1.00 74.12 339 ARG A O 1
ATOM 2645 N N . GLN A 1 340 ? 15.454 -1.872 -6.770 1.00 74.81 340 GLN A N 1
ATOM 2646 C CA . GLN A 1 340 ? 16.815 -1.440 -6.405 1.00 74.81 340 GLN A CA 1
ATOM 2647 C C . GLN A 1 340 ? 16.945 0.087 -6.307 1.00 74.81 340 GLN A C 1
ATOM 2649 O O . GLN A 1 340 ? 17.641 0.603 -5.425 1.00 74.81 340 GLN A O 1
ATOM 2654 N N . VAL A 1 341 ? 16.262 0.826 -7.183 1.00 72.44 341 VAL A N 1
ATOM 2655 C CA . VAL A 1 341 ? 16.221 2.291 -7.125 1.00 72.44 341 VAL A CA 1
ATOM 2656 C C . VAL A 1 341 ? 15.488 2.770 -5.872 1.00 72.44 341 VAL A C 1
ATOM 2658 O O . VAL A 1 341 ? 16.001 3.660 -5.197 1.00 72.44 341 VAL A O 1
ATOM 2661 N N . LEU A 1 342 ? 14.353 2.167 -5.511 1.00 79.62 342 LEU A N 1
ATOM 2662 C CA . LEU A 1 342 ? 13.618 2.489 -4.285 1.00 79.62 342 LEU A CA 1
ATOM 2663 C C . LEU A 1 342 ? 14.486 2.274 -3.043 1.00 79.62 342 LEU A C 1
ATOM 2665 O O . LEU A 1 342 ? 14.646 3.201 -2.252 1.00 79.62 342 LEU A O 1
ATOM 2669 N N . ILE A 1 343 ? 15.119 1.105 -2.926 1.00 84.06 343 ILE A N 1
ATOM 2670 C CA . ILE A 1 343 ? 15.977 0.763 -1.785 1.00 84.06 343 ILE A CA 1
ATOM 2671 C C . ILE A 1 343 ? 17.169 1.726 -1.692 1.00 84.06 343 ILE A C 1
ATOM 2673 O O . ILE A 1 343 ? 17.414 2.321 -0.646 1.00 84.06 343 ILE A O 1
ATOM 2677 N N . SER A 1 344 ? 17.901 1.930 -2.792 1.00 79.94 344 SER A N 1
ATOM 2678 C CA . SER A 1 344 ? 19.072 2.823 -2.789 1.00 79.94 344 SER A CA 1
ATOM 2679 C C . SER A 1 344 ? 18.705 4.287 -2.530 1.00 79.94 344 SER A C 1
ATOM 2681 O O . SER A 1 344 ? 19.478 5.031 -1.930 1.00 79.94 344 SER A O 1
ATOM 2683 N N . THR A 1 345 ? 17.522 4.716 -2.963 1.00 79.31 345 THR A N 1
ATOM 2684 C CA . THR A 1 345 ? 16.989 6.051 -2.679 1.00 79.31 345 THR A CA 1
ATOM 2685 C C . THR A 1 345 ? 16.612 6.196 -1.211 1.00 79.31 345 THR A C 1
ATOM 2687 O O . THR A 1 345 ? 16.897 7.236 -0.620 1.00 79.31 345 THR A O 1
ATOM 2690 N N . ALA A 1 346 ? 15.995 5.178 -0.614 1.00 88.88 346 ALA A N 1
ATOM 2691 C CA . ALA A 1 346 ? 15.671 5.167 0.807 1.00 88.88 346 ALA A CA 1
ATOM 2692 C C . ALA A 1 346 ? 16.941 5.315 1.656 1.00 88.88 346 ALA A C 1
ATOM 2694 O O . ALA A 1 346 ? 17.021 6.208 2.498 1.00 88.88 346 ALA A O 1
ATOM 2695 N N . GLU A 1 347 ? 17.980 4.539 1.342 1.00 91.00 347 GLU A N 1
ATOM 2696 C CA . GLU A 1 347 ? 19.272 4.591 2.039 1.00 91.00 347 GLU A CA 1
ATOM 2697 C C . GLU A 1 347 ? 19.953 5.959 1.901 1.00 91.00 347 GLU A C 1
ATOM 2699 O O . GLU A 1 347 ? 20.452 6.501 2.885 1.00 91.00 347 GLU A O 1
ATOM 2704 N N . LYS A 1 348 ? 19.894 6.582 0.714 1.00 87.62 348 LYS A N 1
ATOM 2705 C CA . LYS A 1 348 ? 20.365 7.968 0.512 1.00 87.62 348 LYS A CA 1
ATOM 2706 C C . LYS A 1 348 ? 19.593 8.998 1.342 1.00 87.62 348 LYS A C 1
ATOM 2708 O O . LYS A 1 348 ? 20.137 10.053 1.646 1.00 87.62 348 LYS A O 1
ATOM 2713 N N . ASN A 1 349 ? 18.343 8.706 1.695 1.00 84.25 349 ASN A N 1
ATOM 2714 C CA . ASN A 1 349 ? 17.489 9.548 2.533 1.00 84.25 349 ASN A CA 1
ATOM 2715 C C . ASN A 1 349 ? 17.506 9.123 4.014 1.00 84.25 349 ASN A C 1
ATOM 2717 O O . ASN A 1 349 ? 16.574 9.443 4.751 1.00 84.25 349 ASN A O 1
ATOM 2721 N N . ASN A 1 350 ? 18.569 8.440 4.457 1.00 90.00 350 ASN A N 1
ATOM 2722 C CA . ASN A 1 350 ? 18.769 7.987 5.838 1.00 90.00 350 ASN A CA 1
ATOM 2723 C C . ASN A 1 350 ? 17.712 6.986 6.339 1.00 90.00 350 ASN A C 1
ATOM 2725 O O . ASN A 1 350 ? 17.421 6.935 7.532 1.00 90.00 350 ASN A O 1
ATOM 2729 N N . ILE A 1 351 ? 17.145 6.176 5.443 1.00 94.50 351 ILE A N 1
ATOM 2730 C CA . ILE A 1 351 ? 16.305 5.025 5.791 1.00 94.50 351 ILE A CA 1
ATOM 2731 C C . ILE A 1 351 ? 17.138 3.769 5.507 1.00 94.50 351 ILE A C 1
ATOM 2733 O O . ILE A 1 351 ? 17.300 3.422 4.333 1.00 94.50 351 ILE A O 1
ATOM 2737 N N . PRO A 1 352 ? 17.704 3.093 6.525 1.00 95.12 352 PRO A N 1
ATOM 2738 C CA . PRO A 1 352 ? 18.626 1.972 6.334 1.00 95.12 352 PRO A CA 1
ATOM 2739 C C . PRO A 1 352 ? 17.870 0.690 5.942 1.00 95.12 352 PRO A C 1
ATOM 2741 O O . PRO A 1 352 ? 17.821 -0.290 6.679 1.00 95.12 352 PRO A O 1
ATOM 2744 N N . TRP A 1 353 ? 17.257 0.700 4.755 1.00 95.69 353 TRP A N 1
ATOM 2745 C CA . TRP A 1 353 ? 16.288 -0.299 4.299 1.00 95.69 353 TRP A CA 1
ATOM 2746 C C . TRP A 1 353 ? 16.796 -1.733 4.434 1.00 95.69 353 TRP A C 1
ATOM 2748 O O . TRP A 1 353 ? 16.112 -2.576 5.013 1.00 95.69 353 TRP A O 1
ATOM 2758 N N . ARG A 1 354 ? 17.993 -2.030 3.907 1.00 93.94 354 ARG A N 1
ATOM 2759 C CA . ARG A 1 354 ? 18.547 -3.392 3.947 1.00 93.94 354 ARG A CA 1
ATOM 2760 C C . ARG A 1 354 ? 18.867 -3.852 5.363 1.00 93.94 354 ARG A C 1
ATOM 2762 O O . ARG A 1 354 ? 18.710 -5.031 5.655 1.00 93.94 354 ARG A O 1
ATOM 2769 N N . GLU A 1 355 ? 19.308 -2.944 6.227 1.00 96.69 355 GLU A N 1
ATOM 2770 C CA . GLU A 1 355 ? 19.606 -3.253 7.625 1.00 96.69 355 GLU A CA 1
ATOM 2771 C C . GLU A 1 355 ? 18.323 -3.543 8.406 1.00 96.69 355 GLU A C 1
ATOM 2773 O O . GLU A 1 355 ? 18.247 -4.570 9.070 1.00 96.69 355 GLU A O 1
ATOM 2778 N N . MET A 1 356 ? 17.287 -2.713 8.242 1.00 96.69 356 MET A N 1
ATOM 2779 C CA . MET A 1 356 ? 15.978 -2.923 8.870 1.00 96.69 356 MET A CA 1
ATOM 2780 C C . MET A 1 356 ? 15.350 -4.254 8.446 1.00 96.69 356 MET A C 1
ATOM 2782 O O . MET A 1 356 ? 14.892 -5.026 9.287 1.00 96.69 356 MET A O 1
ATOM 2786 N N . ALA A 1 357 ? 15.371 -4.552 7.143 1.00 95.06 357 ALA A N 1
ATOM 2787 C CA . ALA A 1 357 ? 14.852 -5.815 6.632 1.00 95.06 357 ALA A CA 1
ATOM 2788 C C . ALA A 1 357 ? 15.651 -7.009 7.176 1.00 95.06 357 ALA A C 1
ATOM 2790 O O . ALA A 1 357 ? 15.074 -8.003 7.616 1.00 95.06 357 ALA A O 1
ATOM 2791 N N . LYS A 1 358 ? 16.984 -6.897 7.206 1.00 95.62 358 LYS A N 1
ATOM 2792 C CA . LYS A 1 358 ? 17.865 -7.915 7.783 1.00 95.62 358 LYS A CA 1
ATOM 2793 C C . LYS A 1 358 ? 17.573 -8.145 9.267 1.00 95.62 358 LYS A C 1
ATOM 2795 O O . LYS A 1 358 ? 17.485 -9.296 9.674 1.00 95.62 358 LYS A O 1
ATOM 2800 N N . GLU A 1 359 ? 17.369 -7.089 10.055 1.00 96.44 359 GLU A N 1
ATOM 2801 C CA . GLU A 1 359 ? 17.044 -7.202 11.482 1.00 96.44 359 GLU A CA 1
ATOM 2802 C C . GLU A 1 359 ? 15.774 -8.030 11.704 1.00 96.44 359 GLU A C 1
ATOM 2804 O O . GLU A 1 359 ? 15.745 -8.896 12.576 1.00 96.44 359 GLU A O 1
ATOM 2809 N N . VAL A 1 360 ? 14.735 -7.809 10.893 1.00 95.69 360 VAL A N 1
ATOM 2810 C CA . VAL A 1 360 ? 13.502 -8.604 10.959 1.00 95.69 360 VAL A CA 1
ATOM 2811 C C . VAL A 1 360 ? 13.772 -10.056 10.561 1.00 95.69 360 VAL A C 1
ATOM 2813 O O . VAL A 1 360 ? 13.388 -10.964 11.299 1.00 95.69 360 VAL A O 1
ATOM 2816 N N . LEU A 1 361 ? 14.459 -10.289 9.440 1.00 95.06 361 LEU A N 1
ATOM 2817 C CA . LEU A 1 361 ? 14.726 -11.635 8.916 1.00 95.06 361 LEU A CA 1
ATOM 2818 C C . LEU A 1 361 ? 15.659 -12.468 9.806 1.00 95.06 361 LEU A C 1
ATOM 2820 O O . LEU A 1 361 ? 15.562 -13.693 9.799 1.00 95.06 361 LEU A O 1
ATOM 2824 N N . GLU A 1 362 ? 16.545 -11.835 10.571 1.00 96.31 362 GLU A N 1
ATOM 2825 C CA . GLU A 1 362 ? 17.446 -12.500 11.524 1.00 96.31 362 GLU A CA 1
ATOM 2826 C C . GLU A 1 362 ? 16.866 -12.565 12.948 1.00 96.31 362 GLU A C 1
ATOM 2828 O O . GLU A 1 362 ? 17.501 -13.095 13.862 1.00 96.31 362 GLU A O 1
ATOM 2833 N N . SER A 1 363 ? 15.656 -12.040 13.156 1.00 94.38 363 SER A N 1
ATOM 2834 C CA . SER A 1 363 ? 14.976 -12.075 14.449 1.00 94.38 363 SER A CA 1
ATOM 2835 C C . SER A 1 363 ? 14.193 -13.369 14.684 1.00 94.38 363 SER A C 1
ATOM 2837 O O . SER A 1 363 ? 14.079 -14.252 13.838 1.00 94.38 363 SER A O 1
ATOM 2839 N N . GLU A 1 364 ? 13.568 -13.454 15.856 1.00 93.31 364 GLU A N 1
ATOM 2840 C CA . GLU A 1 364 ? 12.642 -14.528 16.207 1.00 93.31 364 GLU A CA 1
ATOM 2841 C C . GLU A 1 364 ? 11.216 -14.348 15.657 1.00 93.31 364 GLU A C 1
ATOM 2843 O O . GLU A 1 364 ? 10.310 -15.048 16.106 1.00 93.31 364 GLU A O 1
ATOM 2848 N N . VAL A 1 365 ? 11.008 -13.452 14.680 1.00 94.88 365 VAL A N 1
ATOM 2849 C CA . VAL A 1 365 ? 9.693 -13.166 14.070 1.00 94.88 365 VAL A CA 1
ATOM 2850 C C . VAL A 1 365 ? 8.944 -14.427 13.625 1.00 94.88 365 VAL A C 1
ATOM 2852 O O . VAL A 1 365 ? 7.727 -14.507 13.759 1.00 94.88 365 VAL A O 1
ATOM 2855 N N . TYR A 1 366 ? 9.669 -15.451 13.172 1.00 95.12 366 TYR A N 1
ATOM 2856 C CA . TYR A 1 366 ? 9.106 -16.722 12.715 1.00 95.12 366 TYR A CA 1
ATOM 2857 C C . TYR A 1 366 ? 8.299 -17.459 13.793 1.00 95.12 366 TYR A C 1
ATOM 2859 O O . TYR A 1 366 ? 7.383 -18.201 13.459 1.00 95.12 366 TYR A O 1
ATOM 2867 N N . LYS A 1 367 ? 8.603 -17.239 15.082 1.00 94.38 367 LYS A N 1
ATOM 2868 C CA . LYS A 1 367 ? 7.867 -17.845 16.205 1.00 94.38 367 LYS A CA 1
ATOM 2869 C C . LYS A 1 367 ? 6.464 -17.259 16.378 1.00 94.38 367 LYS A C 1
ATOM 2871 O O . LYS A 1 367 ? 5.616 -17.893 16.996 1.00 94.38 367 LYS A O 1
ATOM 2876 N N . GLU A 1 368 ? 6.226 -16.049 15.873 1.00 95.94 368 GLU A N 1
ATOM 2877 C CA . GLU A 1 368 ? 4.926 -15.378 15.976 1.00 95.94 368 GLU A CA 1
ATOM 2878 C C . GLU A 1 368 ? 3.905 -15.959 14.993 1.00 95.94 368 GLU A C 1
ATOM 2880 O O . GLU A 1 368 ? 2.708 -15.950 15.285 1.00 95.94 368 GLU A O 1
ATOM 2885 N N . LEU A 1 369 ? 4.373 -16.522 13.872 1.00 94.25 369 LEU A N 1
ATOM 2886 C CA . LEU A 1 369 ? 3.524 -16.979 12.775 1.00 94.25 369 LEU A CA 1
ATOM 2887 C C . LEU A 1 369 ? 2.461 -17.980 13.232 1.00 94.25 369 LEU A C 1
ATOM 2889 O O . LEU A 1 369 ? 1.278 -17.759 12.983 1.00 94.25 369 LEU A O 1
ATOM 2893 N N . ASP A 1 370 ? 2.854 -19.027 13.960 1.00 91.94 370 ASP A N 1
ATOM 2894 C CA . ASP A 1 370 ? 1.933 -20.081 14.407 1.00 91.94 370 ASP A CA 1
ATOM 2895 C C . ASP A 1 370 ? 0.825 -19.551 15.327 1.00 91.94 370 ASP A C 1
ATOM 2897 O O . ASP A 1 370 ? -0.292 -20.062 15.316 1.00 91.94 370 ASP A O 1
ATOM 2901 N N . SER A 1 371 ? 1.120 -18.507 16.107 1.00 93.25 371 SER A N 1
ATOM 2902 C CA . SER A 1 371 ? 0.152 -17.879 17.015 1.00 93.25 371 SER A CA 1
ATOM 2903 C C . SER A 1 371 ? -0.814 -16.914 16.325 1.00 93.25 371 SER A C 1
ATOM 2905 O O . SER A 1 371 ? -1.882 -16.623 16.863 1.00 93.25 371 SER A O 1
ATOM 2907 N N . ILE A 1 372 ? -0.437 -16.410 15.150 1.00 95.00 372 ILE A N 1
ATOM 2908 C CA . ILE A 1 372 ? -1.154 -15.366 14.414 1.00 95.00 372 ILE A CA 1
ATOM 2909 C C . ILE A 1 372 ? -1.968 -15.961 13.265 1.00 95.00 372 ILE A C 1
ATOM 2911 O O . ILE A 1 372 ? -3.061 -15.479 12.956 1.00 95.00 372 ILE A O 1
ATOM 2915 N N . GLN A 1 373 ? -1.440 -16.991 12.605 1.00 96.19 373 GLN A N 1
ATOM 2916 C CA . GLN A 1 373 ? -2.020 -17.507 11.378 1.00 96.19 373 GLN A CA 1
ATOM 2917 C C . GLN A 1 373 ? -3.352 -18.224 11.635 1.00 96.19 373 GLN A C 1
ATOM 2919 O O . GLN A 1 373 ? -3.450 -19.223 12.342 1.00 96.19 373 GLN A O 1
ATOM 2924 N N . ASN A 1 374 ? -4.404 -17.733 10.992 1.00 96.19 374 ASN A N 1
ATOM 2925 C CA . ASN A 1 374 ? -5.634 -18.476 10.783 1.00 96.19 374 ASN A CA 1
ATOM 2926 C C . ASN A 1 374 ? -5.580 -19.291 9.475 1.00 96.19 374 ASN A C 1
ATOM 2928 O O . ASN A 1 374 ? -5.695 -18.735 8.386 1.00 96.19 374 ASN A O 1
ATOM 2932 N N . ASN A 1 375 ? -5.477 -20.617 9.587 1.00 94.38 375 ASN A N 1
ATOM 2933 C CA . ASN A 1 375 ? -5.441 -21.535 8.436 1.00 94.38 375 ASN A CA 1
ATOM 2934 C C . ASN A 1 375 ? -6.780 -21.663 7.685 1.00 94.38 375 ASN A C 1
ATOM 2936 O O . ASN A 1 375 ? -6.840 -22.328 6.656 1.00 94.38 375 ASN A O 1
ATOM 2940 N N . SER A 1 376 ? -7.855 -21.053 8.193 1.00 94.81 376 SER A N 1
ATOM 2941 C CA . SER A 1 376 ? -9.170 -21.051 7.538 1.00 94.81 376 SER A CA 1
ATOM 2942 C C . SER A 1 376 ? -9.367 -19.854 6.601 1.00 94.81 376 SER A C 1
ATOM 2944 O O . SER A 1 376 ? -10.418 -19.743 5.974 1.00 94.81 376 SER A O 1
ATOM 2946 N N . VAL A 1 377 ? -8.397 -18.934 6.524 1.00 94.69 377 VAL A N 1
ATOM 2947 C CA . VAL A 1 377 ? -8.474 -17.755 5.652 1.00 94.69 377 VAL A CA 1
ATOM 2948 C C . VAL A 1 377 ? -8.399 -18.188 4.192 1.00 94.69 377 VAL A C 1
ATOM 2950 O O . VAL A 1 377 ? -7.452 -18.849 3.770 1.00 94.69 377 VAL A O 1
ATOM 2953 N N . VAL A 1 378 ? -9.397 -17.776 3.411 1.00 92.69 378 VAL A N 1
ATOM 2954 C CA . VAL A 1 378 ? -9.402 -17.933 1.956 1.00 92.69 378 VAL A CA 1
ATOM 2955 C C . VAL A 1 378 ? -8.962 -16.617 1.331 1.00 92.69 378 VAL A C 1
ATOM 2957 O O . VAL A 1 378 ? -9.674 -15.613 1.406 1.00 92.69 378 VAL A O 1
ATOM 2960 N N . TYR A 1 379 ? -7.783 -16.627 0.714 1.00 93.31 379 TYR A N 1
ATOM 2961 C CA . TYR A 1 379 ? -7.233 -15.458 0.039 1.00 93.31 379 TYR A CA 1
ATOM 2962 C C . TYR A 1 379 ? -8.042 -15.118 -1.213 1.00 93.31 379 TYR A C 1
ATOM 2964 O O . TYR A 1 379 ? -8.288 -16.010 -2.033 1.00 93.31 379 TYR A O 1
ATOM 2972 N N . PRO A 1 380 ? -8.447 -13.851 -1.400 1.00 92.31 380 PRO A N 1
ATOM 2973 C CA . PRO A 1 380 ? -9.039 -13.447 -2.659 1.00 92.31 380 PRO A CA 1
ATOM 2974 C C . PRO A 1 380 ? -7.984 -13.512 -3.774 1.00 92.31 380 PRO A C 1
ATOM 2976 O O . PRO A 1 380 ? -6.816 -13.185 -3.575 1.00 92.31 380 PRO A O 1
ATOM 2979 N N . ASP A 1 381 ? -8.420 -13.915 -4.964 1.00 88.69 381 ASP A N 1
ATOM 2980 C CA . ASP A 1 381 ? -7.632 -13.979 -6.201 1.00 88.69 381 ASP A CA 1
ATOM 2981 C C . ASP A 1 381 ? -6.826 -12.703 -6.466 1.00 88.69 381 ASP A C 1
ATOM 2983 O O . ASP A 1 381 ? -5.656 -12.781 -6.835 1.00 88.69 381 ASP A O 1
ATOM 2987 N N . TYR A 1 382 ? -7.420 -11.530 -6.220 1.00 88.25 382 TYR A N 1
ATOM 2988 C CA . TYR A 1 382 ? -6.745 -10.259 -6.451 1.00 88.25 382 TYR A CA 1
ATOM 2989 C C . TYR A 1 382 ? -5.508 -10.080 -5.561 1.00 88.25 382 TYR A C 1
ATOM 2991 O O . TYR A 1 382 ? -4.540 -9.487 -6.023 1.00 88.25 382 TYR A O 1
ATOM 2999 N N . TYR A 1 383 ? -5.510 -10.629 -4.339 1.00 89.56 383 TYR A N 1
ATOM 3000 C CA . TYR A 1 383 ? -4.420 -10.510 -3.361 1.00 89.56 383 TYR A CA 1
ATOM 3001 C C . TYR A 1 383 ? -3.263 -11.485 -3.625 1.00 89.56 383 TYR A C 1
ATOM 3003 O O . TYR A 1 383 ? -2.148 -11.270 -3.157 1.00 89.56 383 TYR A O 1
ATOM 3011 N N . LEU A 1 384 ? -3.508 -12.546 -4.400 1.00 84.38 384 LEU A N 1
ATOM 3012 C CA . LEU A 1 384 ? -2.480 -13.506 -4.819 1.00 84.38 384 LEU A CA 1
ATOM 3013 C C . LEU A 1 384 ? -1.645 -13.006 -6.008 1.00 84.38 384 LEU A C 1
ATOM 3015 O O . LEU A 1 384 ? -0.709 -13.682 -6.438 1.00 84.38 384 LEU A O 1
ATOM 3019 N N . ASN A 1 385 ? -1.978 -11.837 -6.556 1.00 78.19 385 ASN A N 1
ATOM 3020 C CA . ASN A 1 385 ? -1.204 -11.229 -7.627 1.00 78.19 385 ASN A CA 1
ATOM 3021 C C . ASN A 1 385 ? 0.129 -10.660 -7.110 1.00 78.19 385 ASN A C 1
ATOM 3023 O O . ASN A 1 385 ? 0.253 -10.303 -5.938 1.00 78.19 385 ASN A O 1
ATOM 3027 N N . PRO A 1 386 ? 1.139 -10.510 -7.982 1.00 74.62 386 PRO A N 1
ATOM 3028 C CA . PRO A 1 386 ? 2.337 -9.755 -7.642 1.00 74.62 386 PRO A CA 1
ATOM 3029 C C . PRO A 1 386 ? 1.995 -8.292 -7.300 1.00 74.62 386 PRO A C 1
ATOM 3031 O O . PRO A 1 386 ? 1.348 -7.609 -8.091 1.00 74.62 386 PRO A O 1
ATOM 3034 N N . PHE A 1 387 ? 2.489 -7.801 -6.161 1.00 71.88 387 PHE A N 1
ATOM 3035 C CA . PHE A 1 387 ? 2.318 -6.422 -5.671 1.00 71.88 387 PHE A CA 1
ATOM 3036 C C . PHE A 1 387 ? 3.665 -5.803 -5.305 1.00 71.88 387 PHE A C 1
ATOM 3038 O O . PHE A 1 387 ? 4.609 -6.530 -4.999 1.00 71.88 387 PHE A O 1
ATOM 3045 N N . HIS A 1 388 ? 3.767 -4.468 -5.312 1.00 67.75 388 HIS A N 1
ATOM 3046 C CA . HIS A 1 388 ? 4.866 -3.713 -4.673 1.00 67.75 388 HIS A CA 1
ATOM 3047 C C . HIS A 1 388 ? 6.284 -4.134 -5.069 1.00 67.75 388 HIS A C 1
ATOM 3049 O O . HIS A 1 388 ? 7.233 -4.038 -4.296 1.00 67.75 388 HIS A O 1
ATOM 3055 N N . ALA A 1 389 ? 6.439 -4.597 -6.305 1.00 68.38 389 ALA A N 1
ATOM 3056 C CA . ALA A 1 389 ? 7.683 -5.152 -6.818 1.00 68.38 389 ALA A CA 1
ATOM 3057 C C . ALA A 1 389 ? 8.145 -6.501 -6.202 1.00 68.38 389 ALA A C 1
ATOM 3059 O O . ALA A 1 389 ? 9.292 -6.895 -6.421 1.00 68.38 389 ALA A O 1
ATOM 3060 N N . TYR A 1 390 ? 7.250 -7.268 -5.566 1.00 77.06 390 TYR A N 1
ATOM 3061 C CA . TYR A 1 390 ? 7.463 -8.657 -5.124 1.00 77.06 390 TYR A CA 1
ATOM 3062 C C . TYR A 1 390 ? 6.798 -9.654 -6.079 1.00 77.06 390 TYR A C 1
ATOM 3064 O O . TYR A 1 390 ? 5.651 -9.467 -6.486 1.00 77.06 390 TYR A O 1
ATOM 3072 N N . ASP A 1 391 ? 7.516 -10.693 -6.510 1.00 69.06 391 ASP A N 1
ATOM 3073 C CA . ASP A 1 391 ? 6.997 -11.698 -7.461 1.00 69.06 391 ASP A CA 1
ATOM 3074 C C . ASP A 1 391 ? 5.919 -12.597 -6.853 1.00 69.06 391 ASP A C 1
ATOM 3076 O O . ASP A 1 391 ? 4.972 -12.961 -7.540 1.00 69.06 391 ASP A O 1
ATOM 3080 N N . GLU A 1 392 ? 6.020 -12.858 -5.555 1.00 71.94 392 GLU A N 1
ATOM 3081 C CA . GLU A 1 392 ? 5.095 -13.689 -4.775 1.00 71.94 392 GLU A CA 1
ATOM 3082 C C . GLU A 1 392 ? 4.051 -12.846 -4.004 1.00 71.94 392 GLU A C 1
ATOM 3084 O O . GLU A 1 392 ? 3.305 -13.365 -3.176 1.00 71.94 392 GLU A O 1
ATOM 3089 N N . GLY A 1 393 ? 4.002 -11.530 -4.252 1.00 83.56 393 GLY A N 1
ATOM 3090 C CA . GLY A 1 393 ? 3.094 -10.607 -3.567 1.00 83.56 393 GLY A CA 1
ATOM 3091 C C . GLY A 1 393 ? 3.405 -10.426 -2.073 1.00 83.56 393 GLY A C 1
ATOM 3092 O O . GLY A 1 393 ? 4.554 -10.523 -1.633 1.00 83.56 393 GLY A O 1
ATOM 3093 N N . ASN A 1 394 ? 2.363 -10.136 -1.288 1.00 88.75 394 ASN A N 1
ATOM 3094 C CA . ASN A 1 394 ? 2.468 -9.775 0.134 1.00 88.75 394 ASN A CA 1
ATOM 3095 C C . ASN A 1 394 ? 2.568 -10.987 1.089 1.00 88.75 394 ASN A C 1
ATOM 3097 O O . ASN A 1 394 ? 2.749 -10.816 2.299 1.00 88.75 394 ASN A O 1
ATOM 3101 N N . LEU A 1 395 ? 2.478 -12.217 0.571 1.00 91.31 395 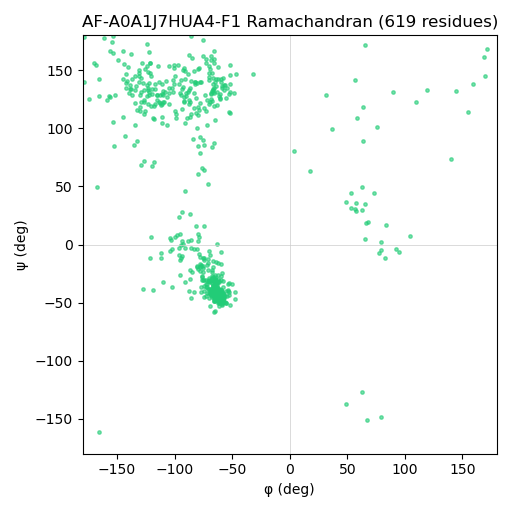LEU A N 1
ATOM 3102 C CA . LEU A 1 395 ? 2.519 -13.462 1.351 1.00 91.31 395 LEU A CA 1
ATOM 3103 C C . LEU A 1 395 ? 3.944 -14.016 1.502 1.00 91.31 395 LEU A C 1
ATOM 3105 O O . LEU A 1 395 ? 4.187 -15.206 1.319 1.00 91.31 395 LEU A O 1
ATOM 3109 N N . THR A 1 396 ? 4.901 -13.146 1.841 1.00 92.12 396 THR A N 1
ATOM 3110 C CA . THR A 1 396 ? 6.310 -13.528 2.008 1.00 92.12 396 THR A CA 1
ATOM 3111 C C . THR A 1 396 ? 6.982 -12.822 3.181 1.00 92.12 396 THR A C 1
ATOM 3113 O O . THR A 1 396 ? 6.657 -11.684 3.529 1.00 92.12 396 THR A O 1
ATOM 3116 N N . TRP A 1 397 ? 8.008 -13.465 3.750 1.00 93.94 397 TRP A N 1
ATOM 3117 C CA . TRP A 1 397 ? 8.873 -12.844 4.760 1.00 93.94 397 TRP A CA 1
ATOM 3118 C C . TRP A 1 397 ? 9.645 -11.641 4.224 1.00 93.94 397 TRP A C 1
ATOM 3120 O O . TRP A 1 397 ? 9.875 -10.687 4.962 1.00 93.94 397 TRP A O 1
ATOM 3130 N N . GLN A 1 398 ? 10.029 -11.666 2.947 1.00 91.12 398 GLN A N 1
ATOM 3131 C CA . GLN A 1 398 ? 10.748 -10.561 2.325 1.00 91.12 398 GLN A CA 1
ATOM 3132 C C . GLN A 1 398 ? 9.876 -9.304 2.253 1.00 91.12 398 GLN A C 1
ATOM 3134 O O . GLN A 1 398 ? 10.319 -8.245 2.691 1.00 91.12 398 GLN A O 1
ATOM 3139 N N . ALA A 1 399 ? 8.633 -9.424 1.775 1.00 92.12 399 ALA A N 1
ATOM 3140 C CA . ALA A 1 399 ? 7.694 -8.306 1.775 1.00 92.12 399 ALA A CA 1
ATOM 3141 C C . ALA A 1 399 ? 7.449 -7.796 3.205 1.00 92.12 399 ALA A C 1
ATOM 3143 O O . ALA A 1 399 ? 7.466 -6.590 3.445 1.00 92.12 399 ALA A O 1
ATOM 3144 N N . ALA A 1 400 ? 7.295 -8.706 4.175 1.00 96.19 400 ALA A N 1
ATOM 3145 C CA . ALA A 1 400 ? 7.043 -8.348 5.571 1.00 96.19 400 ALA A CA 1
ATOM 3146 C C . ALA A 1 400 ? 8.207 -7.586 6.217 1.00 96.19 400 ALA A C 1
ATOM 3148 O O . ALA A 1 400 ? 7.995 -6.595 6.914 1.00 96.19 400 ALA A O 1
ATOM 3149 N N . ALA A 1 401 ? 9.439 -8.023 5.962 1.00 95.81 401 ALA A N 1
ATOM 3150 C CA . ALA A 1 401 ? 10.646 -7.377 6.463 1.00 95.81 401 ALA A CA 1
ATOM 3151 C C . ALA A 1 401 ? 10.883 -5.992 5.837 1.00 95.81 401 ALA A C 1
ATOM 3153 O O . ALA A 1 401 ? 11.465 -5.112 6.468 1.00 95.81 401 ALA A O 1
ATOM 3154 N N . GLU A 1 402 ? 10.416 -5.782 4.606 1.00 95.25 402 GLU A N 1
ATOM 3155 C CA . GLU A 1 402 ? 10.617 -4.544 3.849 1.00 95.25 402 GLU A CA 1
ATOM 3156 C C . GLU A 1 402 ? 9.449 -3.551 3.948 1.00 95.25 402 GLU A C 1
ATOM 3158 O O . GLU A 1 402 ? 9.592 -2.395 3.546 1.00 95.25 402 GLU A O 1
ATOM 3163 N N . ALA A 1 403 ? 8.317 -3.949 4.534 1.00 95.56 403 ALA A N 1
ATOM 3164 C CA . ALA A 1 403 ? 7.118 -3.117 4.638 1.00 95.56 403 ALA A CA 1
ATOM 3165 C C . ALA A 1 403 ? 7.344 -1.806 5.419 1.00 95.56 403 ALA A C 1
ATOM 3167 O O . ALA A 1 403 ? 6.857 -0.741 5.030 1.00 95.56 403 ALA A O 1
ATOM 3168 N N . GLU A 1 404 ? 8.108 -1.846 6.511 1.00 95.69 404 GLU A N 1
ATOM 3169 C CA . GLU A 1 404 ? 8.407 -0.650 7.308 1.00 95.69 404 GLU A CA 1
ATOM 3170 C C . GLU A 1 404 ? 9.321 0.352 6.582 1.00 95.69 404 GLU A C 1
ATOM 3172 O O . GLU A 1 404 ? 8.915 1.513 6.455 1.00 95.69 404 GLU A O 1
ATOM 3177 N N . PRO A 1 405 ? 10.499 -0.028 6.045 1.00 95.50 405 PRO A N 1
ATOM 3178 C CA . PRO A 1 405 ? 11.317 0.919 5.289 1.00 95.50 405 PRO A CA 1
ATOM 3179 C C . PRO A 1 405 ? 10.632 1.399 3.993 1.00 95.50 405 PRO A C 1
ATOM 3181 O O . PRO A 1 405 ? 10.829 2.553 3.590 1.00 95.50 405 PRO A O 1
ATOM 3184 N N . ALA A 1 406 ? 9.756 0.586 3.385 1.00 92.44 406 ALA A N 1
ATOM 3185 C CA . ALA A 1 406 ? 8.874 1.020 2.298 1.00 92.44 406 ALA A CA 1
ATOM 3186 C C . ALA A 1 406 ? 7.925 2.138 2.742 1.00 92.44 406 ALA A C 1
ATOM 3188 O O . ALA A 1 406 ? 7.881 3.203 2.117 1.00 92.44 406 ALA A O 1
ATOM 3189 N N . THR A 1 407 ? 7.244 1.941 3.873 1.00 93.50 407 THR A N 1
ATOM 3190 C CA . THR A 1 407 ? 6.346 2.940 4.467 1.00 93.50 407 THR A CA 1
ATOM 3191 C C . THR A 1 407 ? 7.096 4.233 4.798 1.00 93.50 407 THR A C 1
ATOM 3193 O O . THR A 1 407 ? 6.634 5.325 4.472 1.00 93.50 407 THR A O 1
ATOM 3196 N N . MET A 1 408 ? 8.291 4.137 5.383 1.00 93.94 408 MET A N 1
ATOM 3197 C CA . MET A 1 408 ? 9.143 5.296 5.679 1.00 93.94 408 MET A CA 1
ATOM 3198 C C . MET A 1 408 ? 9.518 6.082 4.418 1.00 93.94 408 MET A C 1
ATOM 3200 O O . MET A 1 408 ? 9.514 7.315 4.421 1.00 93.94 408 MET A O 1
ATOM 3204 N N . SER A 1 409 ? 9.794 5.378 3.321 1.00 91.50 409 SER A N 1
ATOM 3205 C CA . SER A 1 409 ? 10.133 5.992 2.035 1.00 91.50 409 SER A CA 1
ATOM 3206 C C . SER A 1 409 ? 8.942 6.728 1.420 1.00 91.50 409 SER A C 1
ATOM 3208 O O . SER A 1 409 ? 9.101 7.834 0.899 1.00 91.50 409 SER A O 1
ATOM 3210 N N . MET A 1 410 ? 7.739 6.149 1.514 1.00 90.69 410 MET A N 1
ATOM 3211 C CA . MET A 1 410 ? 6.491 6.806 1.114 1.00 90.69 410 MET A CA 1
ATOM 3212 C C . MET A 1 410 ? 6.260 8.083 1.929 1.00 90.69 410 MET A C 1
ATOM 3214 O O . MET A 1 410 ? 6.019 9.148 1.360 1.00 90.69 410 MET A O 1
ATOM 3218 N N . VAL A 1 411 ? 6.405 8.002 3.252 1.00 92.06 411 VAL A N 1
ATOM 3219 C CA . VAL A 1 411 ? 6.205 9.136 4.162 1.00 92.06 411 VAL A CA 1
ATOM 3220 C C . VAL A 1 411 ? 7.185 10.271 3.864 1.00 92.06 411 VAL A C 1
ATOM 3222 O O . VAL A 1 411 ? 6.771 11.424 3.733 1.00 92.06 411 VAL A O 1
ATOM 3225 N N . LYS A 1 412 ? 8.473 9.964 3.668 1.00 90.19 412 LYS A N 1
ATOM 3226 C CA . LYS A 1 412 ? 9.477 10.974 3.304 1.00 90.19 412 LYS A CA 1
ATOM 3227 C C . LYS A 1 412 ? 9.199 11.606 1.936 1.00 90.19 412 LYS A C 1
ATOM 3229 O O . LYS A 1 412 ? 9.500 12.777 1.736 1.00 90.19 412 LYS A O 1
ATOM 3234 N N . ARG A 1 413 ? 8.592 10.869 1.000 1.00 88.31 413 ARG A N 1
ATOM 3235 C CA . ARG A 1 413 ? 8.162 11.397 -0.307 1.00 88.31 413 ARG A CA 1
ATOM 3236 C C . ARG A 1 413 ? 6.936 12.311 -0.203 1.00 88.31 413 ARG A C 1
ATOM 3238 O O . ARG A 1 413 ? 6.817 13.250 -0.990 1.00 88.31 413 ARG A O 1
ATOM 3245 N N . ALA A 1 414 ? 6.024 12.025 0.722 1.00 89.50 414 ALA A N 1
ATOM 3246 C CA . ALA A 1 414 ? 4.843 12.847 0.974 1.00 89.50 414 ALA A CA 1
ATOM 3247 C C . ALA A 1 414 ? 5.199 14.144 1.714 1.00 89.50 414 ALA A C 1
ATOM 3249 O O . ALA A 1 414 ? 4.710 15.210 1.347 1.00 89.50 414 ALA A O 1
ATOM 3250 N N . ILE A 1 415 ? 6.114 14.065 2.686 1.00 92.44 415 ILE A N 1
ATOM 3251 C CA . ILE A 1 415 ? 6.577 15.191 3.508 1.00 92.44 415 ILE A CA 1
ATOM 3252 C C . ILE A 1 415 ? 8.097 15.395 3.312 1.00 92.44 415 ILE A C 1
ATOM 3254 O O . ILE A 1 415 ? 8.894 15.159 4.226 1.00 92.44 415 ILE A O 1
ATOM 3258 N N . PRO A 1 416 ? 8.554 15.825 2.117 1.00 88.31 416 PRO A N 1
ATOM 3259 C CA . PRO A 1 416 ? 9.985 15.929 1.814 1.00 88.31 416 PRO A CA 1
ATOM 3260 C C . PRO A 1 416 ? 10.697 16.982 2.667 1.00 88.31 416 PRO A C 1
ATOM 3262 O O . PRO A 1 416 ? 11.870 16.807 3.003 1.00 88.31 416 PRO A O 1
ATOM 3265 N N . TYR A 1 417 ? 9.968 18.026 3.067 1.00 87.62 417 TYR A N 1
ATOM 3266 C CA . TYR A 1 417 ? 10.457 19.148 3.868 1.00 87.62 417 TYR A CA 1
ATOM 3267 C C . TYR A 1 417 ? 10.672 18.814 5.350 1.00 87.62 417 TYR A C 1
ATOM 3269 O O . TYR A 1 417 ? 11.296 19.604 6.052 1.00 87.62 417 TYR A O 1
ATOM 3277 N N . ALA A 1 418 ? 10.189 17.667 5.841 1.00 90.25 418 ALA A N 1
ATOM 3278 C CA . ALA A 1 418 ? 10.414 17.278 7.229 1.00 90.25 418 ALA A CA 1
ATOM 3279 C C . ALA A 1 418 ? 11.911 16.992 7.489 1.00 90.25 418 ALA A C 1
ATOM 3281 O O . ALA A 1 418 ? 12.514 16.208 6.743 1.00 90.25 418 ALA A O 1
ATOM 3282 N N . PRO A 1 419 ? 12.506 17.559 8.554 1.00 89.44 419 PRO A N 1
ATOM 3283 C CA . PRO A 1 419 ? 13.895 17.325 8.957 1.00 89.44 419 PRO A CA 1
ATOM 3284 C C . PRO A 1 419 ? 14.270 15.850 9.141 1.00 89.44 419 PRO A C 1
ATOM 3286 O O . PRO A 1 419 ? 15.397 15.456 8.846 1.00 89.44 419 PRO A O 1
ATOM 3289 N N . SER A 1 420 ? 13.331 15.022 9.603 1.00 91.69 420 SER A N 1
ATOM 3290 C CA . SER A 1 420 ? 13.537 13.589 9.836 1.00 91.69 420 SER A CA 1
ATOM 3291 C C . SER A 1 420 ? 12.345 12.757 9.364 1.00 91.69 420 SER A C 1
ATOM 3293 O O . SER A 1 420 ? 11.250 13.276 9.145 1.00 91.69 420 SER A O 1
ATOM 3295 N N . VAL A 1 421 ? 12.549 11.447 9.213 1.00 90.62 421 VAL A N 1
ATOM 3296 C CA . VAL A 1 421 ? 11.472 10.510 8.855 1.00 90.62 421 VAL A CA 1
ATOM 3297 C C . VAL A 1 421 ? 10.465 10.344 9.997 1.00 90.62 421 VAL A C 1
ATOM 3299 O O . VAL A 1 421 ? 9.275 10.163 9.744 1.00 90.62 421 VAL A O 1
ATOM 3302 N N . ASP A 1 422 ? 10.912 10.458 11.247 1.00 90.25 422 ASP A N 1
ATOM 3303 C CA . ASP A 1 422 ? 10.028 10.418 12.415 1.00 90.25 422 ASP A CA 1
ATOM 3304 C C . ASP A 1 422 ? 9.093 11.627 12.438 1.00 90.25 422 ASP A C 1
ATOM 3306 O O . ASP A 1 422 ? 7.890 11.484 12.642 1.00 90.25 422 ASP A O 1
ATOM 3310 N N . GLU A 1 423 ? 9.629 12.817 12.166 1.00 92.25 423 GLU A N 1
ATOM 3311 C CA . GLU A 1 423 ? 8.833 14.039 12.062 1.00 92.25 423 GLU A CA 1
ATOM 3312 C C . GLU A 1 423 ? 7.897 13.993 10.850 1.00 92.25 423 GLU A C 1
ATOM 3314 O O . GLU A 1 423 ? 6.722 14.335 10.964 1.00 92.25 423 GLU A O 1
ATOM 3319 N N . ALA A 1 424 ? 8.367 13.472 9.712 1.00 93.31 424 ALA A N 1
ATOM 3320 C CA . ALA A 1 424 ? 7.523 13.229 8.546 1.00 93.31 424 ALA A CA 1
ATOM 3321 C C . ALA A 1 424 ? 6.337 12.307 8.886 1.00 93.31 424 ALA A C 1
ATOM 3323 O O . ALA A 1 424 ? 5.204 12.598 8.502 1.00 93.31 424 ALA A O 1
ATOM 3324 N N . ASN A 1 425 ? 6.576 11.229 9.645 1.00 92.75 425 ASN A N 1
ATOM 3325 C CA . ASN A 1 425 ? 5.522 10.329 10.118 1.00 92.75 425 ASN A CA 1
ATOM 3326 C C . ASN A 1 425 ? 4.563 11.035 11.075 1.00 92.75 425 ASN A C 1
ATOM 3328 O O . ASN A 1 425 ? 3.357 10.849 10.957 1.00 92.75 425 ASN A O 1
ATOM 3332 N N . GLN A 1 426 ? 5.070 11.842 12.006 1.00 92.38 426 GLN A N 1
ATOM 3333 C CA . GLN A 1 426 ? 4.231 12.594 12.941 1.00 92.38 426 GLN A CA 1
ATOM 3334 C C . GLN A 1 426 ? 3.327 13.593 12.220 1.00 92.38 426 GLN A C 1
ATOM 3336 O O . GLN A 1 426 ? 2.146 13.667 12.544 1.00 92.38 426 GLN A O 1
ATOM 3341 N N . VAL A 1 427 ? 3.844 14.312 11.221 1.00 93.12 427 VAL A N 1
ATOM 3342 C CA . VAL A 1 427 ? 3.055 15.258 10.421 1.00 93.12 427 VAL A CA 1
ATOM 3343 C C . VAL A 1 427 ? 2.005 14.514 9.605 1.00 93.12 427 VAL A C 1
ATOM 3345 O O . VAL A 1 427 ? 0.811 14.754 9.774 1.00 93.12 427 VAL A O 1
ATOM 3348 N N . LEU A 1 428 ? 2.438 13.573 8.760 1.00 94.44 428 LEU A N 1
ATOM 3349 C CA . LEU A 1 428 ? 1.535 12.836 7.880 1.00 94.44 428 LEU A CA 1
ATOM 3350 C C . LEU A 1 428 ? 0.465 12.110 8.693 1.00 94.44 428 LEU A C 1
ATOM 3352 O O . LEU A 1 428 ? -0.718 12.227 8.383 1.00 94.44 428 LEU A O 1
ATOM 3356 N N . ARG A 1 429 ? 0.856 11.407 9.767 1.00 94.38 429 ARG A N 1
ATOM 3357 C CA . ARG A 1 429 ? -0.089 10.629 10.571 1.00 94.38 429 ARG A CA 1
ATOM 3358 C C . ARG A 1 429 ? -0.936 11.461 11.516 1.00 94.38 429 ARG A C 1
ATOM 3360 O O . ARG A 1 429 ? -2.117 11.178 11.685 1.00 94.38 429 ARG A O 1
ATOM 3367 N N . GLY A 1 430 ? -0.360 12.510 12.089 1.00 95.19 430 GLY A N 1
ATOM 3368 C CA . GLY A 1 430 ? -1.080 13.449 12.939 1.00 95.19 430 GLY A CA 1
ATOM 3369 C C . GLY A 1 430 ? -2.208 14.152 12.190 1.00 95.19 430 GLY A C 1
ATOM 3370 O O . GLY A 1 430 ? -3.296 14.293 12.741 1.00 95.19 430 GLY A O 1
ATOM 3371 N N . ASN A 1 431 ? -1.991 14.526 10.927 1.00 95.38 431 ASN A N 1
ATOM 3372 C CA . ASN A 1 431 ? -3.002 15.214 10.127 1.00 95.38 431 ASN A CA 1
ATOM 3373 C C . ASN A 1 431 ? -4.260 14.368 9.905 1.00 95.38 431 ASN A C 1
ATOM 3375 O O . ASN A 1 431 ? -5.365 14.856 10.151 1.00 95.38 431 ASN A O 1
ATOM 3379 N N . TRP A 1 432 ? -4.120 13.104 9.492 1.00 94.56 432 TRP A N 1
ATOM 3380 C CA . TRP A 1 432 ? -5.298 12.253 9.295 1.00 94.56 432 TRP A CA 1
ATOM 3381 C C . TRP A 1 432 ? -5.934 11.818 10.618 1.00 94.56 432 TRP A C 1
ATOM 3383 O O . TRP A 1 432 ? -7.155 11.840 10.727 1.00 94.56 432 TRP A O 1
ATOM 3393 N N . LEU A 1 433 ? -5.153 11.544 11.671 1.00 96.75 433 LEU A N 1
ATOM 3394 C CA . LEU A 1 433 ? -5.710 11.279 13.005 1.00 96.75 433 LEU A CA 1
ATOM 3395 C C . LEU A 1 433 ? -6.534 12.456 13.543 1.00 96.75 433 LEU A C 1
ATOM 3397 O O . LEU A 1 433 ? -7.583 12.252 14.153 1.00 96.75 433 LEU A O 1
ATOM 3401 N N . ASN A 1 434 ? -6.081 13.689 13.307 1.00 95.81 434 ASN A N 1
ATOM 3402 C CA . ASN A 1 434 ? -6.839 14.881 13.668 1.00 95.81 434 ASN A CA 1
ATOM 3403 C C . ASN A 1 434 ? -8.114 15.000 12.824 1.00 95.81 434 ASN A C 1
ATOM 3405 O O . ASN A 1 434 ? -9.163 15.318 13.374 1.00 95.81 434 ASN A O 1
ATOM 3409 N N . ALA A 1 435 ? -8.063 14.700 11.522 1.00 96.25 435 ALA A N 1
ATOM 3410 C CA . ALA A 1 435 ? -9.257 14.672 10.675 1.00 96.25 435 ALA A CA 1
ATOM 3411 C C . ALA A 1 435 ? -10.315 13.687 11.205 1.00 96.25 435 ALA A C 1
ATOM 3413 O O . ALA A 1 435 ? -11.489 14.043 11.304 1.00 96.25 435 ALA A O 1
ATOM 3414 N N . ILE A 1 436 ? -9.887 12.489 11.618 1.00 96.88 436 ILE A N 1
ATOM 3415 C CA . ILE A 1 436 ? -10.753 11.472 12.232 1.00 96.88 436 ILE A CA 1
ATOM 3416 C C . ILE A 1 436 ? -11.378 11.982 13.523 1.00 96.88 436 ILE A C 1
ATOM 3418 O O . ILE A 1 436 ? -12.593 11.903 13.689 1.00 96.88 436 ILE A O 1
ATOM 3422 N N . GLU A 1 437 ? -10.556 12.485 14.444 1.00 95.50 437 GLU A N 1
ATOM 3423 C CA . GLU A 1 437 ? -11.017 12.940 15.754 1.00 95.50 437 GLU A CA 1
ATOM 3424 C C . GLU A 1 437 ? -12.023 14.088 15.621 1.00 95.50 437 GLU A C 1
ATOM 3426 O O . GLU A 1 437 ? -13.090 14.040 16.230 1.00 95.50 437 GLU A O 1
ATOM 3431 N N . GLN A 1 438 ? -11.729 15.079 14.773 1.00 95.69 438 GLN A N 1
ATOM 3432 C CA . GLN A 1 438 ? -12.632 16.205 14.527 1.00 95.69 438 GLN A CA 1
ATOM 3433 C C . GLN A 1 438 ? -13.956 15.744 13.912 1.00 95.69 438 GLN A C 1
ATOM 3435 O O . GLN A 1 438 ? -15.021 16.160 14.366 1.00 95.69 438 GLN A O 1
ATOM 3440 N N . HIS A 1 439 ? -13.903 14.850 12.920 1.00 96.81 439 HIS A N 1
ATOM 3441 C CA . HIS A 1 439 ? -15.105 14.278 12.315 1.00 96.81 439 HIS A CA 1
ATOM 3442 C C . HIS A 1 439 ? -15.948 13.516 13.338 1.00 96.81 439 HIS A C 1
ATOM 3444 O O . HIS A 1 439 ? -17.162 13.705 13.409 1.00 96.81 439 HIS A O 1
ATOM 3450 N N . HIS A 1 440 ? -15.310 12.665 14.144 1.00 96.00 440 HIS A N 1
ATOM 3451 C CA . HIS A 1 440 ? -16.003 11.876 15.153 1.00 96.00 440 HIS A CA 1
ATOM 3452 C C . HIS A 1 440 ? -16.669 12.782 16.193 1.00 96.00 440 HIS A C 1
ATOM 3454 O O . HIS A 1 440 ? -17.872 12.669 16.391 1.00 96.00 440 HIS A O 1
ATOM 3460 N N . ILE A 1 441 ? -15.945 13.749 16.770 1.00 94.62 441 ILE A N 1
ATOM 3461 C CA . ILE A 1 441 ? -16.503 14.713 17.737 1.00 94.62 441 ILE A CA 1
ATOM 3462 C C . ILE A 1 441 ? -17.713 15.456 17.156 1.00 94.62 441 ILE A C 1
ATOM 3464 O O . ILE A 1 441 ? -18.704 15.668 17.854 1.00 94.62 441 ILE A O 1
ATOM 3468 N N . GLN A 1 442 ? -17.649 15.838 15.879 1.00 95.50 442 GLN A N 1
ATOM 3469 C CA . GLN A 1 442 ? -18.707 16.601 15.225 1.00 95.50 442 GLN A CA 1
ATOM 3470 C C . GLN A 1 442 ? -19.977 15.775 14.959 1.00 95.50 442 GLN A C 1
ATOM 3472 O O . GLN A 1 442 ? -21.078 16.327 15.004 1.00 95.50 442 GLN A O 1
ATOM 3477 N N . HIS A 1 443 ? -19.847 14.477 14.668 1.00 95.25 443 HIS A N 1
ATOM 3478 C CA . HIS A 1 443 ? -20.940 13.677 14.104 1.00 95.25 443 HIS A CA 1
ATOM 3479 C C . HIS A 1 443 ? -21.362 12.454 14.939 1.00 95.25 443 HIS A C 1
ATOM 3481 O O . HIS A 1 443 ? -22.427 11.895 14.677 1.00 95.25 443 HIS A O 1
ATOM 3487 N N . SER A 1 444 ? -20.601 12.049 15.962 1.00 89.25 444 SER A N 1
ATOM 3488 C CA . SER A 1 444 ? -20.859 10.819 16.738 1.00 89.25 444 SER A CA 1
ATOM 3489 C C . SER A 1 444 ? -21.846 10.973 17.903 1.00 89.25 444 SER A C 1
ATOM 3491 O O . SER A 1 444 ? -22.065 10.027 18.663 1.00 89.25 444 SER A O 1
ATOM 3493 N N . GLY A 1 445 ? -22.444 12.158 18.085 1.00 81.94 445 GLY A N 1
ATOM 3494 C CA . GLY A 1 445 ? -23.372 12.417 19.194 1.00 81.94 445 GLY A CA 1
ATOM 3495 C C . GLY A 1 445 ? -22.715 12.353 20.576 1.00 81.94 445 GLY A C 1
ATOM 3496 O O . GLY A 1 445 ? -23.351 11.906 21.523 1.00 81.94 445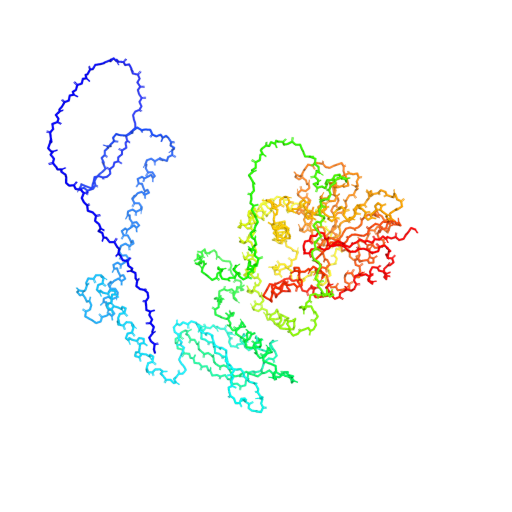 GLY A O 1
ATOM 3497 N N . ALA A 1 446 ? -21.449 12.777 20.681 1.00 74.50 446 ALA A N 1
ATOM 3498 C CA . ALA A 1 446 ? -20.614 12.697 21.887 1.00 74.50 446 ALA A CA 1
ATOM 3499 C C . ALA A 1 446 ? -20.252 11.267 22.344 1.00 74.50 446 ALA A C 1
ATOM 3501 O O . ALA A 1 446 ? -19.824 11.072 23.485 1.00 74.50 446 ALA A O 1
ATOM 3502 N N . SER A 1 447 ? -20.367 10.274 21.456 1.00 82.00 447 SER A N 1
ATOM 3503 C CA . SER A 1 447 ? -19.811 8.939 21.695 1.00 82.00 447 SER A CA 1
ATOM 3504 C C . SER A 1 447 ? -18.283 9.010 21.761 1.00 82.00 447 SER A C 1
ATOM 3506 O O . SER A 1 447 ? -17.654 9.751 21.006 1.00 82.00 447 SER A O 1
ATOM 3508 N N . MET A 1 448 ? -17.679 8.262 22.685 1.00 91.62 448 MET A N 1
ATOM 3509 C CA . MET A 1 448 ? -16.223 8.160 22.804 1.00 91.62 448 MET A CA 1
ATOM 3510 C C . MET A 1 448 ? -15.709 6.996 21.956 1.00 91.62 448 MET A C 1
ATOM 3512 O O . MET A 1 448 ? -16.325 5.935 21.935 1.00 91.62 448 MET A O 1
ATOM 3516 N N . ILE A 1 449 ? -14.543 7.163 21.328 1.00 96.44 449 ILE A N 1
ATOM 3517 C CA . ILE A 1 449 ? -13.861 6.078 20.614 1.00 96.44 449 ILE A CA 1
ATOM 3518 C C . ILE A 1 449 ? -13.287 5.093 21.643 1.00 96.44 449 ILE A C 1
ATOM 3520 O O . ILE A 1 449 ? -12.272 5.375 22.286 1.00 96.44 449 ILE A O 1
ATOM 3524 N N . GLY A 1 450 ? -13.961 3.956 21.828 1.00 96.69 450 GLY A N 1
ATOM 3525 C CA . GLY A 1 450 ? -13.593 2.904 22.778 1.00 96.69 450 GLY A CA 1
ATOM 3526 C C . GLY A 1 450 ? -13.093 1.620 22.116 1.00 96.69 450 GLY A C 1
ATOM 3527 O O . GLY A 1 450 ? -12.205 0.970 22.665 1.00 96.69 450 GLY A O 1
ATOM 3528 N N . ASP A 1 451 ? -13.604 1.275 20.935 1.00 98.50 451 ASP A N 1
ATOM 3529 C CA . ASP A 1 451 ? -13.176 0.116 20.148 1.00 98.50 451 ASP A CA 1
ATOM 3530 C C . ASP A 1 451 ? -12.810 0.543 18.716 1.00 98.50 451 ASP A C 1
ATOM 3532 O O . ASP A 1 451 ? -13.626 1.130 18.001 1.00 98.50 451 ASP A O 1
ATOM 3536 N N . ILE A 1 452 ? -11.585 0.221 18.292 1.00 98.81 452 ILE A N 1
ATOM 3537 C CA . ILE A 1 452 ? -11.025 0.576 16.980 1.00 98.81 452 ILE A CA 1
ATOM 3538 C C . ILE A 1 452 ? -10.666 -0.693 16.206 1.00 98.81 452 ILE A C 1
ATOM 3540 O O . ILE A 1 452 ? -9.997 -1.581 16.745 1.00 98.81 452 ILE A O 1
ATOM 3544 N N . LEU A 1 453 ? -11.050 -0.743 14.932 1.00 98.88 453 LEU A N 1
ATOM 3545 C CA . LEU A 1 453 ? -10.562 -1.717 13.958 1.00 98.88 453 LEU A CA 1
ATOM 3546 C C . LEU A 1 453 ? -9.726 -1.005 12.889 1.00 98.88 453 LEU A C 1
ATOM 3548 O O . LEU A 1 453 ? -10.188 -0.036 12.298 1.00 98.88 453 LEU A O 1
ATOM 3552 N N . ASP A 1 454 ? -8.519 -1.493 12.628 1.00 98.88 454 ASP A N 1
ATOM 3553 C CA . ASP A 1 454 ? -7.650 -1.045 11.534 1.00 98.88 454 ASP A CA 1
ATOM 3554 C C . ASP A 1 454 ? -7.558 -2.173 10.496 1.00 98.88 454 ASP A C 1
ATOM 3556 O O . ASP A 1 454 ? -6.928 -3.199 10.760 1.00 98.88 454 ASP A O 1
ATOM 3560 N N . ILE A 1 455 ? -8.250 -2.029 9.363 1.00 98.81 455 ILE A N 1
ATOM 3561 C CA . ILE A 1 455 ? -8.309 -3.033 8.288 1.00 98.81 455 ILE A CA 1
ATOM 3562 C C . ILE A 1 455 ? -7.178 -2.762 7.291 1.00 98.81 455 ILE A C 1
ATOM 3564 O O . ILE A 1 455 ? -7.023 -1.638 6.819 1.00 98.81 455 ILE A O 1
ATOM 3568 N N . GLY A 1 456 ? -6.409 -3.799 6.954 1.00 98.12 456 GLY A N 1
ATOM 3569 C CA . GLY A 1 456 ? -5.168 -3.679 6.183 1.00 98.12 456 GLY A CA 1
ATOM 3570 C C . GLY A 1 456 ? -4.040 -3.074 7.020 1.00 98.12 456 GLY A C 1
ATOM 3571 O O . GLY A 1 456 ? -3.344 -2.160 6.584 1.00 98.12 456 GLY A O 1
ATOM 3572 N N . CYS A 1 457 ? -3.891 -3.535 8.266 1.00 98.31 457 CYS A N 1
ATOM 3573 C CA . CYS A 1 457 ? -2.983 -2.916 9.231 1.00 98.31 457 CYS A CA 1
ATOM 3574 C C . CYS A 1 457 ? -1.489 -3.122 8.923 1.00 98.31 457 CYS A C 1
ATOM 3576 O O . CYS A 1 457 ? -0.630 -2.480 9.545 1.00 98.31 457 CYS A O 1
ATOM 3578 N N . SER A 1 458 ? -1.156 -4.023 7.993 1.00 97.94 458 SER A N 1
ATOM 3579 C CA . SER A 1 458 ? 0.204 -4.397 7.619 1.00 97.94 458 SER A CA 1
ATOM 3580 C C . SER A 1 458 ? 1.058 -4.716 8.858 1.00 97.94 458 SER A C 1
ATOM 3582 O O . SER A 1 458 ? 0.600 -5.348 9.811 1.00 97.94 458 SER A O 1
ATOM 3584 N N . VAL A 1 459 ? 2.306 -4.247 8.891 1.00 98.19 459 VAL A N 1
ATOM 3585 C CA . VAL A 1 459 ? 3.235 -4.389 10.022 1.00 98.19 459 VAL A CA 1
ATOM 3586 C C . VAL A 1 459 ? 2.906 -3.460 11.205 1.00 98.19 459 VAL A C 1
ATOM 3588 O O . VAL A 1 459 ? 3.745 -3.239 12.085 1.00 98.19 459 VAL A O 1
ATOM 3591 N N . GLY A 1 460 ? 1.695 -2.892 11.247 1.00 97.62 460 GLY A N 1
ATOM 3592 C CA . GLY A 1 460 ? 1.097 -2.242 12.414 1.00 97.62 460 GLY A CA 1
ATOM 3593 C C . GLY A 1 460 ? 1.499 -0.787 12.657 1.00 97.62 460 GLY A C 1
ATOM 3594 O O . GLY A 1 460 ? 1.350 -0.299 13.776 1.00 97.62 460 GLY A O 1
ATOM 3595 N N . ILE A 1 461 ? 2.065 -0.082 11.669 1.00 96.25 461 ILE A N 1
ATOM 3596 C CA . ILE A 1 461 ? 2.540 1.302 11.869 1.00 96.25 461 ILE A CA 1
ATOM 3597 C C . ILE A 1 461 ? 1.359 2.230 12.168 1.00 96.25 461 ILE A C 1
ATOM 3599 O O . ILE A 1 461 ? 1.338 2.847 13.229 1.00 96.25 461 ILE A O 1
ATOM 3603 N N . SER A 1 462 ? 0.356 2.297 11.286 1.00 96.62 462 SER A N 1
ATOM 3604 C CA . SER A 1 462 ? -0.851 3.118 11.495 1.00 96.62 462 SER A CA 1
ATOM 3605 C C . SER A 1 462 ? -1.599 2.725 12.773 1.00 96.62 462 SER A C 1
ATOM 3607 O O . SER A 1 462 ? -2.010 3.592 13.543 1.00 96.62 462 SER A O 1
ATOM 3609 N N . THR A 1 463 ? -1.690 1.423 13.049 1.00 98.31 463 THR A N 1
ATOM 3610 C CA . THR A 1 463 ? -2.376 0.859 14.218 1.00 98.31 463 THR A CA 1
ATOM 3611 C C . THR A 1 463 ? -1.785 1.339 15.543 1.00 98.31 463 THR A C 1
ATOM 3613 O O . THR A 1 463 ? -2.523 1.660 16.473 1.00 98.31 463 THR A O 1
ATOM 3616 N N . ARG A 1 464 ? -0.451 1.445 15.644 1.00 97.12 464 ARG A N 1
ATOM 3617 C CA . ARG A 1 464 ? 0.215 1.992 16.841 1.00 97.12 464 ARG A CA 1
ATOM 3618 C C . ARG A 1 464 ? -0.093 3.473 17.036 1.00 97.12 464 ARG A C 1
ATOM 3620 O O . ARG A 1 464 ? -0.354 3.883 18.160 1.00 97.12 464 ARG A O 1
ATOM 3627 N N . TYR A 1 465 ? -0.135 4.249 15.954 1.00 96.75 465 TYR A N 1
ATOM 3628 C CA . TYR A 1 465 ? -0.521 5.662 15.997 1.00 96.75 465 TYR A CA 1
ATOM 3629 C C . TYR A 1 465 ? -1.983 5.845 16.446 1.00 96.75 465 TYR A C 1
ATOM 3631 O O . TYR A 1 465 ? -2.264 6.737 17.245 1.00 96.75 465 TYR A O 1
ATOM 3639 N N . LEU A 1 466 ? -2.899 4.966 16.018 1.00 97.50 466 LEU A N 1
ATOM 3640 C CA . LEU A 1 466 ? -4.279 4.930 16.524 1.00 97.50 466 LEU A CA 1
ATOM 3641 C C . LEU A 1 466 ? -4.319 4.625 18.030 1.00 97.50 466 LEU A C 1
ATOM 3643 O O . LEU A 1 466 ? -4.974 5.343 18.784 1.00 97.50 466 LEU A O 1
ATOM 3647 N N . ALA A 1 467 ? -3.577 3.611 18.486 1.00 97.12 467 ALA A N 1
ATOM 3648 C CA . ALA A 1 467 ? -3.498 3.249 19.904 1.00 97.12 467 ALA A CA 1
ATOM 3649 C C . ALA A 1 467 ? -2.855 4.344 20.779 1.00 97.12 467 ALA A C 1
ATOM 3651 O O . ALA A 1 467 ? -3.166 4.455 21.963 1.00 97.12 467 ALA A O 1
ATOM 3652 N N . GLU A 1 468 ? -1.946 5.148 20.223 1.00 95.00 468 GLU A N 1
ATOM 3653 C CA . GLU A 1 468 ? -1.325 6.289 20.910 1.00 95.00 468 GLU A CA 1
ATOM 3654 C C . GLU A 1 468 ? -2.258 7.496 20.989 1.00 95.00 468 GLU A C 1
ATOM 3656 O O . GLU A 1 468 ? -2.327 8.139 22.037 1.00 95.00 468 GLU A O 1
ATOM 3661 N N . LYS A 1 469 ? -2.999 7.780 19.912 1.00 95.69 469 LYS A N 1
ATOM 3662 C CA . LYS A 1 469 ? -3.987 8.866 19.868 1.00 95.69 469 LYS A CA 1
ATOM 3663 C C . LYS A 1 469 ? -5.178 8.589 20.787 1.00 95.69 469 LYS A C 1
ATOM 3665 O O . LYS A 1 469 ? -5.659 9.508 21.444 1.00 95.69 469 LYS A O 1
ATOM 3670 N N . PHE A 1 470 ? -5.616 7.332 20.865 1.00 95.81 470 PHE A N 1
ATOM 3671 C CA . PHE A 1 470 ? -6.752 6.893 21.676 1.00 95.81 470 PHE A CA 1
ATOM 3672 C C . PHE A 1 470 ? -6.297 5.891 22.755 1.00 95.81 470 PHE A C 1
ATOM 3674 O O . PHE A 1 470 ? -6.616 4.704 22.678 1.00 95.81 470 PHE A O 1
ATOM 3681 N N . PRO A 1 471 ? -5.568 6.338 23.798 1.00 94.81 471 PRO A N 1
ATOM 3682 C CA . PRO A 1 471 ? -4.908 5.448 24.764 1.00 94.81 471 PRO A CA 1
ATOM 3683 C C . PRO A 1 471 ? -5.874 4.639 25.645 1.00 94.81 471 PRO A C 1
ATOM 3685 O O . PRO A 1 471 ? -5.464 3.704 26.338 1.00 94.81 471 PRO A O 1
ATOM 3688 N N . THR A 1 472 ? -7.155 5.010 25.665 1.00 94.56 472 THR A N 1
ATOM 3689 C CA . THR A 1 472 ? -8.222 4.288 26.369 1.00 94.56 472 THR A CA 1
ATOM 3690 C C . THR A 1 472 ? -8.963 3.290 25.485 1.00 94.56 472 THR A C 1
ATOM 3692 O O . THR A 1 472 ? -9.749 2.513 26.025 1.00 94.56 472 THR A O 1
ATOM 3695 N N . ALA A 1 473 ? -8.735 3.306 24.170 1.00 96.81 473 ALA A N 1
ATOM 3696 C CA . ALA A 1 473 ? -9.421 2.436 23.231 1.00 96.81 473 ALA A CA 1
ATOM 3697 C C . ALA A 1 473 ? -8.761 1.052 23.143 1.00 96.81 473 ALA A C 1
ATOM 3699 O O . ALA A 1 473 ? -7.545 0.901 23.290 1.00 96.81 473 ALA A O 1
ATOM 3700 N N . LYS A 1 474 ? -9.569 0.030 22.865 1.00 98.38 474 LYS A N 1
ATOM 3701 C CA . LYS A 1 474 ? -9.100 -1.294 22.452 1.00 98.38 474 LYS A CA 1
ATOM 3702 C C . LYS A 1 474 ? -8.910 -1.281 20.943 1.00 98.38 474 LYS A C 1
ATOM 3704 O O . LYS A 1 474 ? -9.855 -1.012 20.208 1.00 98.38 474 LYS A O 1
ATOM 3709 N N . VAL A 1 475 ? -7.702 -1.590 20.487 1.00 98.69 475 VAL A N 1
ATOM 3710 C CA . VAL A 1 475 ? -7.360 -1.557 19.061 1.00 98.69 475 VAL A CA 1
ATOM 3711 C C . VAL A 1 475 ? -7.154 -2.973 18.540 1.00 98.69 475 VAL A C 1
ATOM 3713 O O . VAL A 1 475 ? -6.391 -3.750 19.119 1.00 98.69 475 VAL A O 1
ATOM 3716 N N . THR A 1 476 ? -7.834 -3.300 17.443 1.00 98.81 476 THR A N 1
ATOM 3717 C CA . THR A 1 476 ? -7.622 -4.526 16.669 1.00 98.81 476 THR A CA 1
ATOM 3718 C C . THR A 1 476 ? -7.049 -4.161 15.303 1.00 98.81 476 THR A C 1
ATOM 3720 O O . THR A 1 476 ? -7.671 -3.397 14.574 1.00 98.81 476 THR A O 1
ATOM 3723 N N . GLY A 1 477 ? -5.877 -4.690 14.954 1.00 98.81 477 GLY A N 1
ATOM 3724 C CA . GLY A 1 477 ? -5.331 -4.641 13.598 1.00 98.81 477 GLY A CA 1
ATOM 3725 C C . GLY A 1 477 ? -5.677 -5.920 12.840 1.00 9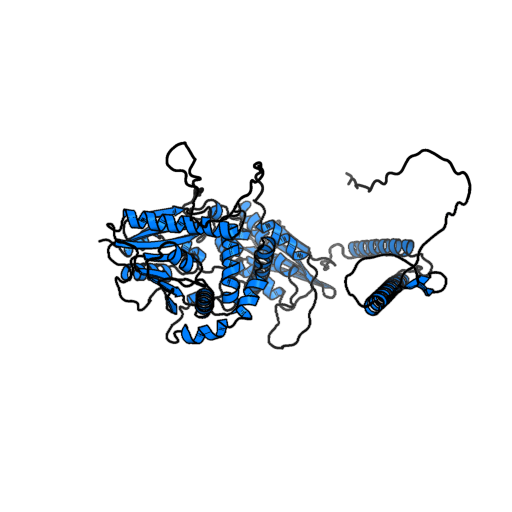8.81 477 GLY A C 1
ATOM 3726 O O . GLY A 1 477 ? -5.478 -7.014 13.369 1.00 98.81 477 GLY A O 1
ATOM 3727 N N . LEU A 1 478 ? -6.206 -5.788 11.627 1.00 98.75 478 LEU A N 1
ATOM 3728 C CA . LEU A 1 478 ? -6.589 -6.889 10.749 1.00 98.75 478 LEU A CA 1
ATOM 3729 C C . LEU A 1 478 ? -5.798 -6.803 9.444 1.00 98.75 478 LEU A C 1
ATOM 3731 O O . LEU A 1 478 ? -5.784 -5.755 8.806 1.00 98.75 478 LEU A O 1
ATOM 3735 N N . ASP A 1 479 ? -5.173 -7.901 9.025 1.00 98.62 479 ASP A N 1
ATOM 3736 C CA . ASP A 1 479 ? -4.518 -7.994 7.715 1.00 98.62 479 ASP A CA 1
ATOM 3737 C C . ASP A 1 479 ? -4.667 -9.401 7.121 1.00 98.62 479 ASP A C 1
ATOM 3739 O O . ASP A 1 479 ? -4.824 -10.386 7.851 1.00 98.62 479 ASP A O 1
ATOM 3743 N N . LEU A 1 480 ? -4.592 -9.489 5.791 1.00 97.12 480 LEU A N 1
ATOM 3744 C CA . LEU A 1 480 ? -4.563 -10.753 5.061 1.00 97.12 480 LEU A CA 1
ATOM 3745 C C . LEU A 1 480 ? -3.194 -11.437 5.183 1.00 97.12 480 LEU A C 1
ATOM 3747 O O . LEU A 1 480 ? -3.136 -12.656 5.168 1.00 97.12 480 LEU A O 1
ATOM 3751 N N . SER A 1 481 ? -2.080 -10.714 5.319 1.00 97.44 481 SER A N 1
ATOM 3752 C CA . SER A 1 481 ? -0.755 -11.337 5.407 1.00 97.44 481 SER A CA 1
ATOM 3753 C C . SER A 1 481 ? -0.410 -11.741 6.848 1.00 97.44 481 SER A C 1
ATOM 3755 O O . SER A 1 481 ? -0.129 -10.877 7.688 1.00 97.44 481 SER A O 1
ATOM 3757 N N . PRO A 1 482 ? -0.316 -13.049 7.166 1.00 97.75 482 PRO A N 1
ATOM 3758 C CA . PRO A 1 482 ? 0.116 -13.490 8.493 1.00 97.75 482 PRO A CA 1
ATOM 3759 C C . PRO A 1 482 ? 1.598 -13.159 8.748 1.00 97.75 482 PRO A C 1
ATOM 3761 O O . PRO A 1 482 ? 2.017 -13.015 9.899 1.00 97.75 482 PRO A O 1
ATOM 3764 N N . TYR A 1 483 ? 2.388 -12.974 7.685 1.00 97.69 483 TYR A N 1
ATOM 3765 C CA . TYR A 1 483 ? 3.775 -12.512 7.750 1.00 97.69 483 TYR A CA 1
ATOM 3766 C C . TYR A 1 483 ? 3.857 -11.060 8.233 1.00 97.69 483 TYR A C 1
ATOM 3768 O O . TYR A 1 483 ? 4.648 -10.753 9.127 1.00 97.69 483 TYR A O 1
ATOM 3776 N N . PHE A 1 484 ? 3.006 -10.172 7.703 1.00 98.44 484 PHE A N 1
ATOM 3777 C CA . PHE A 1 484 ? 2.930 -8.776 8.155 1.00 98.44 484 PHE A CA 1
ATOM 3778 C C . PHE A 1 484 ? 2.514 -8.696 9.624 1.00 98.44 484 PHE A C 1
ATOM 3780 O O . PHE A 1 484 ? 3.165 -8.018 10.423 1.00 98.44 484 PHE A O 1
ATOM 3787 N N . LEU A 1 485 ? 1.489 -9.461 10.003 1.00 98.75 485 LEU A N 1
ATOM 3788 C CA . LEU A 1 485 ? 1.000 -9.517 11.379 1.00 98.75 485 LEU A CA 1
ATOM 3789 C C . LEU A 1 485 ? 2.037 -10.091 12.355 1.00 98.75 485 LEU A C 1
ATOM 3791 O O . LEU A 1 485 ? 2.123 -9.636 13.493 1.00 98.75 485 LEU A O 1
ATOM 3795 N N . SER A 1 486 ? 2.880 -11.026 11.914 1.00 98.50 486 SER A N 1
ATOM 3796 C CA . SER A 1 486 ? 3.988 -11.556 12.719 1.00 98.50 486 SER A CA 1
ATOM 3797 C C . SER A 1 486 ? 5.031 -10.478 13.031 1.00 98.50 486 SER A C 1
ATOM 3799 O O . SER A 1 486 ? 5.465 -10.336 14.176 1.00 98.50 486 SER A O 1
ATOM 3801 N N . VAL A 1 487 ? 5.384 -9.644 12.044 1.00 98.50 487 VAL A N 1
ATOM 3802 C CA . VAL A 1 487 ? 6.248 -8.470 12.263 1.00 98.50 487 VAL A CA 1
ATOM 3803 C C . VAL A 1 487 ? 5.564 -7.458 13.186 1.00 98.50 487 VAL A C 1
ATOM 3805 O O . VAL A 1 487 ? 6.207 -6.921 14.094 1.00 98.50 487 VAL A O 1
ATOM 3808 N N . ALA A 1 488 ? 4.260 -7.220 13.002 1.00 98.31 488 ALA A N 1
ATOM 3809 C CA . ALA A 1 488 ? 3.481 -6.324 13.853 1.00 98.31 488 ALA A CA 1
ATOM 3810 C C . ALA A 1 488 ? 3.505 -6.772 15.325 1.00 98.31 488 ALA A C 1
ATOM 3812 O O . ALA A 1 488 ? 3.804 -5.962 16.209 1.00 98.31 488 ALA A O 1
ATOM 3813 N N . GLN A 1 489 ? 3.273 -8.066 15.564 1.00 97.75 489 GLN A N 1
ATOM 3814 C CA . GLN A 1 489 ? 3.259 -8.705 16.877 1.00 97.75 489 GLN A CA 1
ATOM 3815 C C . GLN A 1 489 ? 4.636 -8.695 17.551 1.00 97.75 489 GLN A C 1
ATOM 3817 O O . GLN A 1 489 ? 4.719 -8.364 18.738 1.00 97.75 489 GLN A O 1
ATOM 3822 N N . LEU A 1 490 ? 5.711 -9.006 16.815 1.00 96.62 490 LEU A N 1
ATOM 3823 C CA . LEU A 1 490 ? 7.083 -8.937 17.329 1.00 96.62 490 LEU A CA 1
ATOM 3824 C C . LEU A 1 490 ? 7.424 -7.515 17.793 1.00 96.62 490 LEU A C 1
ATOM 3826 O O . LEU A 1 490 ? 7.948 -7.317 18.890 1.00 96.62 490 LEU A O 1
ATOM 3830 N N . LYS A 1 491 ? 7.112 -6.514 16.963 1.00 95.31 491 LYS A N 1
ATOM 3831 C CA . LYS A 1 491 ? 7.362 -5.103 17.283 1.00 95.31 491 LYS A CA 1
ATOM 3832 C C . LYS A 1 491 ? 6.538 -4.632 18.477 1.00 95.31 491 LYS A C 1
ATOM 3834 O O . LYS A 1 491 ? 7.068 -3.908 19.313 1.00 95.31 491 LYS A O 1
ATOM 3839 N N . GLU A 1 492 ? 5.284 -5.067 18.589 1.00 94.88 492 GLU A N 1
ATOM 3840 C CA . GLU A 1 492 ? 4.446 -4.755 19.752 1.00 94.88 492 GLU A CA 1
ATOM 3841 C C . GLU A 1 492 ? 5.030 -5.353 21.043 1.00 94.88 492 GLU A C 1
ATOM 3843 O O . GLU A 1 492 ? 5.114 -4.655 22.048 1.00 94.88 492 GLU A O 1
ATOM 3848 N N . LYS A 1 493 ? 5.533 -6.598 21.012 1.00 93.62 493 LYS A N 1
ATOM 3849 C CA . LYS A 1 493 ? 6.185 -7.242 22.173 1.00 93.62 493 LYS A CA 1
ATOM 3850 C C . LYS A 1 493 ? 7.494 -6.570 22.594 1.00 93.62 493 LYS A C 1
ATOM 3852 O O . LYS A 1 493 ? 7.830 -6.585 23.774 1.00 93.62 493 LYS A O 1
ATOM 3857 N N . ARG A 1 494 ? 8.246 -6.008 21.641 1.00 93.31 494 ARG A N 1
ATOM 3858 C CA . ARG A 1 494 ? 9.491 -5.260 21.904 1.00 93.31 494 ARG A CA 1
ATOM 3859 C C . ARG A 1 494 ? 9.241 -3.816 22.353 1.00 93.31 494 ARG A C 1
ATOM 3861 O O . ARG A 1 494 ? 10.153 -3.181 22.880 1.00 93.31 494 ARG A O 1
ATOM 3868 N N . GLY A 1 495 ? 8.046 -3.288 22.099 1.00 90.62 495 GLY A N 1
ATOM 3869 C CA . GLY A 1 495 ? 7.655 -1.924 22.432 1.00 90.62 495 GLY A CA 1
ATOM 3870 C C . GLY A 1 495 ? 7.377 -1.711 23.921 1.00 90.62 495 GLY A C 1
ATOM 3871 O O . GLY A 1 495 ? 7.392 -2.634 24.735 1.00 90.62 495 GLY A O 1
ATOM 3872 N N . ALA A 1 496 ? 7.102 -0.457 24.285 1.00 88.94 496 ALA A N 1
ATOM 3873 C CA . ALA A 1 496 ? 6.633 -0.138 25.627 1.00 88.94 496 ALA A CA 1
ATOM 3874 C C . ALA A 1 496 ? 5.230 -0.738 25.854 1.00 88.94 496 ALA A C 1
ATOM 3876 O O . ALA A 1 496 ? 4.381 -0.637 24.964 1.00 88.94 496 ALA A O 1
ATOM 3877 N N . PRO A 1 497 ? 4.956 -1.323 27.034 1.00 89.38 497 PRO A N 1
ATOM 3878 C CA . PRO A 1 497 ? 3.663 -1.934 27.304 1.00 89.38 497 PRO A CA 1
ATOM 3879 C C . PRO A 1 497 ? 2.544 -0.887 27.280 1.00 89.38 497 PRO A C 1
ATOM 3881 O O . PRO A 1 497 ? 2.665 0.198 27.855 1.00 89.38 497 PRO A O 1
ATOM 3884 N N . ARG A 1 498 ? 1.428 -1.242 26.639 1.00 90.38 498 ARG A N 1
ATOM 3885 C CA . ARG A 1 498 ? 0.195 -0.446 26.600 1.00 90.38 498 ARG A CA 1
ATOM 3886 C C . ARG A 1 498 ? -0.787 -0.943 27.655 1.00 90.38 498 ARG A C 1
ATOM 3888 O O . ARG A 1 498 ? -0.784 -2.120 28.009 1.00 90.38 498 ARG A O 1
ATOM 3895 N N . LYS A 1 499 ? -1.681 -0.060 28.116 1.00 90.12 499 LYS A N 1
ATOM 3896 C CA . LYS A 1 499 ? -2.793 -0.447 29.005 1.00 90.12 499 LYS A CA 1
ATOM 3897 C C . LYS A 1 499 ? -3.676 -1.518 28.358 1.00 90.12 499 LYS A C 1
ATOM 3899 O O . LYS A 1 499 ? -4.069 -2.474 29.020 1.00 90.12 499 LYS A O 1
ATOM 3904 N N . PHE A 1 500 ? -3.961 -1.347 27.070 1.00 93.94 500 PHE A N 1
ATOM 3905 C CA . PHE A 1 500 ? -4.640 -2.326 26.233 1.00 93.94 500 PHE A CA 1
ATOM 3906 C C . PHE A 1 500 ? -3.684 -2.736 25.108 1.00 93.94 500 PHE A C 1
ATOM 3908 O O . PHE A 1 500 ? -3.410 -1.914 24.232 1.00 93.94 500 PHE A O 1
ATOM 3915 N N . PRO A 1 501 ? -3.127 -3.959 25.147 1.00 95.06 501 PRO A N 1
ATOM 3916 C CA . PRO A 1 501 ? -2.325 -4.480 24.046 1.00 95.06 501 PRO A CA 1
ATOM 3917 C C . PRO A 1 501 ? -3.131 -4.507 22.744 1.00 95.06 501 PRO A C 1
ATOM 3919 O O . PRO A 1 501 ? -4.326 -4.816 22.765 1.00 95.06 501 PRO A O 1
ATOM 3922 N N . ILE A 1 502 ? -2.478 -4.210 21.619 1.00 98.12 502 ILE A N 1
ATOM 3923 C CA . ILE A 1 502 ? -3.111 -4.311 20.299 1.00 98.12 502 ILE A CA 1
ATOM 3924 C C . ILE A 1 502 ? -3.383 -5.788 19.991 1.00 98.12 502 ILE A C 1
ATOM 3926 O O . ILE A 1 502 ? -2.501 -6.635 20.149 1.00 98.12 502 ILE A O 1
ATOM 3930 N N . LYS A 1 503 ? -4.602 -6.097 19.540 1.00 98.06 503 LYS A N 1
ATOM 3931 C CA . LYS A 1 503 ? -4.965 -7.430 19.049 1.00 98.06 503 LYS A CA 1
ATOM 3932 C C . LYS A 1 503 ? -4.705 -7.507 17.547 1.00 98.06 503 LYS A C 1
ATOM 3934 O O . LYS A 1 503 ? -5.219 -6.682 16.805 1.00 98.06 503 LYS A O 1
ATOM 3939 N N . TRP A 1 504 ? -3.973 -8.517 17.097 1.00 98.50 504 TRP A N 1
ATOM 3940 C CA . TRP A 1 504 ? -3.731 -8.767 15.674 1.00 98.50 504 TRP A CA 1
ATOM 3941 C C . TRP A 1 504 ? -4.630 -9.905 15.182 1.00 98.50 504 TRP A C 1
ATOM 3943 O O . TRP A 1 504 ? -4.774 -10.917 15.870 1.00 98.50 504 TRP A O 1
ATOM 3953 N N . LEU A 1 505 ? -5.268 -9.732 14.026 1.00 98.50 505 LEU A N 1
ATOM 3954 C CA . LEU A 1 505 ? -6.245 -10.669 13.474 1.00 98.50 505 LEU A CA 1
ATOM 3955 C C . LEU A 1 505 ? -5.923 -10.996 12.011 1.00 98.50 505 LEU A C 1
ATOM 3957 O O . LEU A 1 505 ? -6.034 -10.138 11.142 1.00 98.50 505 LEU A O 1
ATOM 3961 N N . HIS A 1 506 ? -5.578 -12.257 11.741 1.00 98.56 506 HIS A N 1
ATOM 3962 C CA . HIS A 1 506 ? -5.446 -12.771 10.378 1.00 98.56 506 HIS A CA 1
ATOM 3963 C C . HIS A 1 506 ? -6.838 -13.108 9.821 1.00 98.56 506 HIS A C 1
ATOM 3965 O O . HIS A 1 506 ? -7.427 -14.134 10.178 1.00 98.56 506 HIS A O 1
ATOM 3971 N N . ALA A 1 507 ? -7.387 -12.213 8.997 1.00 98.06 507 ALA A N 1
ATOM 3972 C CA . ALA A 1 507 ? -8.719 -12.342 8.409 1.00 98.06 507 ALA A CA 1
ATOM 3973 C C . ALA A 1 507 ? -8.848 -11.527 7.112 1.00 98.06 507 ALA A C 1
ATOM 3975 O O . ALA A 1 507 ? -8.021 -10.669 6.810 1.00 98.06 507 ALA A O 1
ATOM 3976 N N . LYS A 1 508 ? -9.915 -11.798 6.355 1.00 97.56 508 LYS A N 1
ATOM 3977 C CA . LYS A 1 508 ? -10.279 -11.056 5.147 1.00 97.56 508 LYS A CA 1
ATOM 3978 C C . LYS A 1 508 ? -11.067 -9.798 5.527 1.00 97.56 508 LYS A C 1
ATOM 3980 O O . LYS A 1 508 ? -12.002 -9.883 6.316 1.00 97.56 508 LYS A O 1
ATOM 3985 N N . GLY A 1 509 ? -10.686 -8.638 4.994 1.00 97.38 509 GLY A N 1
ATOM 3986 C CA . GLY A 1 509 ? -11.300 -7.356 5.363 1.00 97.38 509 GLY A CA 1
ATOM 3987 C C . GLY A 1 509 ? -12.736 -7.200 4.859 1.00 97.38 509 GLY A C 1
ATOM 3988 O O . GLY A 1 509 ? -13.531 -6.522 5.494 1.00 97.38 509 GLY A O 1
ATOM 3989 N N . GLU A 1 510 ? -13.066 -7.843 3.741 1.00 97.62 510 GLU A N 1
ATOM 3990 C CA . GLU A 1 510 ? -14.387 -7.837 3.100 1.00 97.62 510 GLU A CA 1
ATOM 3991 C C . GLU A 1 510 ? -15.425 -8.706 3.825 1.00 97.62 510 GLU A C 1
ATOM 3993 O O . GLU A 1 510 ? -16.623 -8.548 3.610 1.00 97.62 510 GLU A O 1
ATOM 3998 N N . ASP A 1 511 ? -14.963 -9.655 4.642 1.00 96.94 511 ASP A N 1
ATOM 3999 C CA . ASP A 1 511 ? -15.789 -10.560 5.442 1.00 96.94 511 ASP A CA 1
ATOM 4000 C C . ASP A 1 511 ? -14.990 -10.984 6.679 1.00 96.94 511 ASP A C 1
ATOM 4002 O O . ASP A 1 511 ? -14.275 -11.991 6.692 1.00 96.94 511 ASP A O 1
ATOM 4006 N N . THR A 1 512 ? -15.045 -10.146 7.714 1.00 97.31 512 THR A N 1
ATOM 4007 C CA . THR A 1 512 ? -14.143 -10.263 8.868 1.00 97.31 512 THR A CA 1
ATOM 4008 C C . THR A 1 512 ? -14.542 -11.374 9.838 1.00 97.31 512 THR A C 1
ATOM 4010 O O . THR A 1 512 ? -13.760 -11.736 10.720 1.00 97.31 512 THR A O 1
ATOM 4013 N N . GLY A 1 513 ? -15.785 -11.864 9.753 1.00 96.31 513 GLY A N 1
ATOM 4014 C CA . GLY A 1 513 ? -16.393 -12.737 10.761 1.00 96.31 513 GLY A CA 1
ATOM 4015 C C . GLY A 1 513 ? -16.603 -12.077 12.135 1.00 96.31 513 GLY A C 1
ATOM 4016 O O . GLY A 1 513 ? -17.018 -12.748 13.082 1.00 96.31 513 GLY A O 1
ATOM 4017 N N . LEU A 1 514 ? -16.327 -10.774 12.282 1.00 98.19 514 LEU A N 1
ATOM 4018 C CA . LEU A 1 514 ? -16.510 -10.051 13.541 1.00 98.19 514 LEU A CA 1
ATOM 4019 C C . LEU A 1 514 ? -17.991 -9.685 13.765 1.00 98.19 514 LEU A C 1
ATOM 4021 O O . LEU A 1 514 ? -18.739 -9.485 12.800 1.00 98.19 514 LEU A O 1
ATOM 4025 N N . PRO A 1 515 ? -18.450 -9.559 15.026 1.00 98.44 515 PRO A N 1
ATOM 4026 C CA . PRO A 1 515 ? -19.825 -9.164 15.322 1.00 98.44 515 PRO A CA 1
ATOM 4027 C C . PRO A 1 515 ? -20.170 -7.788 14.743 1.00 98.44 515 PRO A C 1
ATOM 4029 O O . PRO A 1 515 ? -19.354 -6.868 14.779 1.00 98.44 515 PRO A O 1
ATOM 4032 N N . SER A 1 516 ? -21.395 -7.623 14.244 1.00 98.56 516 SER A N 1
ATOM 4033 C CA . SER A 1 516 ? -21.889 -6.319 13.782 1.00 98.56 516 SER A CA 1
ATOM 4034 C C . SER A 1 516 ? -21.946 -5.304 14.924 1.00 98.56 516 SER A C 1
ATOM 4036 O O . SER A 1 516 ? -22.203 -5.700 16.064 1.00 98.56 516 SER A O 1
ATOM 4038 N N . LYS A 1 517 ? -21.832 -4.008 14.613 1.00 98.06 517 LYS A N 1
ATOM 4039 C CA . LYS A 1 517 ? -21.976 -2.902 15.580 1.00 98.06 517 LYS A CA 1
ATOM 4040 C C . LYS A 1 517 ? -21.058 -3.061 16.801 1.00 98.06 517 LYS A C 1
ATOM 4042 O O . LYS A 1 517 ? -21.481 -2.900 17.946 1.00 98.06 517 LYS A O 1
ATOM 4047 N N . SER A 1 518 ? -19.806 -3.425 16.556 1.00 98.19 518 SER A N 1
ATOM 4048 C CA . SER A 1 518 ? -18.809 -3.732 17.583 1.00 98.19 518 SER A CA 1
ATOM 4049 C C . SER A 1 518 ? -17.674 -2.713 17.670 1.00 98.19 518 SER A C 1
ATOM 4051 O O . SER A 1 518 ? -16.925 -2.773 18.643 1.00 98.19 518 SER A O 1
ATOM 4053 N N . PHE A 1 519 ? -17.593 -1.750 16.747 1.00 98.62 519 PHE A N 1
ATOM 4054 C CA . PHE A 1 519 ? -16.547 -0.723 16.724 1.00 98.62 519 PHE A CA 1
ATOM 4055 C C . PHE A 1 519 ? -17.117 0.698 16.681 1.00 98.62 519 PHE A C 1
ATOM 4057 O O . PHE A 1 519 ? -18.196 0.932 16.132 1.00 98.62 519 PHE A O 1
ATOM 4064 N N . ASP A 1 520 ? -16.366 1.644 17.243 1.00 98.44 520 ASP A N 1
ATOM 4065 C CA . ASP A 1 520 ? -16.656 3.085 17.182 1.00 98.44 520 ASP A CA 1
ATOM 4066 C C . ASP A 1 520 ? -15.888 3.765 16.040 1.00 98.44 520 ASP A C 1
ATOM 4068 O O . ASP A 1 520 ? -16.323 4.791 15.516 1.00 98.44 520 ASP A O 1
ATOM 4072 N N . LEU A 1 521 ? -14.750 3.180 15.653 1.00 98.75 521 LEU A N 1
ATOM 4073 C CA . LEU A 1 521 ? -13.916 3.618 14.541 1.00 98.75 521 LEU A CA 1
ATOM 4074 C C . LEU A 1 521 ? -13.438 2.411 13.728 1.00 98.75 521 LEU A C 1
ATOM 4076 O O . LEU A 1 521 ? -12.841 1.484 14.275 1.00 98.75 521 LEU A O 1
ATOM 4080 N N . VAL A 1 522 ? -13.642 2.471 12.415 1.00 98.88 522 VAL A N 1
ATOM 4081 C CA . VAL A 1 522 ? -12.981 1.604 11.437 1.00 98.88 522 VAL A CA 1
ATOM 4082 C C . VAL A 1 522 ? -12.042 2.479 10.612 1.00 98.88 522 VAL A C 1
ATOM 4084 O O . VAL A 1 522 ? -12.477 3.444 9.986 1.00 98.88 522 VAL A O 1
ATOM 4087 N N . SER A 1 523 ? -10.751 2.164 10.651 1.00 98.75 523 SER A N 1
ATOM 4088 C CA . SER A 1 523 ? -9.687 2.803 9.880 1.00 98.75 523 SER A CA 1
ATOM 4089 C C . SER A 1 523 ? -9.269 1.887 8.736 1.00 98.75 523 SER A C 1
ATOM 4091 O O . SER A 1 523 ? -9.077 0.690 8.943 1.00 98.75 523 SER A O 1
ATOM 4093 N N . ILE A 1 524 ? -9.113 2.456 7.544 1.00 98.62 524 ILE A N 1
ATOM 4094 C CA . ILE A 1 524 ? -8.531 1.793 6.379 1.00 98.62 524 ILE A CA 1
ATOM 4095 C C . ILE A 1 524 ? -7.531 2.765 5.752 1.00 98.62 524 ILE A C 1
ATOM 4097 O O . ILE A 1 524 ? -7.915 3.743 5.108 1.00 98.62 524 ILE A O 1
ATOM 4101 N N . ALA A 1 525 ? -6.239 2.538 5.976 1.00 97.31 525 ALA A N 1
ATOM 4102 C CA . ALA A 1 525 ? -5.188 3.454 5.542 1.00 97.31 525 ALA A CA 1
ATOM 4103 C C . ALA A 1 525 ? -4.241 2.773 4.549 1.00 97.31 525 ALA A C 1
ATOM 4105 O O . ALA A 1 525 ? -3.541 1.838 4.924 1.00 97.31 525 ALA A O 1
ATOM 4106 N N . TYR A 1 526 ? -4.166 3.311 3.329 1.00 95.12 526 TYR A N 1
ATOM 4107 C CA . TYR A 1 526 ? -3.306 2.858 2.232 1.00 95.12 526 TYR A CA 1
ATOM 4108 C C . TYR A 1 526 ? -3.637 1.433 1.757 1.00 95.12 526 TYR A C 1
ATOM 4110 O O . TYR A 1 526 ? -2.746 0.602 1.648 1.00 95.12 526 TYR A O 1
ATOM 4118 N N . VAL A 1 527 ? -4.919 1.153 1.493 1.00 95.50 527 VAL A N 1
ATOM 4119 C CA . VAL A 1 527 ? -5.406 -0.190 1.101 1.00 95.50 527 VAL A CA 1
ATOM 4120 C C . VAL A 1 527 ? -6.230 -0.155 -0.183 1.00 95.50 527 VAL A C 1
ATOM 4122 O O . VAL A 1 527 ? -6.155 -1.074 -0.995 1.00 95.50 527 VAL A O 1
ATOM 4125 N N . PHE A 1 528 ? -7.050 0.877 -0.391 1.00 95.69 528 PHE A N 1
ATOM 4126 C CA . PHE A 1 528 ? -8.035 0.866 -1.476 1.00 95.69 528 PHE A CA 1
ATOM 4127 C C . PHE A 1 528 ? -7.373 0.965 -2.851 1.00 95.69 528 PHE A C 1
ATOM 4129 O O . PHE A 1 528 ? -7.870 0.354 -3.791 1.00 95.69 528 PHE A O 1
ATOM 4136 N N . HIS A 1 529 ? -6.219 1.631 -2.963 1.00 91.94 529 HIS A N 1
ATOM 4137 C CA . HIS A 1 529 ? -5.425 1.634 -4.198 1.00 91.94 529 HIS A CA 1
ATOM 4138 C C . HIS A 1 529 ? -4.873 0.247 -4.592 1.00 91.94 529 HIS A C 1
ATOM 4140 O O . HIS A 1 529 ? -4.476 0.044 -5.741 1.00 91.94 529 HIS A O 1
ATOM 4146 N N . GLU A 1 530 ? -4.885 -0.720 -3.668 1.00 90.69 530 GLU A N 1
ATOM 4147 C CA . GLU A 1 530 ? -4.480 -2.112 -3.894 1.00 90.69 530 GLU A CA 1
ATOM 4148 C C . GLU A 1 530 ? -5.662 -3.047 -4.202 1.00 90.69 530 GLU A C 1
ATOM 4150 O O . GLU A 1 530 ? -5.461 -4.238 -4.441 1.00 90.69 530 GLU A O 1
ATOM 4155 N N . CYS A 1 531 ? -6.897 -2.543 -4.182 1.00 92.69 531 CYS A N 1
ATOM 4156 C CA . CYS A 1 531 ? -8.102 -3.362 -4.268 1.00 92.69 531 CYS A CA 1
ATOM 4157 C C . CYS A 1 531 ? -8.867 -3.113 -5.578 1.00 92.69 531 CYS A C 1
ATOM 4159 O O . CYS A 1 531 ? -9.014 -1.960 -5.984 1.00 92.69 531 CYS A O 1
ATOM 4161 N N . PRO A 1 532 ? -9.422 -4.158 -6.222 1.00 93.69 532 PRO A N 1
ATOM 4162 C CA . PRO A 1 532 ? -10.390 -3.966 -7.298 1.00 93.69 532 PRO A CA 1
ATOM 4163 C C . PRO A 1 532 ? -11.680 -3.326 -6.766 1.00 93.69 532 PRO A C 1
ATOM 4165 O O . PRO A 1 532 ? -12.009 -3.467 -5.583 1.00 93.69 532 PRO A O 1
ATOM 4168 N N . GLU A 1 533 ? -12.469 -2.709 -7.649 1.00 94.25 533 GLU A N 1
ATOM 4169 C CA . GLU A 1 533 ? -13.690 -1.964 -7.284 1.00 94.25 533 GLU A CA 1
ATOM 4170 C C . GLU A 1 533 ? -14.663 -2.815 -6.447 1.00 94.25 533 GLU A C 1
ATOM 4172 O O . GLU A 1 533 ? -15.205 -2.361 -5.437 1.00 94.25 533 GLU A O 1
ATOM 4177 N N . ARG A 1 534 ? -14.820 -4.101 -6.798 1.00 95.56 534 ARG A N 1
ATOM 4178 C CA . ARG A 1 534 ? -15.671 -5.035 -6.039 1.00 95.56 534 ARG A CA 1
ATOM 4179 C C . ARG A 1 534 ? -15.232 -5.194 -4.581 1.00 95.56 534 ARG A C 1
ATOM 4181 O O . ARG A 1 534 ? -16.078 -5.220 -3.695 1.00 95.56 534 ARG A O 1
ATOM 4188 N N . ALA A 1 535 ? -13.924 -5.272 -4.332 1.00 96.94 535 ALA A N 1
ATOM 4189 C CA . ALA A 1 535 ? -13.383 -5.453 -2.991 1.00 96.94 535 ALA A CA 1
ATOM 4190 C C . ALA A 1 535 ? -13.493 -4.155 -2.184 1.00 96.94 535 ALA A C 1
ATOM 4192 O O . ALA A 1 535 ? -13.821 -4.207 -1.004 1.00 96.94 535 ALA A O 1
ATOM 4193 N N . ILE A 1 536 ? -13.319 -2.993 -2.827 1.00 97.94 536 ILE A N 1
ATOM 4194 C CA . ILE A 1 536 ? -13.580 -1.684 -2.207 1.00 97.94 536 ILE A CA 1
ATOM 4195 C C . ILE A 1 536 ? -15.037 -1.604 -1.733 1.00 97.94 536 ILE A C 1
ATOM 4197 O O . ILE A 1 536 ? -15.298 -1.273 -0.576 1.00 97.94 536 ILE A O 1
ATOM 4201 N N . ALA A 1 537 ? -15.993 -1.953 -2.597 1.00 97.94 537 ALA A N 1
ATOM 4202 C CA . ALA A 1 537 ? -17.410 -1.935 -2.245 1.00 97.94 537 ALA A CA 1
ATOM 4203 C C . ALA A 1 537 ? -17.743 -2.918 -1.104 1.00 97.94 537 ALA A C 1
ATOM 4205 O O . ALA A 1 537 ? -18.544 -2.594 -0.223 1.00 97.94 537 ALA A O 1
ATOM 4206 N N . ASP A 1 538 ? -17.122 -4.101 -1.092 1.00 98.31 538 ASP A N 1
ATOM 4207 C CA . ASP A 1 538 ? -17.293 -5.086 -0.021 1.00 98.31 538 ASP A CA 1
ATOM 4208 C C . ASP A 1 538 ? -16.682 -4.600 1.310 1.00 98.31 538 ASP A C 1
ATOM 4210 O O . ASP A 1 538 ? -17.354 -4.672 2.339 1.00 98.31 538 ASP A O 1
ATOM 4214 N N . LEU A 1 539 ? -15.477 -4.011 1.296 1.00 98.56 539 LEU A N 1
ATOM 4215 C CA . LEU A 1 539 ? -14.832 -3.386 2.466 1.00 98.56 539 LEU A CA 1
ATOM 4216 C C . LEU A 1 539 ? -15.690 -2.271 3.065 1.00 98.56 539 LEU A C 1
ATOM 4218 O O . LEU A 1 539 ? -15.814 -2.165 4.287 1.00 98.56 539 LEU A O 1
ATOM 4222 N N . VAL A 1 540 ? -16.297 -1.437 2.218 1.00 98.75 540 VAL A N 1
ATOM 4223 C CA . VAL A 1 540 ? -17.195 -0.360 2.654 1.00 98.75 540 VAL A CA 1
ATOM 4224 C C . VAL A 1 540 ? -18.448 -0.929 3.326 1.00 98.75 540 VAL A C 1
ATOM 4226 O O . VAL A 1 540 ? -18.810 -0.486 4.420 1.00 98.75 540 VAL A O 1
ATOM 4229 N N . ARG A 1 541 ? -19.093 -1.936 2.720 1.00 98.75 541 ARG A N 1
ATOM 4230 C CA . ARG A 1 541 ? -20.284 -2.588 3.294 1.00 98.75 541 ARG A CA 1
ATOM 4231 C C . ARG A 1 541 ? -19.976 -3.291 4.613 1.00 98.75 541 ARG A C 1
ATOM 4233 O O . ARG A 1 541 ? -20.748 -3.179 5.566 1.00 98.75 541 ARG A O 1
ATOM 4240 N N . GLU A 1 542 ? -18.836 -3.963 4.691 1.00 98.81 542 GLU A N 1
ATOM 4241 C CA . GLU A 1 542 ? -18.389 -4.630 5.908 1.00 98.81 542 GLU A CA 1
ATOM 4242 C C . GLU A 1 542 ? -18.060 -3.618 7.014 1.00 98.81 542 GLU A C 1
ATOM 4244 O O . GLU A 1 542 ? -18.514 -3.763 8.149 1.00 98.81 542 GLU A O 1
ATOM 4249 N N . SER A 1 543 ? -17.392 -2.513 6.675 1.00 98.81 543 SER A N 1
ATOM 4250 C CA . SER A 1 543 ? -17.137 -1.411 7.610 1.00 98.81 543 SER A CA 1
ATOM 4251 C C . SER A 1 543 ? -18.432 -0.826 8.178 1.00 98.81 543 SER A C 1
ATOM 4253 O O . SER A 1 543 ? -18.528 -0.603 9.385 1.00 98.81 543 SER A O 1
ATOM 4255 N N . PHE A 1 544 ? -19.454 -0.628 7.338 1.00 98.81 544 PHE A N 1
ATOM 4256 C CA . PHE A 1 544 ? -20.771 -0.163 7.783 1.00 98.81 544 PHE A CA 1
ATOM 4257 C C . PHE A 1 544 ? -21.418 -1.143 8.771 1.00 98.81 544 PHE A C 1
ATOM 4259 O O . PHE A 1 544 ? -21.923 -0.733 9.814 1.00 98.81 544 PHE A O 1
ATOM 4266 N N . ARG A 1 545 ? -21.369 -2.451 8.480 1.00 98.69 545 ARG A N 1
ATOM 4267 C CA . ARG A 1 545 ? -21.914 -3.501 9.357 1.00 98.69 545 ARG A CA 1
ATOM 4268 C C . ARG A 1 545 ? -21.216 -3.540 10.720 1.00 98.69 545 ARG A C 1
ATOM 4270 O O . ARG A 1 545 ? -21.860 -3.808 11.739 1.00 98.69 545 ARG A O 1
ATOM 4277 N N . LEU A 1 546 ? -19.902 -3.328 10.739 1.00 98.81 546 LEU A N 1
ATOM 4278 C CA . LEU A 1 546 ? -19.058 -3.403 11.933 1.00 98.81 546 LEU A CA 1
ATOM 4279 C C . LEU A 1 546 ? -19.207 -2.191 12.855 1.00 98.81 546 LEU A C 1
ATOM 4281 O O . LEU A 1 546 ? -19.071 -2.331 14.074 1.00 98.81 546 LEU A O 1
ATOM 4285 N N . LEU A 1 547 ? -19.512 -1.023 12.299 1.00 98.75 547 LEU A N 1
ATOM 4286 C CA . LEU A 1 547 ? -19.650 0.218 13.050 1.00 98.75 547 LEU A CA 1
ATOM 4287 C C . LEU A 1 547 ? -20.978 0.298 13.814 1.00 98.75 547 LEU A C 1
ATOM 4289 O O . LEU A 1 547 ? -22.043 -0.102 13.341 1.00 98.75 547 LEU A O 1
ATOM 4293 N N . ARG A 1 548 ? -20.912 0.820 15.041 1.00 98.12 548 ARG A N 1
ATOM 4294 C CA . ARG A 1 548 ? -22.097 1.195 15.827 1.00 98.12 548 ARG A CA 1
ATOM 4295 C C . ARG A 1 548 ? -22.796 2.406 15.190 1.00 98.12 548 ARG A C 1
ATOM 4297 O O . ARG A 1 548 ? -22.140 3.163 14.476 1.00 98.12 548 ARG A O 1
ATOM 4304 N N . PRO A 1 549 ? -24.092 2.639 15.466 1.00 96.88 549 PRO A N 1
ATOM 4305 C CA . PRO A 1 549 ? -24.722 3.926 15.169 1.00 96.88 549 PRO A CA 1
ATOM 4306 C C . PRO A 1 549 ? -23.895 5.082 15.757 1.00 96.88 549 PRO A C 1
ATOM 4308 O O . PRO A 1 549 ? -23.462 5.004 16.905 1.00 96.88 549 PRO A O 1
ATOM 4311 N N . GLY A 1 550 ? -23.615 6.114 14.959 1.00 96.81 550 GLY A N 1
ATOM 4312 C CA . GLY A 1 550 ? -22.688 7.201 15.308 1.00 96.81 550 GLY A CA 1
ATOM 4313 C C . GLY A 1 550 ? -21.194 6.876 15.137 1.00 96.81 550 GLY A C 1
ATOM 4314 O O . GLY A 1 550 ? -20.359 7.765 15.306 1.00 96.81 550 GLY A O 1
ATOM 4315 N N . GLY A 1 551 ? -20.840 5.639 14.780 1.00 98.06 551 GLY A N 1
ATOM 4316 C CA . GLY A 1 551 ? -19.468 5.212 14.517 1.00 98.06 551 GLY A CA 1
ATOM 4317 C C . GLY A 1 551 ? -18.887 5.834 13.245 1.00 98.06 551 GLY A C 1
ATOM 4318 O O . GLY A 1 551 ? -19.614 6.148 12.298 1.00 98.06 551 GLY A O 1
ATOM 4319 N N . THR A 1 552 ? -17.565 6.003 13.224 1.00 98.50 552 THR A N 1
ATOM 4320 C CA . THR A 1 552 ? -16.832 6.656 12.130 1.00 98.50 552 THR A CA 1
ATOM 4321 C C . THR A 1 552 ? -16.096 5.634 11.268 1.00 98.50 552 THR A C 1
ATOM 4323 O O . THR A 1 552 ? -15.325 4.824 11.777 1.00 98.50 552 THR A O 1
ATOM 4326 N N . LEU A 1 553 ? -16.262 5.725 9.951 1.00 98.69 553 LEU A N 1
ATOM 4327 C CA . LEU A 1 553 ? -15.330 5.156 8.982 1.00 98.69 553 LEU A CA 1
ATOM 4328 C C . LEU A 1 553 ? -14.304 6.224 8.601 1.00 98.69 553 LEU A C 1
ATOM 4330 O O . LEU A 1 553 ? -14.678 7.368 8.336 1.00 98.69 553 LEU A O 1
ATOM 4334 N N . ALA A 1 554 ? -13.031 5.849 8.553 1.00 98.44 554 ALA A N 1
ATOM 4335 C CA . ALA A 1 554 ? -11.945 6.695 8.087 1.00 98.44 554 ALA A CA 1
ATOM 4336 C C . ALA A 1 554 ? -11.095 5.971 7.041 1.00 98.44 554 ALA A C 1
ATOM 4338 O O . ALA A 1 554 ? -10.525 4.917 7.310 1.00 98.44 554 ALA A O 1
ATOM 4339 N N . LEU A 1 555 ? -10.990 6.569 5.861 1.00 97.56 555 LEU A N 1
ATOM 4340 C CA . LEU A 1 555 ? -10.258 6.058 4.711 1.00 97.56 555 LEU A CA 1
ATOM 4341 C C . LEU A 1 555 ? -9.126 7.030 4.389 1.00 97.56 555 LEU A C 1
ATOM 4343 O O . LEU A 1 555 ? -9.396 8.197 4.124 1.00 97.56 555 LEU A O 1
ATOM 4347 N N . THR A 1 556 ? -7.873 6.587 4.411 1.00 97.56 556 THR A N 1
ATOM 4348 C CA . THR A 1 556 ? -6.721 7.437 4.052 1.00 97.56 556 THR A CA 1
ATOM 4349 C C . THR A 1 556 ? -5.983 6.826 2.880 1.00 97.56 556 THR A C 1
ATOM 4351 O O . THR A 1 556 ? -5.507 5.704 2.999 1.00 97.56 556 THR A O 1
ATOM 4354 N N . ASP A 1 557 ? -5.880 7.528 1.753 1.00 95.88 557 ASP A N 1
ATOM 4355 C CA . ASP A 1 557 ? -5.226 6.984 0.557 1.00 95.88 557 ASP A CA 1
ATOM 4356 C C . ASP A 1 557 ? -4.810 8.092 -0.437 1.00 95.88 557 ASP A C 1
ATOM 4358 O O . ASP A 1 557 ? -5.052 9.282 -0.203 1.00 95.88 557 ASP A O 1
ATOM 4362 N N . ASN A 1 558 ? -4.158 7.722 -1.542 1.00 92.06 558 ASN A N 1
ATOM 4363 C CA . ASN A 1 558 ? -3.764 8.626 -2.621 1.00 92.06 558 ASN A CA 1
ATOM 4364 C C . ASN A 1 558 ? -4.957 9.443 -3.129 1.00 92.06 558 ASN A C 1
ATOM 4366 O O . ASN A 1 558 ? -6.001 8.908 -3.486 1.00 92.06 558 ASN A O 1
ATOM 4370 N N . SER A 1 559 ? -4.804 10.763 -3.216 1.00 92.31 559 SER A N 1
ATOM 4371 C CA . SER A 1 559 ? -5.914 11.620 -3.620 1.00 92.31 559 SER A CA 1
ATOM 4372 C C . SER A 1 559 ? -5.996 11.766 -5.143 1.00 92.31 559 SER A C 1
ATOM 4374 O O . SER A 1 559 ? -5.082 12.355 -5.731 1.00 92.31 559 SER A O 1
ATOM 4376 N N . PRO A 1 560 ? -7.116 11.389 -5.802 1.00 88.19 560 PRO A N 1
ATOM 4377 C CA . PRO A 1 560 ? -7.349 11.742 -7.208 1.00 88.19 560 PRO A CA 1
ATOM 4378 C C . PRO A 1 560 ? -7.340 13.254 -7.445 1.00 88.19 560 PRO A C 1
ATOM 4380 O O . PRO A 1 560 ? -7.074 13.707 -8.560 1.00 88.19 560 PRO A O 1
ATOM 4383 N N . LYS A 1 561 ? -7.637 14.037 -6.399 1.00 90.00 561 LYS A N 1
ATOM 4384 C CA . LYS A 1 561 ? -7.709 15.500 -6.427 1.00 90.00 561 LYS A CA 1
ATOM 4385 C C . LYS A 1 561 ? -6.402 16.178 -6.006 1.00 90.00 561 LYS A C 1
ATOM 4387 O O . LYS A 1 561 ? -6.359 17.402 -5.995 1.00 90.00 561 LYS A O 1
ATOM 4392 N N . SER A 1 562 ? -5.342 15.443 -5.656 1.00 91.62 562 SER A N 1
ATOM 4393 C CA . SER A 1 562 ? -4.036 16.055 -5.365 1.00 91.62 562 SER A CA 1
ATOM 4394 C C . SER A 1 562 ? -3.425 16.625 -6.644 1.00 91.62 562 SER A C 1
ATOM 4396 O O . SER A 1 562 ? -3.291 15.915 -7.643 1.00 91.62 562 SER A O 1
ATOM 4398 N N . LYS A 1 563 ? -2.982 17.887 -6.605 1.00 90.44 563 LYS A N 1
ATOM 4399 C CA . LYS A 1 563 ? -2.255 18.492 -7.728 1.00 90.44 563 LYS A CA 1
ATOM 4400 C C . LYS A 1 563 ? -0.981 17.714 -8.065 1.00 90.44 563 LYS A C 1
ATOM 4402 O O . LYS A 1 563 ? -0.739 17.421 -9.230 1.00 90.44 563 LYS A O 1
ATOM 4407 N N . ILE A 1 564 ? -0.217 17.295 -7.051 1.00 87.50 564 ILE A N 1
ATOM 4408 C CA . ILE A 1 564 ? 1.018 16.518 -7.241 1.00 87.50 564 ILE A CA 1
ATOM 4409 C C . ILE A 1 564 ? 0.731 15.196 -7.952 1.00 87.50 564 ILE A C 1
ATOM 4411 O O . ILE A 1 564 ? 1.481 14.821 -8.848 1.00 87.50 564 ILE A O 1
ATOM 4415 N N . VAL A 1 565 ? -0.339 14.491 -7.569 1.00 85.69 565 VAL A N 1
ATOM 4416 C CA . VAL A 1 565 ? -0.725 13.215 -8.196 1.00 85.69 565 VAL A CA 1
ATOM 4417 C C . VAL A 1 565 ? -1.200 13.430 -9.640 1.00 85.69 565 VAL A C 1
ATOM 4419 O O . VAL A 1 565 ? -0.857 12.649 -10.532 1.00 85.69 565 VAL A O 1
ATOM 4422 N N . GLN A 1 566 ? -1.941 14.511 -9.903 1.00 85.38 566 GLN A N 1
ATOM 4423 C CA . GLN A 1 566 ? -2.403 14.863 -11.250 1.00 85.38 566 GLN A CA 1
ATOM 4424 C C . GLN A 1 566 ? -1.268 15.301 -12.190 1.00 85.38 566 GLN A C 1
ATOM 4426 O O . GLN A 1 566 ? -1.360 15.058 -13.394 1.00 85.38 566 GLN A O 1
ATOM 4431 N N . GLU A 1 567 ? -0.207 15.909 -11.655 1.00 83.81 567 GLU A N 1
ATOM 4432 C CA . GLU A 1 567 ? 0.943 16.436 -12.406 1.00 83.81 567 GLU A CA 1
ATOM 4433 C C . GLU A 1 567 ? 2.132 15.455 -12.494 1.00 83.81 567 GLU A C 1
ATOM 4435 O O . GLU A 1 567 ? 3.208 15.826 -12.968 1.00 83.81 567 GLU A O 1
ATOM 4440 N N . LEU A 1 568 ? 1.970 14.192 -12.068 1.00 77.62 568 LEU A N 1
ATOM 4441 C CA . LEU A 1 568 ? 3.024 13.175 -12.185 1.00 77.62 568 LEU A CA 1
ATOM 4442 C C . LEU A 1 568 ? 3.477 12.986 -13.642 1.00 77.62 568 LEU A C 1
ATOM 4444 O O . LEU A 1 568 ? 2.667 12.882 -14.565 1.00 77.62 568 LEU A O 1
ATOM 4448 N N . SER A 1 569 ? 4.797 12.884 -13.839 1.00 69.12 569 SER A N 1
ATOM 4449 C CA . SER A 1 569 ? 5.385 12.695 -15.166 1.00 69.12 569 SER A CA 1
ATOM 4450 C C . SER A 1 569 ? 5.014 11.336 -15.773 1.00 69.12 569 SER A C 1
ATOM 4452 O O . SER A 1 569 ? 4.785 10.370 -15.032 1.00 69.12 569 SER A O 1
ATOM 4454 N N . PRO A 1 570 ? 5.041 11.208 -17.118 1.00 62.47 570 PRO A N 1
ATOM 4455 C CA . PRO A 1 570 ? 4.675 9.966 -17.771 1.00 62.47 570 PRO A CA 1
ATOM 4456 C C . PRO A 1 570 ? 5.422 8.714 -17.297 1.00 62.47 570 PRO A C 1
ATOM 4458 O O . PRO A 1 570 ? 4.864 7.633 -17.115 1.00 62.47 570 PRO A O 1
ATOM 4461 N N . VAL A 1 571 ? 6.715 8.880 -17.044 1.00 61.59 571 VAL A N 1
ATOM 4462 C CA . VAL A 1 571 ? 7.595 7.802 -16.593 1.00 61.59 571 VAL A CA 1
ATOM 4463 C C . VAL A 1 571 ? 7.259 7.373 -15.165 1.00 61.59 571 VAL A C 1
ATOM 4465 O O . VAL A 1 571 ? 7.204 6.179 -14.877 1.00 61.59 571 VAL A O 1
ATOM 4468 N N . LEU A 1 572 ? 7.009 8.333 -14.271 1.00 63.34 572 LEU A N 1
ATOM 4469 C CA . LEU A 1 572 ? 6.778 8.043 -12.859 1.00 63.34 572 LEU A CA 1
ATOM 4470 C C . LEU A 1 572 ? 5.420 7.370 -12.630 1.00 63.34 572 LEU A C 1
ATOM 4472 O O . LEU A 1 572 ? 5.337 6.448 -11.821 1.00 63.34 572 LEU A O 1
ATOM 4476 N N . PHE A 1 573 ? 4.380 7.758 -13.377 1.00 70.56 573 PHE A N 1
ATOM 4477 C CA . PHE A 1 573 ? 3.098 7.055 -13.291 1.00 70.56 573 PHE A CA 1
ATOM 4478 C C . PHE A 1 573 ? 3.180 5.657 -13.926 1.00 70.56 573 PHE A C 1
ATOM 4480 O O . PHE A 1 573 ? 2.601 4.727 -13.374 1.00 70.56 573 PHE A O 1
ATOM 4487 N N . THR A 1 574 ? 3.906 5.480 -15.046 1.00 63.06 574 THR A N 1
ATOM 4488 C CA . THR A 1 574 ? 4.110 4.150 -15.665 1.00 63.06 574 THR A CA 1
ATOM 4489 C C . THR A 1 574 ? 4.675 3.186 -14.634 1.00 63.06 574 THR A C 1
ATOM 4491 O O . THR A 1 574 ? 4.213 2.055 -14.500 1.00 63.06 574 THR A O 1
ATOM 4494 N N . LEU A 1 575 ? 5.652 3.672 -13.868 1.00 65.56 575 LEU A N 1
ATOM 4495 C CA . LEU A 1 575 ? 6.267 2.906 -12.808 1.00 65.56 575 LEU A CA 1
ATOM 4496 C C . LEU A 1 575 ? 5.281 2.589 -11.673 1.00 65.56 575 LEU A C 1
ATOM 4498 O O . LEU A 1 575 ? 5.172 1.430 -11.289 1.00 65.56 575 LEU A O 1
ATOM 4502 N N . MET A 1 576 ? 4.530 3.579 -11.188 1.00 70.56 576 MET A N 1
ATOM 4503 C CA . MET A 1 576 ? 3.535 3.393 -10.121 1.00 70.56 576 MET A CA 1
ATOM 4504 C C . MET A 1 576 ? 2.443 2.386 -10.519 1.00 70.56 576 MET A C 1
ATOM 4506 O O . MET A 1 576 ? 2.186 1.423 -9.806 1.00 70.56 576 MET A O 1
ATOM 4510 N N . LYS A 1 577 ? 1.884 2.528 -11.724 1.00 70.00 577 LYS A N 1
ATOM 4511 C CA . LYS A 1 577 ? 0.877 1.609 -12.271 1.00 70.00 577 LYS A CA 1
ATOM 4512 C C . LYS A 1 577 ? 1.425 0.202 -12.505 1.00 70.00 577 LYS A C 1
ATOM 4514 O O . LYS A 1 577 ? 0.694 -0.773 -12.391 1.00 70.00 577 LYS A O 1
ATOM 4519 N N . SER A 1 578 ? 2.716 0.073 -12.815 1.00 64.12 578 SER A N 1
ATOM 4520 C CA . SER A 1 578 ? 3.348 -1.243 -12.954 1.00 64.12 578 SER A CA 1
ATOM 4521 C C . SER A 1 578 ? 3.441 -1.994 -11.623 1.00 64.12 578 SER A C 1
ATOM 4523 O O . SER A 1 578 ? 3.436 -3.222 -11.607 1.00 64.12 578 SER A O 1
ATOM 4525 N N . THR A 1 579 ? 3.494 -1.290 -10.495 1.00 66.88 579 THR A N 1
ATOM 4526 C CA . THR A 1 579 ? 3.579 -1.920 -9.173 1.00 66.88 579 THR A CA 1
ATOM 4527 C C . THR A 1 579 ? 2.224 -2.102 -8.490 1.00 66.88 579 THR A C 1
ATOM 4529 O O . THR A 1 579 ? 2.161 -2.842 -7.511 1.00 66.88 579 THR A O 1
ATOM 4532 N N . GLU A 1 580 ? 1.164 -1.476 -9.013 1.00 77.69 580 GLU A N 1
ATOM 4533 C CA . GLU A 1 580 ? -0.170 -1.410 -8.402 1.00 77.69 580 GLU A CA 1
ATOM 4534 C C . GLU A 1 580 ? -1.262 -1.753 -9.443 1.00 77.69 580 GLU A C 1
ATOM 4536 O O . GLU A 1 580 ? -1.767 -0.866 -10.140 1.00 77.69 580 GLU A O 1
ATOM 4541 N N . PRO A 1 581 ? -1.631 -3.042 -9.595 1.00 72.62 581 PRO A N 1
ATOM 4542 C CA . PRO A 1 581 ? -2.491 -3.508 -10.690 1.00 72.62 581 PRO A CA 1
ATOM 4543 C C . PRO A 1 581 ? -3.920 -2.943 -10.661 1.00 72.62 581 PRO A C 1
ATOM 4545 O O . PRO A 1 581 ? -4.538 -2.819 -11.717 1.00 72.62 581 PRO A O 1
ATOM 4548 N N . PHE A 1 582 ? -4.427 -2.570 -9.482 1.00 84.00 582 PHE A N 1
ATOM 4549 C CA . PHE A 1 582 ? -5.803 -2.090 -9.281 1.00 84.00 582 PHE A CA 1
ATOM 4550 C C . PHE A 1 582 ? -5.915 -0.570 -9.122 1.00 84.00 582 PHE A C 1
ATOM 4552 O O . PHE A 1 582 ? -7.008 -0.039 -8.935 1.00 84.00 582 PHE A O 1
ATOM 4559 N N . LEU A 1 583 ? -4.800 0.152 -9.262 1.00 84.19 583 LEU A N 1
ATOM 4560 C CA . LEU A 1 583 ? -4.745 1.596 -9.052 1.00 84.19 583 LEU A CA 1
ATOM 4561 C C . LEU A 1 583 ? -5.721 2.373 -9.951 1.00 84.19 583 LEU A C 1
ATOM 4563 O O . LEU A 1 583 ? -6.304 3.373 -9.535 1.00 84.19 583 LEU A O 1
ATOM 4567 N N . ASP A 1 584 ? -5.912 1.912 -11.188 1.00 83.19 584 ASP A N 1
ATOM 4568 C CA . ASP A 1 584 ? -6.887 2.497 -12.110 1.00 83.19 584 ASP A CA 1
ATOM 4569 C C . ASP A 1 584 ? -8.320 2.352 -11.582 1.00 83.19 584 ASP A C 1
ATOM 4571 O O . ASP A 1 584 ? -9.060 3.332 -11.582 1.00 83.19 584 ASP A O 1
ATOM 4575 N N . GLU A 1 585 ? -8.710 1.157 -11.128 1.00 88.19 585 GLU A N 1
ATOM 4576 C CA . GLU A 1 585 ? -10.055 0.895 -10.598 1.00 88.19 585 GLU A CA 1
ATOM 4577 C C . GLU A 1 585 ? -10.336 1.763 -9.370 1.00 88.19 585 GLU A C 1
ATOM 4579 O O . GLU A 1 585 ? -11.399 2.379 -9.275 1.00 88.19 585 GLU A O 1
ATOM 4584 N N . TYR A 1 586 ? -9.345 1.915 -8.489 1.00 91.31 586 TYR A N 1
ATOM 4585 C CA . TYR A 1 586 ? -9.431 2.817 -7.346 1.00 91.31 586 TYR A CA 1
ATOM 4586 C C . TYR A 1 586 ? -9.768 4.261 -7.759 1.00 91.31 586 TYR A C 1
ATOM 4588 O O . TYR A 1 586 ? -10.720 4.845 -7.243 1.00 91.31 586 TYR A O 1
ATOM 4596 N N . TYR A 1 587 ? -9.053 4.838 -8.732 1.00 88.56 587 TYR A N 1
ATOM 4597 C CA . TYR A 1 587 ? -9.329 6.210 -9.189 1.00 88.56 587 TYR A CA 1
ATOM 4598 C C . TYR A 1 587 ? -10.617 6.364 -10.005 1.00 88.56 587 TYR A C 1
ATOM 4600 O O . TYR A 1 587 ? -11.083 7.491 -10.212 1.00 88.56 587 TYR A O 1
ATOM 4608 N N . LEU A 1 588 ? -11.161 5.265 -10.528 1.00 88.06 588 LEU A N 1
ATOM 4609 C CA . LEU A 1 588 ? -12.435 5.251 -11.241 1.00 88.06 588 LEU A CA 1
ATOM 4610 C C . LEU A 1 588 ? -13.631 5.076 -10.297 1.00 88.06 588 LEU A C 1
ATOM 4612 O O . LEU A 1 588 ? -14.731 5.487 -10.666 1.00 88.06 588 LEU A O 1
ATOM 4616 N N . THR A 1 589 ? -13.412 4.526 -9.101 1.00 92.31 589 THR A N 1
ATOM 4617 C CA . THR A 1 589 ? -14.457 4.287 -8.102 1.00 92.31 589 THR A CA 1
ATOM 4618 C C . THR A 1 589 ? -15.002 5.612 -7.560 1.00 92.31 589 THR A C 1
ATOM 4620 O O . THR A 1 589 ? -14.266 6.440 -7.017 1.00 92.31 589 THR A O 1
ATOM 4623 N N . ASP A 1 590 ? -16.316 5.816 -7.673 1.00 93.69 590 ASP A N 1
ATOM 4624 C CA . ASP A 1 590 ? -17.006 6.945 -7.044 1.00 93.69 590 ASP A CA 1
ATOM 4625 C C . ASP A 1 590 ? -17.207 6.648 -5.553 1.00 93.69 590 ASP A C 1
ATOM 4627 O O . ASP A 1 590 ? -18.166 5.989 -5.142 1.00 93.69 590 ASP A O 1
ATOM 4631 N N . MET A 1 591 ? -16.250 7.092 -4.738 1.00 95.12 591 MET A N 1
ATOM 4632 C CA . MET A 1 591 ? -16.239 6.809 -3.304 1.00 95.12 591 MET A CA 1
ATOM 4633 C C . MET A 1 591 ? -17.401 7.458 -2.545 1.00 95.12 591 MET A C 1
ATOM 4635 O O . MET A 1 591 ? -17.939 6.829 -1.635 1.00 95.12 591 MET A O 1
ATOM 4639 N N . ASP A 1 592 ? -17.817 8.672 -2.919 1.00 95.00 592 ASP A N 1
ATOM 4640 C CA . ASP A 1 592 ? -18.958 9.350 -2.293 1.00 95.00 592 ASP A CA 1
ATOM 4641 C C . ASP A 1 592 ? -20.244 8.546 -2.530 1.00 95.00 592 ASP A C 1
ATOM 4643 O O . ASP A 1 592 ? -20.996 8.262 -1.592 1.00 95.00 592 ASP A O 1
ATOM 4647 N N . LYS A 1 593 ? -20.458 8.096 -3.773 1.00 96.62 593 LYS A N 1
ATOM 4648 C CA . LYS A 1 593 ? -21.581 7.222 -4.121 1.00 96.62 593 LYS A CA 1
ATOM 4649 C C . LYS A 1 593 ? -21.496 5.871 -3.408 1.00 96.62 593 LYS A C 1
ATOM 4651 O O . LYS A 1 593 ? -22.485 5.444 -2.821 1.00 96.62 593 LYS A O 1
ATOM 4656 N N . THR A 1 594 ? -20.329 5.227 -3.418 1.00 97.94 594 THR A N 1
ATOM 4657 C CA . THR A 1 594 ? -20.116 3.903 -2.802 1.00 97.94 594 THR A CA 1
ATOM 4658 C C . THR A 1 594 ? -20.423 3.925 -1.302 1.00 97.94 594 THR A C 1
ATOM 4660 O O . THR A 1 594 ? -21.105 3.040 -0.786 1.00 97.94 594 THR A O 1
ATOM 4663 N N . LEU A 1 595 ? -19.967 4.964 -0.593 1.00 98.31 595 LEU A N 1
ATOM 4664 C CA . LEU A 1 595 ? -20.274 5.171 0.823 1.00 98.31 595 LEU A CA 1
ATOM 4665 C C . LEU A 1 595 ? -21.764 5.463 1.050 1.00 98.31 595 LEU A C 1
ATOM 4667 O O . LEU A 1 595 ? -22.366 4.896 1.965 1.00 98.31 595 LEU A O 1
ATOM 4671 N N . GLY A 1 596 ? -22.365 6.314 0.214 1.00 98.25 596 GLY A N 1
ATOM 4672 C CA . GLY A 1 596 ? -23.785 6.654 0.302 1.00 98.25 596 GLY A CA 1
ATOM 4673 C C . GLY A 1 596 ? -24.704 5.447 0.088 1.00 98.25 596 GLY A C 1
ATOM 4674 O O . GLY A 1 596 ? -25.645 5.250 0.853 1.00 98.25 596 GLY A O 1
ATOM 4675 N N . GLU A 1 597 ? -24.405 4.595 -0.896 1.00 98.19 597 GLU A N 1
ATOM 4676 C CA . GLU A 1 597 ? -25.158 3.364 -1.177 1.00 98.19 597 GLU A CA 1
ATOM 4677 C C . GLU A 1 597 ? -25.054 2.333 -0.045 1.00 98.19 597 GLU A C 1
ATOM 4679 O O . GLU A 1 597 ? -26.007 1.594 0.202 1.00 98.19 597 GLU A O 1
ATOM 4684 N N . ALA A 1 598 ? -23.934 2.306 0.686 1.00 98.19 598 ALA A N 1
ATOM 4685 C CA . ALA A 1 598 ? -23.785 1.477 1.882 1.00 98.19 598 ALA A CA 1
ATOM 4686 C C . ALA A 1 598 ? -24.542 2.024 3.109 1.00 98.19 598 ALA A C 1
ATOM 4688 O O . ALA A 1 598 ? -24.726 1.291 4.079 1.00 98.19 598 ALA A O 1
ATOM 4689 N N . GLY A 1 599 ? -25.005 3.279 3.065 1.00 98.38 599 GLY A N 1
ATOM 4690 C CA . GLY A 1 599 ? -25.801 3.914 4.118 1.00 98.38 599 GLY A CA 1
ATOM 4691 C C . GLY A 1 599 ? -25.042 4.913 4.992 1.00 98.38 599 GLY A C 1
ATOM 4692 O O . GLY A 1 599 ? -25.598 5.392 5.983 1.00 98.38 599 GLY A O 1
ATOM 4693 N N . PHE A 1 600 ? -23.790 5.244 4.663 1.00 98.62 600 PHE A N 1
ATOM 4694 C CA . PHE A 1 600 ? -23.044 6.266 5.392 1.00 98.62 600 PHE A CA 1
ATOM 4695 C C . PHE A 1 600 ? -23.598 7.676 5.143 1.00 98.62 600 PHE A C 1
ATOM 4697 O O . PHE A 1 600 ? -24.047 8.016 4.049 1.00 98.62 600 PHE A O 1
ATOM 4704 N N . VAL A 1 601 ? -23.500 8.529 6.163 1.00 97.94 601 VAL A N 1
ATOM 4705 C CA . VAL A 1 601 ? -23.851 9.956 6.118 1.00 97.94 601 VAL A CA 1
ATOM 4706 C C . VAL A 1 601 ? -22.667 10.822 6.547 1.00 97.94 601 VAL A C 1
ATOM 4708 O O . VAL A 1 601 ? -21.641 10.317 7.003 1.00 97.94 601 VAL A O 1
ATOM 4711 N N . ASN A 1 602 ? -22.805 12.145 6.408 1.00 97.25 602 ASN A N 1
ATOM 4712 C CA . ASN A 1 602 ? -21.761 13.126 6.730 1.00 97.25 602 ASN A CA 1
ATOM 4713 C C . ASN A 1 602 ? -20.442 12.886 5.971 1.00 97.25 602 ASN A C 1
ATOM 4715 O O . ASN A 1 602 ? -19.379 13.188 6.490 1.00 97.25 602 ASN A O 1
ATOM 4719 N N . ILE A 1 603 ? -20.488 12.331 4.757 1.00 98.06 603 ILE A N 1
ATOM 4720 C CA . ILE A 1 603 ? -19.280 12.001 3.990 1.00 98.06 603 ILE A CA 1
ATOM 4721 C C . ILE A 1 603 ? -18.470 13.275 3.720 1.00 98.06 603 ILE A C 1
ATOM 4723 O O . ILE A 1 603 ? -18.988 14.264 3.196 1.00 98.06 603 ILE A O 1
ATOM 4727 N N . ARG A 1 604 ? -17.192 13.255 4.097 1.00 96.38 604 ARG A N 1
ATOM 4728 C CA . ARG A 1 604 ? -16.266 14.374 3.926 1.00 96.38 604 ARG A CA 1
ATOM 4729 C C . ARG A 1 604 ? -14.913 13.858 3.474 1.00 96.38 604 ARG A C 1
ATOM 4731 O O . ARG A 1 604 ? -14.376 12.941 4.073 1.00 96.38 604 ARG A O 1
ATOM 4738 N N . SER A 1 605 ? -14.325 14.497 2.469 1.00 95.31 605 SER A N 1
ATOM 4739 C CA . SER A 1 605 ? -12.962 14.220 2.009 1.00 95.31 605 SER A CA 1
ATOM 4740 C C . SER A 1 605 ? -12.118 15.486 2.087 1.00 95.31 605 SER A C 1
ATOM 4742 O O . SER A 1 605 ? -12.547 16.548 1.631 1.00 95.31 605 SER A O 1
ATOM 4744 N N . ILE A 1 606 ? -10.929 15.384 2.683 1.00 94.81 606 ILE A N 1
ATOM 4745 C CA . ILE A 1 606 ? -9.955 16.477 2.760 1.00 94.81 606 ILE A CA 1
ATOM 4746 C C . ILE A 1 606 ? -8.557 15.970 2.410 1.00 94.81 606 ILE A C 1
ATOM 4748 O O . ILE A 1 606 ? -8.195 14.849 2.760 1.00 94.81 606 ILE A O 1
ATOM 4752 N N . LEU A 1 607 ? -7.741 16.798 1.756 1.00 95.56 607 LEU A N 1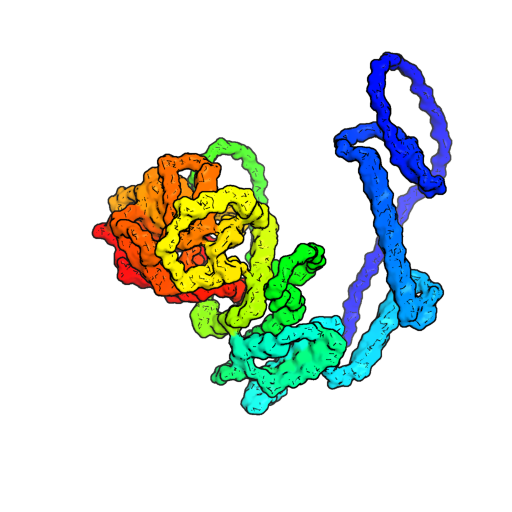
ATOM 4753 C CA . LEU A 1 607 ? -6.302 16.541 1.674 1.00 95.56 607 LEU A CA 1
ATOM 4754 C C . LEU A 1 607 ? -5.679 16.638 3.072 1.00 95.56 607 LEU A C 1
ATOM 4756 O O . LEU A 1 607 ? -5.893 17.625 3.778 1.00 95.56 607 LEU A O 1
ATOM 4760 N N . THR A 1 608 ? -4.901 15.628 3.453 1.00 94.50 608 THR A N 1
ATOM 4761 C CA . THR A 1 608 ? -4.181 15.578 4.741 1.00 94.50 608 THR A CA 1
ATOM 4762 C C . THR A 1 608 ? -2.673 15.684 4.584 1.00 94.50 608 THR A C 1
ATOM 4764 O O . THR A 1 608 ? -1.966 15.927 5.560 1.00 94.50 608 THR A O 1
ATOM 4767 N N . ASP A 1 609 ? -2.187 15.571 3.354 1.00 93.81 609 ASP A N 1
ATOM 4768 C CA . ASP A 1 609 ? -0.846 15.948 2.938 1.00 93.81 609 ASP A CA 1
ATOM 4769 C C . ASP A 1 609 ? -0.867 16.302 1.432 1.00 93.81 609 ASP A C 1
ATOM 4771 O O . ASP A 1 609 ? -1.929 16.244 0.802 1.00 93.81 609 ASP A O 1
ATOM 4775 N N . PRO A 1 610 ? 0.265 16.692 0.817 1.00 92.12 610 PRO A N 1
ATOM 4776 C CA . PRO A 1 610 ? 0.289 17.078 -0.592 1.00 92.12 610 PRO A CA 1
ATOM 4777 C C . PRO A 1 610 ? -0.155 15.990 -1.587 1.00 92.12 610 PRO A C 1
ATOM 4779 O O . PRO A 1 610 ? -0.425 16.312 -2.745 1.00 92.12 610 PRO A O 1
ATOM 4782 N N . ARG A 1 611 ? -0.201 14.712 -1.190 1.00 92.56 611 ARG A N 1
ATOM 4783 C CA . ARG A 1 611 ? -0.506 13.555 -2.050 1.00 92.56 611 ARG A CA 1
ATOM 4784 C C . ARG A 1 611 ? -1.759 12.802 -1.614 1.00 92.56 611 ARG A C 1
ATOM 4786 O O . ARG A 1 611 ? -2.522 12.378 -2.480 1.00 92.56 611 ARG A O 1
ATOM 4793 N N . HIS A 1 612 ? -1.981 12.647 -0.313 1.00 95.00 612 HIS A N 1
ATOM 4794 C CA . HIS A 1 612 ? -3.052 11.805 0.214 1.00 95.00 612 HIS A CA 1
ATOM 4795 C C . HIS A 1 612 ? -4.238 12.614 0.739 1.00 95.00 612 HIS A C 1
ATOM 4797 O O . HIS A 1 612 ? -4.124 13.768 1.168 1.00 95.00 612 HIS A O 1
ATOM 4803 N N . MET A 1 613 ? -5.399 11.973 0.709 1.00 95.62 613 MET A N 1
ATOM 4804 C CA . MET A 1 613 ? -6.626 12.463 1.317 1.00 95.62 613 MET A CA 1
ATOM 4805 C C . MET A 1 613 ? -7.058 11.547 2.453 1.00 95.62 613 MET A C 1
ATOM 4807 O O . MET A 1 613 ? -6.757 10.356 2.450 1.00 95.62 613 MET A O 1
ATOM 4811 N N . THR A 1 614 ? -7.794 12.122 3.398 1.00 97.50 614 THR A N 1
ATOM 4812 C CA . THR A 1 614 ? -8.575 11.381 4.382 1.00 97.50 614 THR A CA 1
ATOM 4813 C C . THR A 1 614 ? -10.046 11.649 4.128 1.00 97.50 614 THR A C 1
ATOM 4815 O O . THR A 1 614 ? -10.489 12.801 4.122 1.00 97.50 614 THR A O 1
ATOM 4818 N N . MET A 1 615 ? -10.793 10.577 3.904 1.00 97.94 615 MET A N 1
ATOM 4819 C CA . MET A 1 615 ? -12.237 10.578 3.772 1.00 97.94 615 MET A CA 1
ATOM 4820 C C . MET A 1 615 ? -12.861 9.967 5.017 1.00 97.94 615 MET A C 1
ATOM 4822 O O . MET A 1 615 ? -12.506 8.864 5.423 1.00 97.94 615 MET A O 1
ATOM 4826 N N . THR A 1 616 ? -13.787 10.687 5.628 1.00 98.44 616 THR A N 1
ATOM 4827 C CA . THR A 1 616 ? -14.500 10.268 6.828 1.00 98.44 616 THR A CA 1
ATOM 4828 C C . THR A 1 616 ? -15.993 10.213 6.564 1.00 98.44 616 THR A C 1
ATOM 4830 O O . THR A 1 616 ? -16.539 11.017 5.808 1.00 98.44 616 THR A O 1
ATOM 4833 N N . ALA A 1 617 ? -16.664 9.253 7.190 1.00 98.44 617 ALA A N 1
ATOM 4834 C CA . ALA A 1 617 ? -18.106 9.091 7.093 1.00 98.44 617 ALA A CA 1
ATOM 4835 C C . ALA A 1 617 ? -18.668 8.501 8.391 1.00 98.44 617 ALA A C 1
ATOM 4837 O O . ALA A 1 617 ? -17.936 7.897 9.176 1.00 98.44 617 ALA A O 1
ATOM 4838 N N . THR A 1 618 ? -19.962 8.685 8.637 1.00 98.25 618 THR A N 1
ATOM 4839 C CA . THR A 1 618 ? -20.623 8.283 9.887 1.00 98.25 618 THR A CA 1
ATOM 4840 C C . THR A 1 618 ? -21.772 7.326 9.608 1.00 98.25 618 THR A C 1
ATOM 4842 O O . THR A 1 618 ? -22.537 7.534 8.667 1.00 98.25 618 THR A O 1
ATOM 4845 N N . VAL A 1 619 ? -21.924 6.292 10.434 1.00 98.00 619 VAL A N 1
ATOM 4846 C CA . VAL A 1 619 ? -23.148 5.478 10.449 1.00 98.00 619 VAL A CA 1
ATOM 4847 C C . VAL A 1 619 ? -24.266 6.289 11.118 1.00 98.00 619 VAL A C 1
ATOM 4849 O O . VAL A 1 619 ? -24.043 6.789 12.223 1.00 98.00 619 VAL A O 1
ATOM 4852 N N . PRO A 1 620 ? -25.455 6.440 10.503 1.00 95.31 620 PRO A N 1
ATOM 4853 C CA . PRO A 1 620 ? -26.588 7.135 11.119 1.00 95.31 620 PRO A CA 1
ATOM 4854 C C . PRO A 1 620 ? -26.917 6.606 12.525 1.00 95.31 620 PRO A C 1
ATOM 4856 O O . PRO A 1 620 ? -26.740 5.414 12.788 1.00 95.31 620 PRO A O 1
ATOM 4859 N N . GLN A 1 621 ? -27.369 7.496 13.417 1.00 86.19 621 GLN A N 1
ATOM 4860 C CA . GLN A 1 621 ? -27.766 7.151 14.793 1.00 86.19 621 GLN A CA 1
ATOM 4861 C C . GLN A 1 621 ? -29.066 6.350 14.862 1.00 86.19 621 GLN A C 1
ATOM 4863 O O . GLN A 1 621 ? -29.964 6.610 14.028 1.00 86.19 621 GLN A O 1
#

Radius of gyration: 34.14 Å; Cα contacts (8 Å, |Δi|>4): 795; chains: 1; bounding box: 106×61×87 Å

Secondary structure (DSSP, 8-state):
-PPPP--------------------------------------EEE-TTT--EEE-----------HHHHHHHHHHHHHHHHHHHHHHHHHHHHHHHHSTTGGG--HHHHHHHHHHHHHHHHHHHHHHTTTS----SS-EEEEEE-TT-BTTBS--EEEEEEEE--TTHHHHHHHHHHHTTEEEEEEEEEEETTEEEEEEEEEES--S-TT-HHHHHHHHHHHHHHHHHHHH--GGGT---S-------PPPSSTTHHHHHHHHTT-------------------------SSS-----PPPBPSSSS-TTSSS-HHHHHHHHHHH-HHHHHHHHHHHHHHHHHHHHHTT--HHHHHHHHHTSTTHHHHHHH--TT----GGGGS-BTTBTTTTSSHHHHHHHHHHHHHHHHHHSTTSSSHHHHHHHHHHHHHHHHHHHHHHHSTT----EEEEET-TTSHHHHHHHHHSTTSEEEEEES-HHHHHHHHHHHHHSPPPSSPPEEEE-BTTB--PPTT-EEEEEEES-GGGS-HHHHHHHHHHHHHHEEEEEEEEEEEE-TTBHHHHT--HHHHHHHHHH-TTHHHHHHS-HHHHHHHHT-EEEEEEESSSSEEEEEEE---

Nearest PDB structures (foldseek):
  5m58-assembly1_B  TM=7.112E-01  e=5.084E-09  Streptomyces rishiriensis
  4a6d-assembly1_A  TM=6.186E-01  e=4.232E-10  Homo sapiens
  6dub-assembly2_B  TM=6.136E-01  e=3.991E-07  Homo sapiens
  8h26-assembly1_A  TM=6.546E-01  e=3.19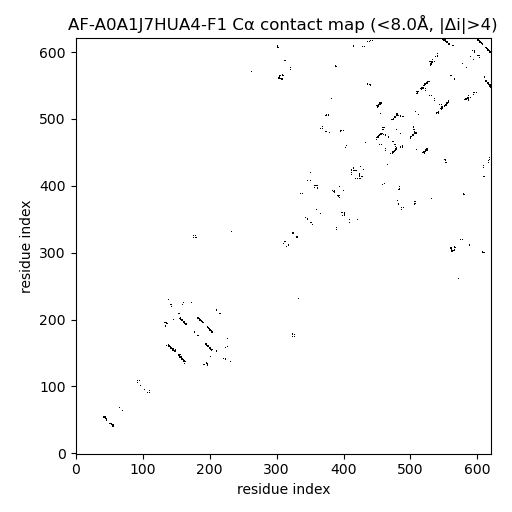5E-06  Staphylococcus aureus subsp. aureus NCTC 8325
  7d8d-assembly1_A  TM=5.638E-01  e=2.403E-07  Saccharomyces cerevisiae

pLDDT: mean 73.72, std 25.2, range [19.09, 98.88]

InterPro domains:
  IPR011598 Myc-type, basic helix-loop-helix (bHLH) domain [PF00010] (76-122)
  IPR011598 Myc-type, basic helix-loop-helix (bHLH) domain [PS50888] (72-121)
  IPR011598 Myc-type, basic helix-loop-helix (bHLH) domain [SM00353] (78-127)
  IPR013216 Methyltransferase type 11 [PF08241] (453-554)
  IPR029063 S-adenosyl-L-methionine-dependent methyltransferase superfamily [G3DSA:3.40.50.150] (444-618)
  IPR029063 S-adenosyl-L-methionine-dependent methyltransferase superfamily [SSF53335] (423-612)
  IPR036638 Helix-loop-helix DNA-binding domain superfamily [G3DSA:4.10.280.10] (68-128)
  IPR036638 Helix-loop-helix DNA-binding domain superfamily [SSF47459] (76-125)
  IPR050508 Methyltransferase Superfamily [PTHR42912] (331-620)

Mean predicted aligned error: 18.82 Å